Protein AF-0000000072571114 (afdb_homodimer)

Nearest PDB structures (foldseek):
  1lnm-assembly1_A  TM=4.023E-01  e=1.463E-02  Pieris brassicae
  3klx-assembly1_B  TM=2.877E-01  e=9.888E-02  Arabidopsis thaliana
  2h1t-assembly1_B  TM=4.575E-01  e=5.993E-01  Pseudomonas aeruginosa
  3bxo-assembly1_B  TM=2.643E-01  e=1.992E+00  Streptomyces venezuelae
  1lnm-assembly1_A  TM=4.088E-01  e=1.809E-02  Pieris brassicae

Secondary structure (DSSP, 8-state):
-------------------------------HHHHHHHHHHHHHHHHHHHHHHHHHSPP---GGG-----SS-EEEEEEEE-HHHHHHHHHHHHGGG--SSEEEEEEEETTEEEEEEEEEETTEEEEEEEEEEEEE-TTS-EEEEEEEEEETTEEE-HHHHHHHHHTS---TTEEEEGGGTEEEE-GGGS--SSSEEEEEEEEETTTTEEEEEEEE--/-------------------------------HHHHHHHHHHHHHHHHHHHHHHHHHS-----GGG-----SS-EEEEEEEE-HHHHHHHHHHHHGGG--SSEEEEEEEETTEEEEEEEEEETTEEEEEEEEEEEEE-TTS-EEEEEEEEEETTEEE-HHHHHHHHHTS---TTEEEEGGGTEEEE-GGGS--SSSEEEEEEEEETTTTEEEEEEEE--

Solvent-accessible surface area (backbone atoms only — not comparable to full-atom values): 23969 Å² total; per-residue (Å²): 130,91,77,82,76,79,81,80,80,79,81,79,76,81,79,78,80,75,81,81,77,76,72,70,69,70,76,73,75,65,63,60,62,57,57,51,45,52,52,50,48,50,51,52,52,49,52,51,51,52,50,52,53,39,29,51,35,76,66,88,65,76,71,67,73,62,63,72,77,46,88,48,66,39,70,26,31,38,35,39,30,37,46,73,20,42,27,51,46,52,38,38,51,44,57,75,69,50,49,98,53,36,45,71,43,52,42,62,55,96,67,31,37,34,41,39,35,34,38,56,58,94,87,39,63,32,38,32,39,36,34,32,49,74,40,53,39,95,87,14,27,35,38,29,38,53,76,46,31,23,34,24,72,37,79,45,63,52,43,61,52,37,51,56,56,57,72,47,96,64,57,90,28,54,43,68,36,27,93,74,34,31,38,35,39,37,40,60,60,48,91,48,76,48,63,37,34,41,27,40,68,40,67,36,60,84,77,30,42,36,34,32,34,34,30,32,59,95,136,83,76,80,78,78,79,81,79,80,78,82,80,80,82,78,82,75,80,78,75,76,73,70,70,68,72,71,73,65,63,61,62,56,58,52,46,51,51,50,49,50,52,52,50,50,51,51,51,52,51,52,52,40,29,50,35,74,66,87,64,77,70,68,75,61,62,73,75,46,88,49,67,40,72,27,33,37,36,39,30,37,44,72,20,41,26,51,44,52,38,38,52,44,56,77,68,49,49,97,52,34,44,72,44,50,42,62,55,97,67,32,37,36,40,39,34,35,39,54,57,94,86,39,62,33,39,32,39,37,34,31,50,73,41,54,38,94,87,14,26,35,38,30,38,54,76,48,31,24,35,24,73,37,78,46,64,50,42,61,52,37,50,56,55,57,72,47,94,64,58,90,28,53,42,70,36,28,93,74,33,31,38,34,38,36,40,60,61,47,91,48,77,48,60,37,32,40,29,39,67,42,67,36,61,85,77,30,42,35,34,31,35,33,31,32,59,94

Structure (mmCIF, N/CA/C/O backbone):
data_AF-0000000072571114-model_v1
#
loop_
_entity.id
_entity.type
_entity.pdbx_description
1 polymer 'DUF2140 family protein'
#
loop_
_atom_site.group_PDB
_atom_site.id
_atom_site.type_symbol
_atom_site.label_atom_id
_atom_site.label_alt_id
_atom_site.label_comp_id
_atom_site.label_asym_id
_atom_site.label_entity_id
_atom_site.label_seq_id
_atom_site.pdbx_PDB_ins_code
_atom_site.Cartn_x
_atom_site.Cartn_y
_atom_site.Cartn_z
_atom_site.occupancy
_atom_site.B_iso_or_equiv
_atom_site.auth_seq_id
_atom_site.auth_comp_id
_atom_site.auth_asym_id
_atom_site.auth_atom_id
_atom_site.pdbx_PDB_model_num
ATOM 1 N N . MET A 1 1 ? -44.406 -129.25 -75.125 1 25.58 1 MET A N 1
ATOM 2 C CA . MET A 1 1 ? -43.281 -128.5 -75.688 1 25.58 1 MET A CA 1
ATOM 3 C C . MET A 1 1 ? -43.281 -127 -75.125 1 25.58 1 MET A C 1
ATOM 5 O O . MET A 1 1 ? -42.312 -126.25 -75.375 1 25.58 1 MET A O 1
ATOM 9 N N . GLU A 1 2 ? -44.438 -126.438 -74.75 1 28.88 2 GLU A N 1
ATOM 10 C CA . GLU A 1 2 ? -44.625 -125 -75 1 28.88 2 GLU A CA 1
ATOM 11 C C . GLU A 1 2 ? -43.812 -124.188 -74 1 28.88 2 GLU A C 1
ATOM 13 O O . GLU A 1 2 ? -43.875 -124.375 -72.812 1 28.88 2 GLU A O 1
ATOM 18 N N . ASN A 1 3 ? -42.625 -123.688 -74.5 1 28.12 3 ASN A N 1
ATOM 19 C CA . ASN A 1 3 ? -41.406 -122.938 -74.125 1 28.12 3 ASN A CA 1
ATOM 20 C C . ASN A 1 3 ? -41.75 -121.5 -73.625 1 28.12 3 ASN A C 1
ATOM 22 O O . ASN A 1 3 ? -42.219 -120.688 -74.375 1 28.12 3 ASN A O 1
ATOM 26 N N . ASN A 1 4 ? -42.344 -121.312 -72.375 1 28.12 4 ASN A N 1
ATOM 27 C CA . ASN A 1 4 ? -42.75 -120.125 -71.688 1 28.12 4 ASN A CA 1
ATOM 28 C C . ASN A 1 4 ? -41.594 -119.188 -71.5 1 28.12 4 ASN A C 1
ATOM 30 O O . ASN A 1 4 ? -40.656 -119.438 -70.75 1 28.12 4 ASN A O 1
ATOM 34 N N . GLU A 1 5 ? -41.156 -118.438 -72.562 1 28.53 5 GLU A N 1
ATOM 35 C CA . GLU A 1 5 ? -40.062 -117.5 -72.812 1 28.53 5 GLU A CA 1
ATOM 36 C C . GLU A 1 5 ? -40.219 -116.25 -71.938 1 28.53 5 GLU A C 1
ATOM 38 O O . GLU A 1 5 ? -41.094 -115.438 -72.125 1 28.53 5 GLU A O 1
ATOM 43 N N . ASN A 1 6 ? -40.281 -116.375 -70.562 1 30.08 6 ASN A N 1
ATOM 44 C CA . ASN A 1 6 ? -40.5 -115.312 -69.625 1 30.08 6 ASN A CA 1
ATOM 45 C C . ASN A 1 6 ? -39.469 -114.188 -69.812 1 30.08 6 ASN A C 1
ATOM 47 O O . ASN A 1 6 ? -38.281 -114.438 -69.688 1 30.08 6 ASN A O 1
ATOM 51 N N . GLN A 1 7 ? -39.75 -113.125 -70.625 1 28.58 7 GLN A N 1
ATOM 52 C CA . GLN A 1 7 ? -39.094 -111.875 -71.125 1 28.58 7 GLN A CA 1
ATOM 53 C C . GLN A 1 7 ? -38.594 -111.062 -69.938 1 28.58 7 GLN A C 1
ATOM 55 O O . GLN A 1 7 ? -39.375 -110.688 -69.062 1 28.58 7 GLN A O 1
ATOM 60 N N . THR A 1 8 ? -37.375 -111.125 -69.438 1 29.41 8 THR A N 1
ATOM 61 C CA . THR A 1 8 ? -36.562 -110.562 -68.375 1 29.41 8 THR A CA 1
ATOM 62 C C . THR A 1 8 ? -36.344 -109.062 -68.625 1 29.41 8 THR A C 1
ATOM 64 O O . THR A 1 8 ? -35.562 -108.688 -69.5 1 29.41 8 THR A O 1
ATOM 67 N N . ARG A 1 9 ? -37.438 -108.188 -69 1 33.84 9 ARG A N 1
ATOM 68 C CA . ARG A 1 9 ? -37.156 -106.812 -69.438 1 33.84 9 ARG A CA 1
ATOM 69 C C . ARG A 1 9 ? -36.438 -106.062 -68.375 1 33.84 9 ARG A C 1
ATOM 71 O O . ARG A 1 9 ? -36.969 -105.938 -67.25 1 33.84 9 ARG A O 1
ATOM 78 N N . LYS A 1 10 ? -35.125 -105.812 -68.438 1 30.8 10 LYS A N 1
ATOM 79 C CA . LYS A 1 10 ? -34.094 -105.125 -67.688 1 30.8 10 LYS A CA 1
ATOM 80 C C . LYS A 1 10 ? -34.375 -103.625 -67.562 1 30.8 10 LYS A C 1
ATOM 82 O O . LYS A 1 10 ? -34.719 -103 -68.562 1 30.8 10 LYS A O 1
ATOM 87 N N . SER A 1 11 ? -34.969 -103.125 -66.438 1 30.95 11 SER A N 1
ATOM 88 C CA . SER A 1 11 ? -35.406 -101.875 -65.938 1 30.95 11 SER A CA 1
ATOM 89 C C . SER A 1 11 ? -34.25 -100.875 -65.938 1 30.95 11 SER A C 1
ATOM 91 O O . SER A 1 11 ? -33.25 -101.062 -65.188 1 30.95 11 SER A O 1
ATOM 93 N N . LYS A 1 12 ? -33.781 -100.375 -67.125 1 32.38 12 LYS A N 1
ATOM 94 C CA . LYS A 1 12 ? -32.656 -99.438 -67.125 1 32.38 12 LYS A CA 1
ATOM 95 C C . LYS A 1 12 ? -32.969 -98.125 -66.438 1 32.38 12 LYS A C 1
ATOM 97 O O . LYS A 1 12 ? -33.906 -97.438 -66.75 1 32.38 12 LYS A O 1
ATOM 102 N N . THR A 1 13 ? -32.875 -98.062 -65.062 1 28.56 13 THR A N 1
ATOM 103 C CA . THR A 1 13 ? -33.125 -96.875 -64.25 1 28.56 13 THR A CA 1
ATOM 104 C C . THR A 1 13 ? -32.156 -95.75 -64.562 1 28.56 13 THR A C 1
ATOM 106 O O . THR A 1 13 ? -30.938 -95.938 -64.562 1 28.56 13 THR A O 1
ATOM 109 N N . LYS A 1 14 ? -32.469 -94.75 -65.5 1 35.06 14 LYS A N 1
ATOM 110 C CA . LYS A 1 14 ? -31.844 -93.5 -66 1 35.06 14 LYS A CA 1
ATOM 111 C C . LYS A 1 14 ? -31.391 -92.625 -64.875 1 35.06 14 LYS A C 1
ATOM 113 O O . LYS A 1 14 ? -32.219 -92.188 -64.062 1 35.06 14 LYS A O 1
ATOM 118 N N . ASN A 1 15 ? -30.312 -92.938 -64.125 1 27.41 15 ASN A N 1
ATOM 119 C CA . ASN A 1 15 ? -29.75 -92.125 -63.031 1 27.41 15 ASN A CA 1
ATOM 120 C C . ASN A 1 15 ? -29.391 -90.688 -63.5 1 27.41 15 ASN A C 1
ATOM 122 O O . ASN A 1 15 ? -28.594 -90.562 -64.375 1 27.41 15 ASN A O 1
ATOM 126 N N . SER A 1 16 ? -30.422 -89.75 -63.719 1 36.69 16 SER A N 1
ATOM 127 C CA . SER A 1 16 ? -30.25 -88.375 -64.125 1 36.69 16 SER A CA 1
ATOM 128 C C . SER A 1 16 ? -29.297 -87.625 -63.156 1 36.69 16 SER A C 1
ATOM 130 O O . SER A 1 16 ? -29.5 -87.625 -61.938 1 36.69 16 SER A O 1
ATOM 132 N N . THR A 1 17 ? -28.016 -87.562 -63.406 1 39.28 17 THR A N 1
ATOM 133 C CA . THR A 1 17 ? -26.922 -86.875 -62.719 1 39.28 17 THR A CA 1
ATOM 134 C C . THR A 1 17 ? -27.156 -85.375 -62.688 1 39.28 17 THR A C 1
ATOM 136 O O . THR A 1 17 ? -27.297 -84.75 -63.75 1 39.28 17 THR A O 1
ATOM 139 N N . LYS A 1 18 ? -27.938 -84.812 -61.656 1 46.44 18 LYS A N 1
ATOM 140 C CA . LYS A 1 18 ? -28.219 -83.375 -61.375 1 46.44 18 LYS A CA 1
ATOM 141 C C . LYS A 1 18 ? -26.938 -82.562 -61.312 1 46.44 18 LYS A C 1
ATOM 143 O O . LYS A 1 18 ? -26 -82.938 -60.625 1 46.44 18 LYS A O 1
ATOM 148 N N . PRO A 1 19 ? -26.688 -81.688 -62.344 1 45.62 19 PRO A N 1
ATOM 149 C CA . PRO A 1 19 ? -25.484 -80.875 -62.406 1 45.62 19 PRO A CA 1
ATOM 150 C C . PRO A 1 19 ? -25.359 -79.938 -61.156 1 45.62 19 PRO A C 1
ATOM 152 O O . PRO A 1 19 ? -26.375 -79.438 -60.656 1 45.62 19 PRO A O 1
ATOM 155 N N . LYS A 1 20 ? -24.438 -80.188 -60.281 1 43.47 20 LYS A N 1
ATOM 156 C CA . LYS A 1 20 ? -24.109 -79.438 -59.062 1 43.47 20 LYS A CA 1
ATOM 157 C C . LYS A 1 20 ? -23.875 -77.938 -59.406 1 43.47 20 LYS A C 1
ATOM 159 O O . LYS A 1 20 ? -23.031 -77.625 -60.219 1 43.47 20 LYS A O 1
ATOM 164 N N . THR A 1 21 ? -24.953 -77.125 -59.406 1 43.22 21 THR A N 1
ATOM 165 C CA . THR A 1 21 ? -24.844 -75.688 -59.531 1 43.22 21 THR A CA 1
ATOM 166 C C . THR A 1 21 ? -23.844 -75.125 -58.531 1 43.22 21 THR A C 1
ATOM 168 O O . THR A 1 21 ? -23.953 -75.375 -57.312 1 43.22 21 THR A O 1
ATOM 171 N N . GLU A 1 22 ? -22.594 -74.938 -58.844 1 36.75 22 GLU A N 1
ATOM 172 C CA . GLU A 1 22 ? -21.516 -74.312 -58.094 1 36.75 22 GLU A CA 1
ATOM 173 C C . GLU A 1 22 ? -21.953 -73 -57.5 1 36.75 22 GLU A C 1
ATOM 175 O O . GLU A 1 22 ? -22.297 -72.062 -58.25 1 36.75 22 GLU A O 1
ATOM 180 N N . LYS A 1 23 ? -22.906 -73 -56.531 1 44.59 23 LYS A N 1
ATOM 181 C CA . LYS A 1 23 ? -23.156 -71.75 -55.75 1 44.59 23 LYS A CA 1
ATOM 182 C C . LYS A 1 23 ? -21.859 -71.062 -55.406 1 44.59 23 LYS A C 1
ATOM 184 O O . LYS A 1 23 ? -21.031 -71.562 -54.656 1 44.59 23 LYS A O 1
ATOM 189 N N . GLU A 1 24 ? -21.266 -70.5 -56.5 1 40.03 24 GLU A N 1
ATOM 190 C CA . GLU A 1 24 ? -20.188 -69.625 -56.094 1 40.03 24 GLU A CA 1
ATOM 191 C C . GLU A 1 24 ? -20.625 -68.75 -54.938 1 40.03 24 GLU A C 1
ATOM 193 O O . GLU A 1 24 ? -21.609 -68 -55.031 1 40.03 24 GLU A O 1
ATOM 198 N N . GLU A 1 25 ? -20.797 -69.312 -53.875 1 45.81 25 GLU A N 1
ATOM 199 C CA . GLU A 1 25 ? -20.969 -68.438 -52.688 1 45.81 25 GLU A CA 1
ATOM 200 C C . GLU A 1 25 ? -20.047 -67.25 -52.719 1 45.81 25 GLU A C 1
ATOM 202 O O . GLU A 1 25 ? -18.828 -67.375 -52.781 1 45.81 25 GLU A O 1
ATOM 207 N N . GLY A 1 26 ? -20.375 -66.375 -53.594 1 43.25 26 GLY A N 1
ATOM 208 C CA . GLY A 1 26 ? -19.703 -65.062 -53.531 1 43.25 26 GLY A CA 1
ATOM 209 C C . GLY A 1 26 ? -19.359 -64.625 -52.125 1 43.25 26 GLY A C 1
ATOM 210 O O . GLY A 1 26 ? -20.188 -64.75 -51.219 1 43.25 26 GLY A O 1
ATOM 211 N N . LEU A 1 27 ? -18.234 -65.062 -51.594 1 47.16 27 LEU A N 1
ATOM 212 C CA . LEU A 1 27 ? -17.641 -64.5 -50.406 1 47.16 27 LEU A CA 1
ATOM 213 C C . LEU A 1 27 ? -18.016 -63 -50.281 1 47.16 27 LEU A C 1
ATOM 215 O O . LEU A 1 27 ? -17.641 -62.188 -51.125 1 47.16 27 LEU A O 1
ATOM 219 N N . LYS A 1 28 ? -19.219 -62.781 -50 1 50 28 LYS A N 1
ATOM 220 C CA . LYS A 1 28 ? -19.562 -61.438 -49.562 1 50 28 LYS A CA 1
ATOM 221 C C . LYS A 1 28 ? -18.438 -60.812 -48.719 1 50 28 LYS A C 1
ATOM 223 O O . LYS A 1 28 ? -18.047 -61.375 -47.688 1 50 28 LYS A O 1
ATOM 228 N N . LYS A 1 29 ? -17.438 -60.312 -49.281 1 52.41 29 LYS A N 1
ATOM 229 C CA . LYS A 1 29 ? -16.344 -59.531 -48.719 1 52.41 29 LYS A CA 1
ATOM 230 C C . LYS A 1 29 ? -16.859 -58.562 -47.656 1 52.41 29 LYS A C 1
ATOM 232 O O . LYS A 1 29 ? -17.656 -57.656 -47.938 1 52.41 29 LYS A O 1
ATOM 237 N N . ARG A 1 30 ? -17.406 -59.031 -46.562 1 57.22 30 ARG A N 1
ATOM 238 C CA . ARG A 1 30 ? -17.734 -58.219 -45.406 1 57.22 30 ARG A CA 1
ATOM 239 C C . ARG A 1 30 ? -16.734 -57.094 -45.219 1 57.22 30 ARG A C 1
ATOM 241 O O . ARG A 1 30 ? -15.523 -57.281 -45.375 1 57.22 30 ARG A O 1
ATOM 248 N N . PRO A 1 31 ? -17.266 -55.844 -45.344 1 68 31 PRO A N 1
ATOM 249 C CA . PRO A 1 31 ? -16.391 -54.688 -45.5 1 68 31 PRO A CA 1
ATOM 250 C C . PRO A 1 31 ? -15.367 -54.562 -44.375 1 68 31 PRO A C 1
ATOM 252 O O . PRO A 1 31 ? -15.719 -54.219 -43.25 1 68 31 PRO A O 1
ATOM 255 N N . ILE A 1 32 ? -14.289 -55.375 -44.312 1 82.88 32 ILE A N 1
ATOM 256 C CA . ILE A 1 32 ? -13.133 -55.312 -43.438 1 82.88 32 ILE A CA 1
ATOM 257 C C . ILE A 1 32 ? -12.82 -53.875 -43.062 1 82.88 32 ILE A C 1
ATOM 259 O O . ILE A 1 32 ? -12.375 -53.562 -41.969 1 82.88 32 ILE A O 1
ATOM 263 N N . TRP A 1 33 ? -13.242 -53.031 -43.938 1 86.31 33 TRP A N 1
ATOM 264 C CA . TRP A 1 33 ? -12.961 -51.594 -43.75 1 86.31 33 TRP A CA 1
ATOM 265 C C . TRP A 1 33 ? -13.805 -51.031 -42.625 1 86.31 33 TRP A C 1
ATOM 267 O O . TRP A 1 33 ? -13.336 -50.188 -41.844 1 86.31 33 TRP A O 1
ATOM 277 N N . LYS A 1 34 ? -15.07 -51.625 -42.531 1 87 34 LYS A N 1
ATOM 278 C CA . LYS A 1 34 ? -15.938 -51.188 -41.438 1 87 34 LYS A CA 1
ATOM 279 C C . LYS A 1 34 ? -15.352 -51.562 -40.094 1 87 34 LYS A C 1
ATOM 281 O O . LYS A 1 34 ? -15.312 -50.719 -39.188 1 87 34 LYS A O 1
ATOM 286 N N . TRP A 1 35 ? -14.867 -52.781 -39.969 1 84.88 35 TRP A N 1
ATOM 287 C CA . TRP A 1 35 ? -14.305 -53.25 -38.688 1 84.88 35 TRP A CA 1
ATOM 288 C C . TRP A 1 35 ? -12.992 -52.531 -38.406 1 84.88 35 TRP A C 1
ATOM 290 O O . TRP A 1 35 ? -12.719 -52.156 -37.25 1 84.88 35 TRP A O 1
ATOM 300 N N . LEU A 1 36 ? -12.234 -52.25 -39.406 1 89.06 36 LEU A N 1
ATOM 301 C CA . LEU A 1 36 ? -11 -51.5 -39.25 1 89.06 36 LEU A CA 1
ATOM 302 C C . LEU A 1 36 ? -11.289 -50.094 -38.781 1 89.06 36 LEU A C 1
ATOM 304 O O . LEU A 1 36 ? -10.578 -49.531 -37.938 1 89.06 36 LEU A O 1
ATOM 308 N N . PHE A 1 37 ? -12.359 -49.562 -39.281 1 87.44 37 PHE A N 1
ATOM 309 C CA . PHE A 1 37 ? -12.773 -48.219 -38.906 1 87.44 37 PHE A CA 1
ATOM 310 C C . PHE A 1 37 ? -13.195 -48.188 -37.438 1 87.44 37 PHE A C 1
ATOM 312 O O . PHE A 1 37 ? -12.773 -47.281 -36.688 1 87.44 37 PHE A O 1
ATOM 319 N N . ILE A 1 38 ? -13.961 -49.156 -37.031 1 90.56 38 ILE A N 1
ATOM 320 C CA . ILE A 1 38 ? -14.469 -49.188 -35.656 1 90.56 38 ILE A CA 1
ATOM 321 C C . ILE A 1 38 ? -13.312 -49.375 -34.688 1 90.56 38 ILE A C 1
ATOM 323 O O . ILE A 1 38 ? -13.281 -48.75 -33.625 1 90.56 38 ILE A O 1
ATOM 327 N N . ILE A 1 39 ? -12.406 -50.188 -35.125 1 92.12 39 ILE A N 1
ATOM 328 C CA . ILE A 1 39 ? -11.242 -50.406 -34.281 1 92.12 39 ILE A CA 1
ATOM 329 C C . ILE A 1 39 ? -10.414 -49.125 -34.188 1 92.12 39 ILE A C 1
ATOM 331 O O . ILE A 1 39 ? -9.961 -48.75 -33.125 1 92.12 39 ILE A O 1
ATOM 335 N N . LEU A 1 40 ? -10.227 -48.469 -35.344 1 91.94 40 LEU A N 1
ATOM 336 C CA . LEU A 1 40 ? -9.5 -47.188 -35.375 1 91.94 40 LEU A CA 1
ATOM 337 C C . LEU A 1 40 ? -10.203 -46.156 -34.531 1 91.94 40 LEU A C 1
ATOM 339 O O . LEU A 1 40 ? -9.555 -45.406 -33.781 1 91.94 40 LEU A O 1
ATOM 343 N N . LEU A 1 41 ? -11.461 -46.156 -34.688 1 92.62 41 LEU A N 1
ATOM 344 C CA . LEU A 1 41 ? -12.258 -45.219 -33.906 1 92.62 41 LEU A CA 1
ATOM 345 C C . LEU A 1 41 ? -12.133 -45.5 -32.406 1 92.62 41 LEU A C 1
ATOM 347 O O . LEU A 1 41 ? -11.977 -44.594 -31.609 1 92.62 41 LEU A O 1
ATOM 351 N N . ALA A 1 42 ? -12.18 -46.719 -32.031 1 91.81 42 ALA A N 1
ATOM 352 C CA . ALA A 1 42 ? -12.039 -47.125 -30.641 1 91.81 42 ALA A CA 1
ATOM 353 C C . ALA A 1 42 ? -10.672 -46.719 -30.094 1 91.81 42 ALA A C 1
ATOM 355 O O . ALA A 1 42 ? -10.562 -46.25 -28.969 1 91.81 42 ALA A O 1
ATOM 356 N N . LEU A 1 43 ? -9.695 -46.875 -30.844 1 91.75 43 LEU A N 1
ATOM 357 C CA . LEU A 1 43 ? -8.344 -46.5 -30.469 1 91.75 43 LEU A CA 1
ATOM 358 C C . LEU A 1 43 ? -8.242 -45 -30.266 1 91.75 43 LEU A C 1
ATOM 360 O O . LEU A 1 43 ? -7.625 -44.531 -29.297 1 91.75 43 LEU A O 1
ATOM 364 N N . ASN A 1 44 ? -8.859 -44.281 -31.188 1 90.44 44 ASN A N 1
ATOM 365 C CA . ASN A 1 44 ? -8.875 -42.844 -31.062 1 90.44 44 ASN A CA 1
ATOM 366 C C . ASN A 1 44 ? -9.602 -42.375 -29.797 1 90.44 44 ASN A C 1
ATOM 368 O O . ASN A 1 44 ? -9.117 -41.5 -29.062 1 90.44 44 ASN A O 1
ATOM 372 N N . ILE A 1 45 ? -10.695 -42.938 -29.484 1 91.56 45 ILE A N 1
ATOM 373 C CA . ILE A 1 45 ? -11.484 -42.594 -28.312 1 91.56 45 ILE A CA 1
ATOM 374 C C . ILE A 1 45 ? -10.703 -42.969 -27.047 1 91.56 45 ILE A C 1
ATOM 376 O O . ILE A 1 45 ? -10.672 -42.188 -26.094 1 91.56 45 ILE A O 1
ATOM 380 N N . ALA A 1 46 ? -10.055 -44.094 -27.016 1 90.56 46 ALA A N 1
ATOM 381 C CA . ALA A 1 46 ? -9.219 -44.5 -25.891 1 90.56 46 ALA A CA 1
ATOM 382 C C . ALA A 1 46 ? -8.109 -43.5 -25.625 1 90.56 46 ALA A C 1
ATOM 384 O O . ALA A 1 46 ? -7.809 -43.188 -24.469 1 90.56 46 ALA A O 1
ATOM 385 N N . GLY A 1 47 ? -7.48 -43.094 -26.656 1 89.25 47 GLY A N 1
ATOM 386 C CA . GLY A 1 47 ? -6.473 -42.062 -26.547 1 89.25 47 GLY A CA 1
ATOM 387 C C . GLY A 1 47 ? -7.004 -40.781 -25.922 1 89.25 47 GLY A C 1
ATOM 388 O O . GLY A 1 47 ? -6.379 -40.219 -25.016 1 89.25 47 GLY A O 1
ATOM 389 N N . VAL A 1 48 ? -8.078 -40.375 -26.359 1 87.62 48 VAL A N 1
ATOM 390 C CA . VAL A 1 48 ? -8.727 -39.188 -25.875 1 87.62 48 VAL A CA 1
ATOM 391 C C . VAL A 1 48 ? -9.086 -39.344 -24.391 1 87.62 48 VAL A C 1
ATOM 393 O O . VAL A 1 48 ? -8.844 -38.438 -23.578 1 87.62 48 VAL A O 1
ATOM 396 N N . VAL A 1 49 ? -9.664 -40.438 -24.031 1 86 49 VAL A N 1
ATOM 397 C CA . VAL A 1 49 ? -10.055 -40.75 -22.656 1 86 49 VAL A CA 1
ATOM 398 C C . VAL A 1 49 ? -8.812 -40.781 -21.766 1 86 49 VAL A C 1
ATOM 400 O O . VAL A 1 49 ? -8.836 -40.25 -20.656 1 86 49 VAL A O 1
ATOM 403 N N . PHE A 1 50 ? -7.766 -41.406 -22.234 1 83.75 50 PHE A N 1
ATOM 404 C CA . PHE A 1 50 ? -6.5 -41.469 -21.516 1 83.75 50 PHE A CA 1
ATOM 405 C C . PHE A 1 50 ? -5.98 -40.062 -21.219 1 83.75 50 PHE A C 1
ATOM 407 O O . PHE A 1 50 ? -5.617 -39.75 -20.078 1 83.75 50 PHE A O 1
ATOM 414 N N . ILE A 1 51 ? -5.973 -39.25 -22.188 1 84.19 51 ILE A N 1
ATOM 415 C CA . ILE A 1 51 ? -5.535 -37.875 -22.031 1 84.19 51 ILE A CA 1
ATOM 416 C C . ILE A 1 51 ? -6.445 -37.156 -21.047 1 84.19 51 ILE A C 1
ATOM 418 O O . ILE A 1 51 ? -5.973 -36.406 -20.172 1 84.19 51 ILE A O 1
ATOM 422 N N . ALA A 1 52 ? -7.633 -37.375 -21.125 1 83.19 52 ALA A N 1
ATOM 423 C CA . ALA A 1 52 ? -8.617 -36.75 -20.25 1 83.19 52 ALA A CA 1
ATOM 424 C C . ALA A 1 52 ? -8.359 -37.125 -18.781 1 83.19 52 ALA A C 1
ATOM 426 O O . ALA A 1 52 ? -8.406 -36.25 -17.906 1 83.19 52 ALA A O 1
ATOM 427 N N . ILE A 1 53 ? -8.016 -38.344 -18.547 1 83 53 ILE A N 1
ATOM 428 C CA . ILE A 1 53 ? -7.766 -38.781 -17.188 1 83 53 ILE A CA 1
ATOM 429 C C . ILE A 1 53 ? -6.465 -38.188 -16.672 1 83 53 ILE A C 1
ATOM 431 O O . ILE A 1 53 ? -6.391 -37.75 -15.516 1 83 53 ILE A O 1
ATOM 435 N N . ARG A 1 54 ? -5.496 -38.031 -17.406 1 82.31 54 ARG A N 1
ATOM 436 C CA . ARG A 1 54 ? -4.188 -37.531 -17.016 1 82.31 54 ARG A CA 1
ATOM 437 C C . ARG A 1 54 ? -4.254 -36.031 -16.719 1 82.31 54 ARG A C 1
ATOM 439 O O . ARG A 1 54 ? -3.6 -35.562 -15.789 1 82.31 54 ARG A O 1
ATOM 446 N N . VAL A 1 55 ? -5.012 -35.375 -17.438 1 82.75 55 VAL A N 1
ATOM 447 C CA . VAL A 1 55 ? -5.086 -33.906 -17.328 1 82.75 55 VAL A CA 1
ATOM 448 C C . VAL A 1 55 ? -5.953 -33.531 -16.125 1 82.75 55 VAL A C 1
ATOM 450 O O . VAL A 1 55 ? -5.781 -32.469 -15.539 1 82.75 55 VAL A O 1
ATOM 453 N N . THR A 1 56 ? -6.84 -34.406 -15.742 1 80.62 56 THR A N 1
ATOM 454 C CA . THR A 1 56 ? -7.762 -34.094 -14.648 1 80.62 56 THR A CA 1
ATOM 455 C C . THR A 1 56 ? -7.242 -34.656 -13.336 1 80.62 56 THR A C 1
ATOM 457 O O . THR A 1 56 ? -7.828 -34.438 -12.273 1 80.62 56 THR A O 1
ATOM 460 N N . SER A 1 57 ? -6.137 -35.406 -13.344 1 77.12 57 SER A N 1
ATOM 461 C CA . SER A 1 57 ? -5.559 -35.969 -12.125 1 77.12 57 SER A CA 1
ATOM 462 C C . SER A 1 57 ? -4.789 -34.906 -11.344 1 77.12 57 SER A C 1
ATOM 464 O O . SER A 1 57 ? -3.855 -34.281 -11.875 1 77.12 57 SER A O 1
ATOM 466 N N . PRO A 1 58 ? -5.246 -34.656 -10.062 1 75.38 58 PRO A N 1
ATOM 467 C CA . PRO A 1 58 ? -4.523 -33.656 -9.266 1 75.38 58 PRO A CA 1
ATOM 468 C C . PRO A 1 58 ? -3.15 -34.156 -8.812 1 75.38 58 PRO A C 1
ATOM 470 O O . PRO A 1 58 ? -2.977 -35.344 -8.547 1 75.38 58 PRO A O 1
ATOM 473 N N . ARG A 1 59 ? -2.189 -33.25 -9.039 1 74.44 59 ARG A N 1
ATOM 474 C CA . ARG A 1 59 ? -0.894 -33.594 -8.469 1 74.44 59 ARG A CA 1
ATOM 475 C C . ARG A 1 59 ? -0.913 -33.469 -6.949 1 74.44 59 ARG A C 1
ATOM 477 O O . ARG A 1 59 ? -1.592 -32.625 -6.395 1 74.44 59 ARG A O 1
ATOM 484 N N . ASP A 1 60 ? -0.722 -34.562 -6.039 1 56.28 60 ASP A N 1
ATOM 485 C CA . ASP A 1 60 ? -0.765 -34.656 -4.582 1 56.28 60 ASP A CA 1
ATOM 486 C C . ASP A 1 60 ? 0.033 -33.531 -3.924 1 56.28 60 ASP A C 1
ATOM 488 O O . ASP A 1 60 ? 1.266 -33.562 -3.936 1 56.28 60 ASP A O 1
ATOM 492 N N . GLN A 1 61 ? -0.308 -32.375 -4.156 1 57.03 61 GLN A N 1
ATOM 493 C CA . GLN A 1 61 ? 0.502 -31.453 -3.365 1 57.03 61 GLN A CA 1
ATOM 494 C C . GLN A 1 61 ? -0.136 -31.188 -2.004 1 57.03 61 GLN A C 1
ATOM 496 O O . GLN A 1 61 ? -1.298 -30.781 -1.925 1 57.03 61 GLN A O 1
ATOM 501 N N . THR A 1 62 ? 0.247 -31.969 -0.983 1 47.16 62 THR A N 1
ATOM 502 C CA . THR A 1 62 ? -0.064 -31.875 0.439 1 47.16 62 THR A CA 1
ATOM 503 C C . THR A 1 62 ? 0.138 -30.453 0.946 1 47.16 62 THR A C 1
ATOM 505 O O . THR A 1 62 ? -0.222 -30.141 2.082 1 47.16 62 THR A O 1
ATOM 508 N N . VAL A 1 63 ? 0.759 -29.656 0.273 1 47.78 63 VAL A N 1
ATOM 509 C CA . VAL A 1 63 ? 1.233 -28.5 1.03 1 47.78 63 VAL A CA 1
ATOM 510 C C . VAL A 1 63 ? 0.089 -27.516 1.238 1 47.78 63 VAL A C 1
ATOM 512 O O . VAL A 1 63 ? 0.11 -26.719 2.182 1 47.78 63 VAL A O 1
ATOM 515 N N . LEU A 1 64 ? -0.818 -27.5 0.333 1 51.62 64 LEU A N 1
ATOM 516 C CA . LEU A 1 64 ? -1.7 -26.344 0.367 1 51.62 64 LEU A CA 1
ATOM 517 C C . LEU A 1 64 ? -2.742 -26.484 1.471 1 51.62 64 LEU A C 1
ATOM 519 O O . LEU A 1 64 ? -3.584 -25.594 1.653 1 51.62 64 LEU A O 1
ATOM 523 N N . ASN A 1 65 ? -2.865 -27.672 1.932 1 48.81 65 ASN A N 1
ATOM 524 C CA . ASN A 1 65 ? -3.975 -27.781 2.871 1 48.81 65 ASN A CA 1
ATOM 525 C C . ASN A 1 65 ? -3.764 -26.906 4.102 1 48.81 65 ASN A C 1
ATOM 527 O O . ASN A 1 65 ? -4.492 -27.031 5.086 1 48.81 65 ASN A O 1
ATOM 531 N N . GLN A 1 66 ? -2.758 -26.266 4.02 1 45.78 66 GLN A N 1
ATOM 532 C CA . GLN A 1 66 ? -2.762 -25.5 5.266 1 45.78 66 GLN A CA 1
ATOM 533 C C . GLN A 1 66 ? -3.537 -24.203 5.109 1 45.78 66 GLN A C 1
ATOM 535 O O . GLN A 1 66 ? -2.959 -23.156 4.781 1 45.78 66 GLN A O 1
ATOM 540 N N . LYS A 1 67 ? -4.633 -24.312 4.559 1 49.81 67 LYS A N 1
ATOM 541 C CA . LYS A 1 67 ? -5.488 -23.156 4.844 1 49.81 67 LYS A CA 1
ATOM 542 C C . LYS A 1 67 ? -5.367 -22.734 6.305 1 49.81 67 LYS A C 1
ATOM 544 O O . LYS A 1 67 ? -5.758 -23.469 7.207 1 49.81 67 LYS A O 1
ATOM 549 N N . SER A 1 68 ? -4.465 -22.047 6.641 1 48.62 68 SER A N 1
ATOM 550 C CA . SER A 1 68 ? -4.645 -21.5 7.984 1 48.62 68 SER A CA 1
ATOM 551 C C . SER A 1 68 ? -5.98 -20.781 8.117 1 48.62 68 SER A C 1
ATOM 553 O O . SER A 1 68 ? -6.152 -19.688 7.574 1 48.62 68 SER A O 1
ATOM 555 N N . THR A 1 69 ? -7.043 -21.406 7.965 1 51.28 69 THR A N 1
ATOM 556 C CA . THR A 1 69 ? -8.289 -20.797 8.398 1 51.28 69 THR A CA 1
ATOM 557 C C . THR A 1 69 ? -8.102 -20.078 9.734 1 51.28 69 THR A C 1
ATOM 559 O O . THR A 1 69 ? -8.445 -20.609 10.789 1 51.28 69 THR A O 1
ATOM 562 N N . ASN A 1 70 ? -7.113 -19.438 9.766 1 58.28 70 ASN A N 1
ATOM 563 C CA . ASN A 1 70 ? -7.008 -18.75 11.047 1 58.28 70 ASN A CA 1
ATOM 564 C C . ASN A 1 70 ? -8.133 -17.734 11.242 1 58.28 70 ASN A C 1
ATOM 566 O O . ASN A 1 70 ? -8.453 -16.984 10.328 1 58.28 70 ASN A O 1
ATOM 570 N N . SER A 1 71 ? -9 -17.906 12.188 1 67.56 71 SER A N 1
ATOM 571 C CA . SER A 1 71 ? -10.117 -17.109 12.68 1 67.56 71 SER A CA 1
ATOM 572 C C . SER A 1 71 ? -9.695 -15.672 12.945 1 67.56 71 SER A C 1
ATOM 574 O O . SER A 1 71 ? -10.539 -14.789 13.117 1 67.56 71 SER A O 1
ATOM 576 N N . SER A 1 72 ? -8.43 -15.445 12.875 1 85.31 72 SER A N 1
ATOM 577 C CA . SER A 1 72 ? -8.008 -14.102 13.227 1 85.31 72 SER A CA 1
ATOM 578 C C . SER A 1 72 ? -7.254 -13.43 12.086 1 85.31 72 SER A C 1
ATOM 580 O O . SER A 1 72 ? -6.75 -14.117 11.188 1 85.31 72 SER A O 1
ATOM 582 N N . ASP A 1 73 ? -7.32 -12.18 12.109 1 93.25 73 ASP A N 1
ATOM 583 C CA . ASP A 1 73 ? -6.562 -11.406 11.133 1 93.25 73 ASP A CA 1
ATOM 584 C C . ASP A 1 73 ? -5.082 -11.781 11.164 1 93.25 73 ASP A C 1
ATOM 586 O O . ASP A 1 73 ? -4.531 -12.07 12.227 1 93.25 73 ASP A O 1
ATOM 590 N N . GLN A 1 74 ? -4.469 -11.852 10 1 94.25 74 GLN A N 1
ATOM 591 C CA . GLN A 1 74 ? -3.074 -12.273 9.914 1 94.25 74 GLN A CA 1
ATOM 592 C C . GLN A 1 74 ? -2.193 -11.141 9.391 1 94.25 74 GLN A C 1
ATOM 594 O O . GLN A 1 74 ? -2.57 -10.438 8.453 1 94.25 74 GLN A O 1
ATOM 599 N N . LYS A 1 75 ? -1.042 -10.984 10.031 1 96.88 75 LYS A N 1
ATOM 600 C CA . LYS A 1 75 ? -0.036 -10.062 9.523 1 96.88 75 LYS A CA 1
ATOM 601 C C . LYS A 1 75 ? 0.67 -10.641 8.297 1 96.88 75 LYS A C 1
ATOM 603 O O . LYS A 1 75 ? 1.227 -11.734 8.359 1 96.88 75 LYS A O 1
ATOM 608 N N . VAL A 1 76 ? 0.733 -9.875 7.266 1 96.19 76 VAL A N 1
ATOM 609 C CA . VAL A 1 76 ? 1.261 -10.445 6.027 1 96.19 76 VAL A CA 1
ATOM 610 C C . VAL A 1 76 ? 2.518 -9.688 5.609 1 96.19 76 VAL A C 1
ATOM 612 O O . VAL A 1 76 ? 3.252 -10.133 4.723 1 96.19 76 VAL A O 1
ATOM 615 N N . ALA A 1 77 ? 2.775 -8.57 6.18 1 97.31 77 ALA A N 1
ATOM 616 C CA . ALA A 1 77 ? 3.996 -7.801 5.945 1 97.31 77 ALA A CA 1
ATOM 617 C C . ALA A 1 77 ? 4.203 -6.75 7.031 1 97.31 77 ALA A C 1
ATOM 619 O O . ALA A 1 77 ? 3.283 -6.453 7.801 1 97.31 77 ALA A O 1
ATOM 620 N N . GLN A 1 78 ? 5.367 -6.293 7.137 1 98.19 78 GLN A N 1
ATOM 621 C CA . GLN A 1 78 ? 5.707 -5.188 8.031 1 98.19 78 GLN A CA 1
ATOM 622 C C . GLN A 1 78 ? 6.289 -4.012 7.254 1 98.19 78 GLN A C 1
ATOM 624 O O . GLN A 1 78 ? 7.117 -4.195 6.363 1 98.19 78 GLN A O 1
ATOM 629 N N . ILE A 1 79 ? 5.871 -2.883 7.57 1 98 79 ILE A N 1
ATOM 630 C CA . ILE A 1 79 ? 6.336 -1.655 6.938 1 98 79 ILE A CA 1
ATOM 631 C C . ILE A 1 79 ? 7.109 -0.813 7.945 1 98 79 ILE A C 1
ATOM 633 O O . ILE A 1 79 ? 6.625 -0.549 9.047 1 98 79 ILE A O 1
ATOM 637 N N . THR A 1 80 ? 8.273 -0.403 7.617 1 98.31 80 THR A N 1
ATOM 638 C CA . THR A 1 80 ? 9.086 0.435 8.484 1 98.31 80 THR A CA 1
ATOM 639 C C . THR A 1 80 ? 9.531 1.702 7.762 1 98.31 80 THR A C 1
ATOM 641 O O . THR A 1 80 ? 9.789 1.676 6.559 1 98.31 80 THR A O 1
ATOM 644 N N . SER A 1 81 ? 9.602 2.734 8.523 1 97.81 81 SER A N 1
ATOM 645 C CA . SER A 1 81 ? 10 4.023 7.965 1 97.81 81 SER A CA 1
ATOM 646 C C . SER A 1 81 ? 10.766 4.855 8.992 1 97.81 81 SER A C 1
ATOM 648 O O . SER A 1 81 ? 10.711 4.574 10.188 1 97.81 81 SER A O 1
ATOM 650 N N . THR A 1 82 ? 11.484 5.816 8.461 1 96.62 82 THR A N 1
ATOM 651 C CA . THR A 1 82 ? 12.156 6.809 9.289 1 96.62 82 THR A CA 1
ATOM 652 C C . THR A 1 82 ? 11.414 8.141 9.242 1 96.62 82 THR A C 1
ATOM 654 O O . THR A 1 82 ? 10.469 8.305 8.461 1 96.62 82 THR A O 1
ATOM 657 N N . THR A 1 83 ? 11.82 9.078 10.031 1 95.81 83 THR A N 1
ATOM 658 C CA . THR A 1 83 ? 11.172 10.383 10.086 1 95.81 83 THR A CA 1
ATOM 659 C C . THR A 1 83 ? 11.164 11.047 8.711 1 95.81 83 THR A C 1
ATOM 661 O O . THR A 1 83 ? 10.109 11.453 8.227 1 95.81 83 THR A O 1
ATOM 664 N N . SER A 1 84 ? 12.367 11.094 8.133 1 94.62 84 SER A N 1
ATOM 665 C CA . SER A 1 84 ? 12.477 11.742 6.828 1 94.62 84 SER A CA 1
ATOM 666 C C . SER A 1 84 ? 11.656 11 5.777 1 94.62 84 SER A C 1
ATOM 668 O O . SER A 1 84 ? 10.969 11.625 4.965 1 94.62 84 SER A O 1
ATOM 670 N N . GLN A 1 85 ? 11.68 9.695 5.848 1 95.62 85 GLN A N 1
ATOM 671 C CA . GLN A 1 85 ? 10.93 8.852 4.918 1 95.62 85 GLN A CA 1
ATOM 672 C C . GLN A 1 85 ? 9.43 9.031 5.098 1 95.62 85 GLN A C 1
ATOM 674 O O . GLN A 1 85 ? 8.695 9.188 4.121 1 95.62 85 GLN A O 1
ATOM 679 N N . LEU A 1 86 ? 9 8.977 6.277 1 96.62 86 LEU A N 1
ATOM 680 C CA . LEU A 1 86 ? 7.578 9.117 6.574 1 96.62 86 LEU A CA 1
ATOM 681 C C . LEU A 1 86 ? 7.062 10.484 6.145 1 96.62 86 LEU A C 1
ATOM 683 O O . LEU A 1 86 ? 5.949 10.594 5.621 1 96.62 86 LEU A O 1
ATOM 687 N N . ASN A 1 87 ? 7.828 11.547 6.355 1 95.56 87 ASN A N 1
ATOM 688 C CA . ASN A 1 87 ? 7.484 12.875 5.871 1 95.56 87 ASN A CA 1
ATOM 689 C C . ASN A 1 87 ? 7.238 12.875 4.363 1 95.56 87 ASN A C 1
ATOM 691 O O . ASN A 1 87 ? 6.234 13.414 3.896 1 95.56 87 ASN A O 1
ATOM 695 N N . GLU A 1 88 ? 8.117 12.219 3.682 1 93.94 88 GLU A N 1
ATOM 696 C CA . GLU A 1 88 ? 7.984 12.148 2.229 1 93.94 88 GLU A CA 1
ATOM 697 C C . GLU A 1 88 ? 6.75 11.352 1.826 1 93.94 88 GLU A C 1
ATOM 699 O O . GLU A 1 88 ? 6.02 11.742 0.911 1 93.94 88 GLU A O 1
ATOM 704 N N . LEU A 1 89 ? 6.57 10.25 2.49 1 95 89 LEU A N 1
ATOM 705 C CA . LEU A 1 89 ? 5.43 9.391 2.207 1 95 89 LEU A CA 1
ATOM 706 C C . LEU A 1 89 ? 4.117 10.141 2.406 1 95 89 LEU A C 1
ATOM 708 O O . LEU A 1 89 ? 3.271 10.172 1.509 1 95 89 LEU A O 1
ATOM 712 N N . ILE A 1 90 ? 3.951 10.766 3.533 1 95.31 90 ILE A N 1
ATOM 713 C CA . ILE A 1 90 ? 2.717 11.461 3.871 1 95.31 90 ILE A CA 1
ATOM 714 C C . ILE A 1 90 ? 2.49 12.609 2.891 1 95.31 90 ILE A C 1
ATOM 716 O O . ILE A 1 90 ? 1.383 12.789 2.377 1 95.31 90 ILE A O 1
ATOM 720 N N . ASN A 1 91 ? 3.508 13.344 2.611 1 94 91 ASN A N 1
ATOM 721 C CA . ASN A 1 91 ? 3.35 14.484 1.723 1 94 91 ASN A CA 1
ATOM 722 C C . ASN A 1 91 ? 3.037 14.055 0.294 1 94 91 ASN A C 1
ATOM 724 O O . ASN A 1 91 ? 2.307 14.734 -0.423 1 94 91 ASN A O 1
ATOM 728 N N . SER A 1 92 ? 3.58 12.914 -0.105 1 91.81 92 SER A N 1
ATOM 729 C CA . SER A 1 92 ? 3.215 12.367 -1.405 1 91.81 92 SER A CA 1
ATOM 730 C C . SER A 1 92 ? 1.729 12.023 -1.464 1 91.81 92 SER A C 1
ATOM 732 O O . SER A 1 92 ? 1.062 12.305 -2.463 1 91.81 92 SER A O 1
ATOM 734 N N . TYR A 1 93 ? 1.287 11.43 -0.429 1 89.94 93 TYR A N 1
ATOM 735 C CA . TYR A 1 93 ? -0.131 11.102 -0.34 1 89.94 93 TYR A CA 1
ATOM 736 C C . TYR A 1 93 ? -0.981 12.367 -0.307 1 89.94 93 TYR A C 1
ATOM 738 O O . TYR A 1 93 ? -2.033 12.43 -0.946 1 89.94 93 TYR A O 1
ATOM 746 N N . LEU A 1 94 ? -0.573 13.438 0.361 1 93 94 LEU A N 1
ATOM 747 C CA . LEU A 1 94 ? -1.324 14.68 0.522 1 93 94 LEU A CA 1
ATOM 748 C C . LEU A 1 94 ? -1.389 15.453 -0.792 1 93 94 LEU A C 1
ATOM 750 O O . LEU A 1 94 ? -2.223 16.344 -0.951 1 93 94 LEU A O 1
ATOM 754 N N . GLU A 1 95 ? -0.5 15.125 -1.678 1 89.94 95 GLU A N 1
ATOM 755 C CA . GLU A 1 95 ? -0.496 15.797 -2.977 1 89.94 95 GLU A CA 1
ATOM 756 C C . GLU A 1 95 ? -1.838 15.633 -3.684 1 89.94 95 GLU A C 1
ATOM 758 O O . GLU A 1 95 ? -2.293 16.547 -4.375 1 89.94 95 GLU A O 1
ATOM 763 N N . THR A 1 96 ? -2.504 14.539 -3.416 1 86.69 96 THR A N 1
ATOM 764 C CA . THR A 1 96 ? -3.756 14.242 -4.102 1 86.69 96 THR A CA 1
ATOM 765 C C . THR A 1 96 ? -4.898 15.078 -3.529 1 86.69 96 THR A C 1
ATOM 767 O O . THR A 1 96 ? -5.973 15.164 -4.129 1 86.69 96 THR A O 1
ATOM 770 N N . TYR A 1 97 ? -4.676 15.734 -2.457 1 88.06 97 TYR A N 1
ATOM 771 C CA . TYR A 1 97 ? -5.723 16.5 -1.783 1 88.06 97 TYR A CA 1
ATOM 772 C C . TYR A 1 97 ? -5.477 18 -1.914 1 88.06 97 TYR A C 1
ATOM 774 O O . TYR A 1 97 ? -6.258 18.812 -1.412 1 88.06 97 TYR A O 1
ATOM 782 N N . GLN A 1 98 ? -4.422 18.344 -2.559 1 88.62 98 GLN A N 1
ATOM 783 C CA . GLN A 1 98 ? -4.109 19.75 -2.764 1 88.62 98 GLN A CA 1
ATOM 784 C C . GLN A 1 98 ? -5.105 20.391 -3.723 1 88.62 98 GLN A C 1
ATOM 786 O O . GLN A 1 98 ? -5.523 19.781 -4.703 1 88.62 98 GLN A O 1
ATOM 791 N N . THR A 1 99 ? -5.52 21.625 -3.4 1 87.94 99 THR A N 1
ATOM 792 C CA . THR A 1 99 ? -6.324 22.438 -4.305 1 87.94 99 THR A CA 1
ATOM 793 C C . THR A 1 99 ? -5.695 23.812 -4.488 1 87.94 99 THR A C 1
ATOM 795 O O . THR A 1 99 ? -4.707 24.141 -3.83 1 87.94 99 THR A O 1
ATOM 798 N N . LYS A 1 100 ? -6.312 24.531 -5.41 1 87.56 100 LYS A N 1
ATOM 799 C CA . LYS A 1 100 ? -5.848 25.906 -5.629 1 87.56 100 LYS A CA 1
ATOM 800 C C . LYS A 1 100 ? -6.062 26.766 -4.391 1 87.56 100 LYS A C 1
ATOM 802 O O . LYS A 1 100 ? -5.305 27.703 -4.141 1 87.56 100 LYS A O 1
ATOM 807 N N . GLU A 1 101 ? -7.035 26.484 -3.627 1 87.5 101 GLU A N 1
ATOM 808 C CA . GLU A 1 101 ? -7.426 27.297 -2.482 1 87.5 101 GLU A CA 1
ATOM 809 C C . GLU A 1 101 ? -6.785 26.781 -1.194 1 87.5 101 GLU A C 1
ATOM 811 O O . GLU A 1 101 ? -6.637 27.531 -0.228 1 87.5 101 GLU A O 1
ATOM 816 N N . MET A 1 102 ? -6.48 25.484 -1.216 1 89.44 102 MET A N 1
ATOM 817 C CA . MET A 1 102 ? -5.973 24.906 0.02 1 89.44 102 MET A CA 1
ATOM 818 C C . MET A 1 102 ? -4.754 24.031 -0.256 1 89.44 102 MET A C 1
ATOM 820 O O . MET A 1 102 ? -4.797 23.156 -1.124 1 89.44 102 MET A O 1
ATOM 824 N N . THR A 1 103 ? -3.676 24.281 0.418 1 91.56 103 THR A N 1
ATOM 825 C CA . THR A 1 103 ? -2.479 23.453 0.327 1 91.56 103 THR A CA 1
ATOM 826 C C . THR A 1 103 ? -2.115 22.891 1.692 1 91.56 103 THR A C 1
ATOM 828 O O . THR A 1 103 ? -2.42 23.484 2.727 1 91.56 103 THR A O 1
ATOM 831 N N . TYR A 1 104 ? -1.522 21.703 1.68 1 92.56 104 TYR A N 1
ATOM 832 C CA . TYR A 1 104 ? -1.177 20.969 2.895 1 92.56 104 TYR A CA 1
ATOM 833 C C . TYR A 1 104 ? 0.265 20.484 2.844 1 92.56 104 TYR A C 1
ATOM 835 O O . TYR A 1 104 ? 0.743 20.047 1.792 1 92.56 104 TYR A O 1
ATOM 843 N N . LYS A 1 105 ? 0.902 20.547 3.953 1 93.62 105 LYS A N 1
ATOM 844 C CA . LYS A 1 105 ? 2.199 19.922 4.184 1 93.62 105 LYS A CA 1
ATOM 845 C C . LYS A 1 105 ? 2.293 19.359 5.598 1 93.62 105 LYS A C 1
ATOM 847 O O . LYS A 1 105 ? 1.849 20 6.559 1 93.62 105 LYS A O 1
ATOM 852 N N . PHE A 1 106 ? 2.891 18.234 5.629 1 95.31 106 PHE A N 1
ATOM 853 C CA . PHE A 1 106 ? 3.053 17.562 6.914 1 95.31 106 PHE A CA 1
ATOM 854 C C . PHE A 1 106 ? 4.52 17.25 7.184 1 95.31 106 PHE A C 1
ATOM 856 O O . PHE A 1 106 ? 5.242 16.828 6.281 1 95.31 106 PHE A O 1
ATOM 863 N N . TYR A 1 107 ? 4.91 17.453 8.422 1 93.06 107 TYR A N 1
ATOM 864 C CA . TYR A 1 107 ? 6.277 17.062 8.75 1 93.06 107 TYR A CA 1
ATOM 865 C C . TYR A 1 107 ? 6.426 16.781 10.234 1 93.06 107 TYR A C 1
ATOM 867 O O . TYR A 1 107 ? 5.762 17.406 11.062 1 93.06 107 TYR A O 1
ATOM 875 N N . ILE A 1 108 ? 7.223 15.852 10.477 1 93.69 108 ILE A N 1
ATOM 876 C CA . ILE A 1 108 ? 7.688 15.539 11.82 1 93.69 108 ILE A CA 1
ATOM 877 C C . ILE A 1 108 ? 9.086 16.109 12.023 1 93.69 108 ILE A C 1
ATOM 879 O O . ILE A 1 108 ? 9.992 15.859 11.227 1 93.69 108 ILE A O 1
ATOM 883 N N . SER A 1 109 ? 9.18 16.969 12.977 1 84.12 109 SER A N 1
ATOM 884 C CA . SER A 1 109 ? 10.453 17.562 13.359 1 84.12 109 SER A CA 1
ATOM 885 C C . SER A 1 109 ? 10.523 17.797 14.867 1 84.12 109 SER A C 1
ATOM 887 O O . SER A 1 109 ? 9.531 18.219 15.484 1 84.12 109 SER A O 1
ATOM 889 N N . ASN A 1 110 ? 11.734 17.594 15.438 1 81.75 110 ASN A N 1
ATOM 890 C CA . ASN A 1 110 ? 11.945 17.844 16.859 1 81.75 110 ASN A CA 1
ATOM 891 C C . ASN A 1 110 ? 10.867 17.172 17.719 1 81.75 110 ASN A C 1
ATOM 893 O O . ASN A 1 110 ? 10.289 17.797 18.609 1 81.75 110 ASN A O 1
ATOM 897 N N . GLN A 1 111 ? 10.469 15.938 17.344 1 82.88 111 GLN A N 1
ATOM 898 C CA . GLN A 1 111 ? 9.555 15.078 18.094 1 82.88 111 GLN A CA 1
ATOM 899 C C . GLN A 1 111 ? 8.141 15.641 18.078 1 82.88 111 GLN A C 1
ATOM 901 O O . GLN A 1 111 ? 7.383 15.445 19.031 1 82.88 111 GLN A O 1
ATOM 906 N N . GLN A 1 112 ? 7.926 16.469 17.156 1 88.06 112 GLN A N 1
ATOM 907 C CA . GLN A 1 112 ? 6.566 16.969 16.984 1 88.06 112 GLN A CA 1
ATOM 908 C C . GLN A 1 112 ? 6.074 16.766 15.562 1 88.06 112 GLN A C 1
ATOM 910 O O . GLN A 1 112 ? 6.855 16.859 14.609 1 88.06 112 GLN A O 1
ATOM 915 N N . ALA A 1 113 ? 4.781 16.531 15.539 1 95.25 113 ALA A N 1
ATOM 916 C CA . ALA A 1 113 ? 4.121 16.453 14.234 1 95.25 113 ALA A CA 1
ATOM 917 C C . ALA A 1 113 ? 3.357 17.734 13.922 1 95.25 113 ALA A C 1
ATOM 919 O O . ALA A 1 113 ? 2.652 18.266 14.781 1 95.25 113 ALA A O 1
ATOM 920 N N . VAL A 1 114 ? 3.551 18.219 12.734 1 95.19 114 VAL A N 1
ATOM 921 C CA . VAL A 1 114 ? 2.949 19.5 12.383 1 95.19 114 VAL A CA 1
ATOM 922 C C . VAL A 1 114 ? 2.287 19.391 11.008 1 95.19 114 VAL A C 1
ATOM 924 O O . VAL A 1 114 ? 2.867 18.844 10.07 1 95.19 114 VAL A O 1
ATOM 927 N N . LEU A 1 115 ? 1.133 19.797 10.992 1 95.94 115 LEU A N 1
ATOM 928 C CA . LEU A 1 115 ? 0.473 20.031 9.711 1 95.94 115 LEU A CA 1
ATOM 929 C C . LEU A 1 115 ? 0.464 21.531 9.375 1 95.94 115 LEU A C 1
ATOM 931 O O . LEU A 1 115 ? -0.057 22.344 10.141 1 95.94 115 LEU A O 1
ATOM 935 N N . GLU A 1 116 ? 1.053 21.844 8.328 1 94.38 116 GLU A N 1
ATOM 936 C CA . GLU A 1 116 ? 0.978 23.188 7.762 1 94.38 116 GLU A CA 1
ATOM 937 C C . GLU A 1 116 ? -0.049 23.266 6.637 1 94.38 116 GLU A C 1
ATOM 939 O O . GLU A 1 116 ? 0.048 22.516 5.656 1 94.38 116 GLU A O 1
ATOM 944 N N . ALA A 1 117 ? -0.973 24.078 6.852 1 93.06 117 ALA A N 1
ATOM 945 C CA . ALA A 1 117 ? -1.987 24.312 5.824 1 93.06 117 ALA A CA 1
ATOM 946 C C . ALA A 1 117 ? -2.062 25.781 5.445 1 93.06 117 ALA A C 1
ATOM 948 O O . ALA A 1 117 ? -1.57 26.656 6.18 1 93.06 117 ALA A O 1
ATOM 949 N N . SER A 1 118 ? -2.5 26.016 4.262 1 91.81 118 SER A N 1
ATOM 950 C CA . SER A 1 118 ? -2.768 27.391 3.842 1 91.81 118 SER A CA 1
ATOM 951 C C . SER A 1 118 ? -4.121 27.5 3.152 1 91.81 118 SER A C 1
ATOM 953 O O . SER A 1 118 ? -4.496 26.625 2.363 1 91.81 118 SER A O 1
ATOM 955 N N . TYR A 1 119 ? -4.816 28.484 3.564 1 88 119 TYR A N 1
ATOM 956 C CA . TYR A 1 119 ? -6.129 28.75 2.982 1 88 119 TYR A CA 1
ATOM 957 C C . TYR A 1 119 ? -6.176 30.156 2.369 1 88 119 TYR A C 1
ATOM 959 O O . TYR A 1 119 ? -5.672 31.109 2.957 1 88 119 TYR A O 1
ATOM 967 N N . LYS A 1 120 ? -6.629 30.219 1.181 1 88.56 120 LYS A N 1
ATOM 968 C CA . LYS A 1 120 ? -6.777 31.516 0.524 1 88.56 120 LYS A CA 1
ATOM 969 C C . LYS A 1 120 ? -8.133 32.156 0.844 1 88.56 120 LYS A C 1
ATOM 971 O O . LYS A 1 120 ? -9.164 31.656 0.383 1 88.56 120 LYS A O 1
ATOM 976 N N . LEU A 1 121 ? -8.086 33.125 1.688 1 83.25 121 LEU A N 1
ATOM 977 C CA . LEU A 1 121 ? -9.266 33.906 2.072 1 83.25 121 LEU A CA 1
ATOM 978 C C . LEU A 1 121 ? -9.203 35.312 1.527 1 83.25 121 LEU A C 1
ATOM 980 O O . LEU A 1 121 ? -8.289 36.094 1.869 1 83.25 121 LEU A O 1
ATOM 984 N N . PHE A 1 122 ? -10.109 35.719 0.581 1 85.44 122 PHE A N 1
ATOM 985 C CA . PHE A 1 122 ? -10.188 37.031 -0.042 1 85.44 122 PHE A CA 1
ATOM 986 C C . PHE A 1 122 ? -8.883 37.344 -0.76 1 85.44 122 PHE A C 1
ATOM 988 O O . PHE A 1 122 ? -8.359 38.469 -0.617 1 85.44 122 PHE A O 1
ATOM 995 N N . GLY A 1 123 ? -8.32 36.375 -1.342 1 84 123 GLY A N 1
ATOM 996 C CA . GLY A 1 123 ? -7.121 36.562 -2.141 1 84 123 GLY A CA 1
ATOM 997 C C . GLY A 1 123 ? -5.84 36.5 -1.328 1 84 123 GLY A C 1
ATOM 998 O O . GLY A 1 123 ? -4.742 36.5 -1.888 1 84 123 GLY A O 1
ATOM 999 N N . THR A 1 124 ? -6.062 36.5 -0.043 1 87.12 124 THR A N 1
ATOM 1000 C CA . THR A 1 124 ? -4.891 36.469 0.823 1 87.12 124 THR A CA 1
ATOM 1001 C C . THR A 1 124 ? -4.656 35.062 1.366 1 87.12 124 THR A C 1
ATOM 1003 O O . THR A 1 124 ? -5.594 34.406 1.818 1 87.12 124 THR A O 1
ATOM 1006 N N . LYS A 1 125 ? -3.441 34.656 1.324 1 89.25 125 LYS A N 1
ATOM 1007 C CA . LYS A 1 125 ? -3.088 33.344 1.851 1 89.25 125 LYS A CA 1
ATOM 1008 C C . LYS A 1 125 ? -2.896 33.375 3.363 1 89.25 125 LYS A C 1
ATOM 1010 O O . LYS A 1 125 ? -2.113 34.188 3.871 1 89.25 125 LYS A O 1
ATOM 1015 N N . ILE A 1 126 ? -3.605 32.562 4.078 1 89.5 126 ILE A N 1
ATOM 1016 C CA . ILE A 1 126 ? -3.518 32.469 5.531 1 89.5 126 ILE A CA 1
ATOM 1017 C C . ILE A 1 126 ? -2.84 31.156 5.934 1 89.5 126 ILE A C 1
ATOM 1019 O O . ILE A 1 126 ? -3.42 30.078 5.777 1 89.5 126 ILE A O 1
ATOM 1023 N N . PRO A 1 127 ? -1.678 31.25 6.5 1 92.5 127 PRO A N 1
ATOM 1024 C CA . PRO A 1 127 ? -1.027 30.016 6.961 1 92.5 127 PRO A CA 1
ATOM 1025 C C . PRO A 1 127 ? -1.604 29.516 8.281 1 92.5 127 PRO A C 1
ATOM 1027 O O . PRO A 1 127 ? -1.796 30.281 9.219 1 92.5 127 PRO A O 1
ATOM 1030 N N . LEU A 1 128 ? -1.927 28.266 8.25 1 94 128 LEU A N 1
ATOM 1031 C CA . LEU A 1 128 ? -2.42 27.578 9.438 1 94 128 LEU A CA 1
ATOM 1032 C C . LEU A 1 128 ? -1.417 26.531 9.906 1 94 128 LEU A C 1
ATOM 1034 O O . LEU A 1 128 ? -0.843 25.797 9.094 1 94 128 LEU A O 1
ATOM 1038 N N . TYR A 1 129 ? -1.205 26.453 11.148 1 93.75 129 TYR A N 1
ATOM 1039 C CA . TYR A 1 129 ? -0.317 25.469 11.758 1 93.75 129 TYR A CA 1
ATOM 1040 C C . TYR A 1 129 ? -1.045 24.672 12.836 1 93.75 129 TYR A C 1
ATOM 1042 O O . TYR A 1 129 ? -1.634 25.234 13.75 1 93.75 129 TYR A O 1
ATOM 1050 N N . ILE A 1 130 ? -0.965 23.406 12.688 1 96.12 130 ILE A N 1
ATOM 1051 C CA . ILE A 1 130 ? -1.547 22.516 13.688 1 96.12 130 ILE A CA 1
ATOM 1052 C C . ILE A 1 130 ? -0.467 21.594 14.25 1 96.12 130 ILE A C 1
ATOM 1054 O O . ILE A 1 130 ? 0.201 20.891 13.5 1 96.12 130 ILE A O 1
ATOM 1058 N N . TYR A 1 131 ? -0.327 21.594 15.5 1 94.81 131 TYR A N 1
ATOM 1059 C CA . TYR A 1 131 ? 0.669 20.781 16.172 1 94.81 131 TYR A CA 1
ATOM 1060 C C . TYR A 1 131 ? 0.017 19.578 16.859 1 94.81 131 TYR A C 1
ATOM 1062 O O . TYR A 1 131 ? -0.948 19.734 17.609 1 94.81 131 TYR A O 1
ATOM 1070 N N . PHE A 1 132 ? 0.659 18.359 16.578 1 96.06 132 PHE A N 1
ATOM 1071 C CA . PHE A 1 132 ? 0.069 17.125 17.078 1 96.06 132 PHE A CA 1
ATOM 1072 C C . PHE A 1 132 ? 1.084 16.344 17.891 1 96.06 132 PHE A C 1
ATOM 1074 O O . PHE A 1 132 ? 2.291 16.453 17.672 1 96.06 132 PHE A O 1
ATOM 1081 N N . GLU A 1 133 ? 0.511 15.562 18.75 1 94.56 133 GLU A N 1
ATOM 1082 C CA . GLU A 1 133 ? 1.217 14.438 19.344 1 94.56 133 GLU A CA 1
ATOM 1083 C C . GLU A 1 133 ? 0.611 13.109 18.906 1 94.56 133 GLU A C 1
ATOM 1085 O O . GLU A 1 133 ? -0.475 12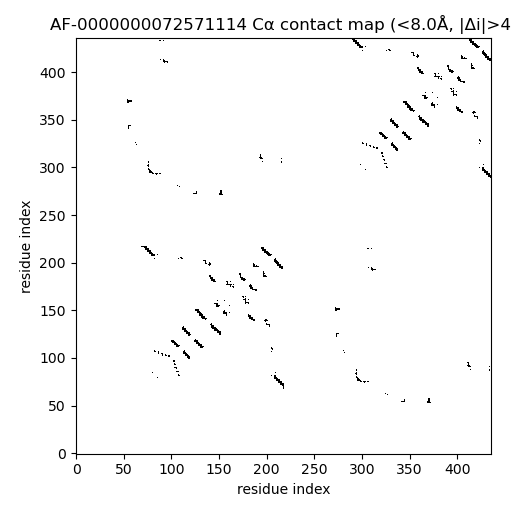.734 19.359 1 94.56 133 GLU A O 1
ATOM 1090 N N . PRO A 1 134 ? 1.299 12.414 18.094 1 95.62 134 PRO A N 1
ATOM 1091 C CA . PRO A 1 134 ? 0.737 11.172 17.578 1 95.62 134 PRO A CA 1
ATOM 1092 C C . PRO A 1 134 ? 0.935 9.992 18.531 1 95.62 134 PRO A C 1
ATOM 1094 O O . PRO A 1 134 ? 1.95 9.922 19.234 1 95.62 134 PRO A O 1
ATOM 1097 N N . LEU A 1 135 ? -0 9.094 18.531 1 95.44 135 LEU A N 1
ATOM 1098 C CA . LEU A 1 135 ? 0.043 7.859 19.312 1 95.44 135 LEU A CA 1
ATOM 1099 C C . LEU A 1 135 ? -0.613 6.711 18.562 1 95.44 135 LEU A C 1
ATOM 1101 O O . LEU A 1 135 ? -1.701 6.871 18 1 95.44 135 LEU A O 1
ATOM 1105 N N . ALA A 1 136 ? 0.107 5.598 18.531 1 97.56 136 ALA A N 1
ATOM 1106 C CA . ALA A 1 136 ? -0.501 4.395 17.969 1 97.56 136 ALA A CA 1
ATOM 1107 C C . ALA A 1 136 ? -1.479 3.762 18.953 1 97.56 136 ALA A C 1
ATOM 1109 O O . ALA A 1 136 ? -1.121 3.479 20.094 1 97.56 136 ALA A O 1
ATOM 1110 N N . LEU A 1 137 ? -2.674 3.537 18.516 1 97.19 137 LEU A N 1
ATOM 1111 C CA . LEU A 1 137 ? -3.691 2.928 19.359 1 97.19 137 LEU A CA 1
ATOM 1112 C C . LEU A 1 137 ? -3.676 1.409 19.219 1 97.19 137 LEU A C 1
ATOM 1114 O O . LEU A 1 137 ? -3.1 0.873 18.281 1 97.19 137 LEU A O 1
ATOM 1118 N N . SER A 1 138 ? -4.387 0.696 20.125 1 95.19 138 SER A N 1
ATOM 1119 C CA . SER A 1 138 ? -4.371 -0.763 20.172 1 95.19 138 SER A CA 1
ATOM 1120 C C . SER A 1 138 ? -5.109 -1.356 18.969 1 95.19 138 SER A C 1
ATOM 1122 O O . SER A 1 138 ? -4.805 -2.471 18.547 1 95.19 138 SER A O 1
ATOM 1124 N N . ASP A 1 139 ? -5.996 -0.599 18.438 1 95.69 139 ASP A N 1
ATOM 1125 C CA . ASP A 1 139 ? -6.773 -1.123 17.328 1 95.69 139 ASP A CA 1
ATOM 1126 C C . ASP A 1 139 ? -6.07 -0.857 16 1 95.69 139 ASP A C 1
ATOM 1128 O O . ASP A 1 139 ? -6.598 -1.188 14.93 1 95.69 139 ASP A O 1
ATOM 1132 N N . GLY A 1 140 ? -4.934 -0.221 16.047 1 97.62 140 GLY A N 1
ATOM 1133 C CA . GLY A 1 140 ? -4.141 0 14.844 1 97.62 140 GLY A CA 1
ATOM 1134 C C . GLY A 1 140 ? -4.309 1.394 14.266 1 97.62 140 GLY A C 1
ATOM 1135 O O . GLY A 1 140 ? -3.613 1.765 13.312 1 97.62 140 GLY A O 1
ATOM 1136 N N . SER A 1 141 ? -5.219 2.197 14.82 1 98.31 141 SER A N 1
ATOM 1137 C CA . SER A 1 141 ? -5.402 3.58 14.398 1 98.31 141 SER A CA 1
ATOM 1138 C C . SER A 1 141 ? -4.352 4.492 15.023 1 98.31 141 SER A C 1
ATOM 1140 O O . SER A 1 141 ? -3.602 4.07 15.906 1 98.31 141 SER A O 1
ATOM 1142 N N . ILE A 1 142 ? -4.297 5.66 14.477 1 98.31 142 ILE A N 1
ATOM 1143 C CA . ILE A 1 142 ? -3.389 6.668 15.016 1 98.31 142 ILE A CA 1
ATOM 1144 C C . ILE A 1 142 ? -4.195 7.816 15.617 1 98.31 142 ILE A C 1
ATOM 1146 O O . ILE A 1 142 ? -5.074 8.375 14.961 1 98.31 142 ILE A O 1
ATOM 1150 N N . SER A 1 143 ? -3.941 8.102 16.797 1 97.75 143 SER A N 1
ATOM 1151 C CA . SER A 1 143 ? -4.527 9.273 17.422 1 97.75 143 SER A CA 1
ATOM 1152 C C . SER A 1 143 ? -3.574 10.469 17.375 1 97.75 143 SER A C 1
ATOM 1154 O O . SER A 1 143 ? -2.416 10.359 17.781 1 97.75 143 SER A O 1
ATOM 1156 N N . LEU A 1 144 ? -4.016 11.492 16.812 1 97.75 144 LEU A N 1
ATOM 1157 C CA . LEU A 1 144 ? -3.289 12.758 16.797 1 97.75 144 LEU A CA 1
ATOM 1158 C C . LEU A 1 144 ? -3.883 13.742 17.797 1 97.75 144 LEU A C 1
ATOM 1160 O O . LEU A 1 144 ? -4.871 14.414 17.5 1 97.75 144 LEU A O 1
ATOM 1164 N N . SER A 1 145 ? -3.295 13.836 18.938 1 96.88 145 SER A N 1
ATOM 1165 C CA . SER A 1 145 ? -3.709 14.828 19.922 1 96.88 145 SER A CA 1
ATOM 1166 C C . SER A 1 145 ? -3.236 16.234 19.531 1 96.88 145 SER A C 1
ATOM 1168 O O . SER A 1 145 ? -2.037 16.469 19.375 1 96.88 145 SER A O 1
ATOM 1170 N N . VAL A 1 146 ? -4.164 17.109 19.469 1 97.25 146 VAL A N 1
ATOM 1171 C CA . VAL A 1 146 ? -3.826 18.469 19.031 1 97.25 146 VAL A CA 1
ATOM 1172 C C . VAL A 1 146 ? -3.324 19.281 20.219 1 97.25 146 VAL A C 1
ATOM 1174 O O . VAL A 1 146 ? -4.035 19.422 21.219 1 97.25 146 VAL A O 1
ATOM 1177 N N . GLN A 1 147 ? -2.191 19.812 20.078 1 95.44 147 GLN A N 1
ATOM 1178 C CA . GLN A 1 147 ? -1.591 20.609 21.141 1 95.44 147 GLN A CA 1
ATOM 1179 C C . GLN A 1 147 ? -1.933 22.094 20.984 1 95.44 147 GLN A C 1
ATOM 1181 O O . GLN A 1 147 ? -2.256 22.766 21.953 1 95.44 147 GLN A O 1
ATOM 1186 N N . ASN A 1 148 ? -1.862 22.547 19.828 1 95 148 ASN A N 1
ATOM 1187 C CA . ASN A 1 148 ? -2.225 23.922 19.531 1 95 148 ASN A CA 1
ATOM 1188 C C . ASN A 1 148 ? -2.443 24.141 18.031 1 95 148 ASN A C 1
ATOM 1190 O O . ASN A 1 148 ? -1.997 23.344 17.219 1 95 148 ASN A O 1
ATOM 1194 N N . ILE A 1 149 ? -3.172 25.172 17.766 1 95.5 149 ILE A N 1
ATOM 1195 C CA . ILE A 1 149 ? -3.453 25.625 16.406 1 95.5 149 ILE A CA 1
ATOM 1196 C C . ILE A 1 149 ? -3.172 27.109 16.281 1 95.5 149 ILE A C 1
ATOM 1198 O O . ILE A 1 149 ? -3.514 27.891 17.172 1 95.5 149 ILE A O 1
ATOM 1202 N N . SER A 1 150 ? -2.561 27.5 15.156 1 93.5 150 SER A N 1
ATOM 1203 C CA . SER A 1 150 ? -2.316 28.922 14.938 1 93.5 150 SER A CA 1
ATOM 1204 C C . SER A 1 150 ? -2.553 29.297 13.484 1 93.5 150 SER A C 1
ATOM 1206 O O . SER A 1 150 ? -2.242 28.531 12.578 1 93.5 150 SER A O 1
ATOM 1208 N N . ALA A 1 151 ? -3.131 30.422 13.305 1 91.5 151 ALA A N 1
ATOM 1209 C CA . ALA A 1 151 ? -3.15 31.109 12.016 1 91.5 151 ALA A CA 1
ATOM 1210 C C . ALA A 1 151 ? -2.064 32.188 11.945 1 91.5 151 ALA A C 1
ATOM 1212 O O . ALA A 1 151 ? -2.176 33.219 12.586 1 91.5 151 ALA A O 1
ATOM 1213 N N . GLY A 1 152 ? -1.093 31.812 11.211 1 88.88 152 GLY A N 1
ATOM 1214 C CA . GLY A 1 152 ? 0.076 32.688 11.352 1 88.88 152 GLY A CA 1
ATOM 1215 C C . GLY A 1 152 ? 0.622 32.719 12.766 1 88.88 152 GLY A C 1
ATOM 1216 O O . GLY A 1 152 ? 0.93 31.656 13.344 1 88.88 152 GLY A O 1
ATOM 1217 N N . SER A 1 153 ? 0.592 33.906 13.273 1 87.62 153 SER A N 1
ATOM 1218 C CA . SER A 1 153 ? 1.087 34.062 14.641 1 87.62 153 SER A CA 1
ATOM 1219 C C . SER A 1 153 ? -0.062 34.125 15.641 1 87.62 153 SER A C 1
ATOM 1221 O O . SER A 1 153 ? 0.166 34.188 16.859 1 87.62 153 SER A O 1
ATOM 1223 N N . LEU A 1 154 ? -1.244 33.938 15.133 1 89.44 154 LEU A N 1
ATOM 1224 C CA . LEU A 1 154 ? -2.416 34 16 1 89.44 154 LEU A CA 1
ATOM 1225 C C . LEU A 1 154 ? -2.805 32.625 16.531 1 89.44 154 LEU A C 1
ATOM 1227 O O . LEU A 1 154 ? -3.076 31.719 15.742 1 89.44 154 LEU A O 1
ATOM 1231 N N . SER A 1 155 ? -2.934 32.562 17.766 1 92.5 155 SER A N 1
ATOM 1232 C CA . SER A 1 155 ? -3.371 31.297 18.375 1 92.5 155 SER A CA 1
ATOM 1233 C C . SER A 1 155 ? -4.887 31.156 18.328 1 92.5 155 SER A C 1
ATOM 1235 O O . SER A 1 155 ? -5.617 32.094 18.625 1 92.5 155 SER A O 1
ATOM 1237 N N . LEU A 1 156 ? -5.266 30.016 17.906 1 94.75 156 LEU A N 1
ATOM 1238 C CA . LEU A 1 156 ? -6.695 29.75 17.766 1 94.75 156 LEU A CA 1
ATOM 1239 C C . LEU A 1 156 ? -7.148 28.672 18.75 1 94.75 156 LEU A C 1
ATOM 1241 O O . LEU A 1 156 ? -6.387 27.766 19.078 1 94.75 156 LEU A O 1
ATOM 1245 N N . PRO A 1 157 ? -8.461 28.828 19.141 1 94.12 157 PRO A N 1
ATOM 1246 C CA . PRO A 1 157 ? -9.008 27.781 20 1 94.12 157 PRO A CA 1
ATOM 1247 C C . PRO A 1 157 ? -9.141 26.438 19.281 1 94.12 157 PRO A C 1
ATOM 1249 O O . PRO A 1 157 ? -9.812 26.359 18.25 1 94.12 157 PRO A O 1
ATOM 1252 N N . THR A 1 158 ? -8.617 25.469 19.844 1 96.12 158 THR A N 1
ATOM 1253 C CA . THR A 1 158 ? -8.461 24.156 19.203 1 96.12 158 THR A CA 1
ATOM 1254 C C . THR A 1 158 ? -9.82 23.531 18.922 1 96.12 158 THR A C 1
ATOM 1256 O O . THR A 1 158 ? -10.102 23.156 17.781 1 96.12 158 THR A O 1
ATOM 1259 N N . SER A 1 159 ? -10.648 23.469 19.891 1 95.56 159 SER A N 1
ATOM 1260 C CA . SER A 1 159 ? -11.938 22.797 19.75 1 95.56 159 SER A CA 1
ATOM 1261 C C . SER A 1 159 ? -12.797 23.469 18.672 1 95.56 159 SER A C 1
ATOM 1263 O O . SER A 1 159 ? -13.469 22.781 17.891 1 95.56 159 SER A O 1
ATOM 1265 N N . GLU A 1 160 ? -12.719 24.797 18.609 1 94.44 160 GLU A N 1
ATOM 1266 C CA . GLU A 1 160 ? -13.508 25.547 17.641 1 94.44 160 GLU A CA 1
ATOM 1267 C C . GLU A 1 160 ? -13 25.281 16.219 1 94.44 160 GLU A C 1
ATOM 1269 O O . GLU A 1 160 ? -13.797 25.062 15.305 1 94.44 160 GLU A O 1
ATOM 1274 N N . VAL A 1 161 ? -11.719 25.359 16.109 1 95.38 161 VAL A N 1
ATOM 1275 C CA . VAL A 1 161 ? -11.141 25.125 14.789 1 95.38 161 VAL A CA 1
ATOM 1276 C C . VAL A 1 161 ? -11.461 23.703 14.336 1 95.38 161 VAL A C 1
ATOM 1278 O O . VAL A 1 161 ? -11.867 23.484 13.188 1 95.38 161 VAL A O 1
ATOM 1281 N N . LEU A 1 162 ? -11.359 22.672 15.18 1 97.25 162 LEU A N 1
ATOM 1282 C CA . LEU A 1 162 ? -11.633 21.281 14.836 1 97.25 162 LEU A CA 1
ATOM 1283 C C . LEU A 1 162 ? -13.102 21.078 14.469 1 97.25 162 LEU A C 1
ATOM 1285 O O . LEU A 1 162 ? -13.43 20.266 13.617 1 97.25 162 LEU A O 1
ATOM 1289 N N . GLN A 1 163 ? -13.938 21.875 15.094 1 95.88 163 GLN A N 1
ATOM 1290 C CA . GLN A 1 163 ? -15.359 21.828 14.758 1 95.88 163 GLN A CA 1
ATOM 1291 C C . GLN A 1 163 ? -15.602 22.281 13.328 1 95.88 163 GLN A C 1
ATOM 1293 O O . GLN A 1 163 ? -16.438 21.719 12.617 1 95.88 163 GLN A O 1
ATOM 1298 N N . ILE A 1 164 ? -14.875 23.297 12.945 1 93.19 164 ILE A N 1
ATOM 1299 C CA . ILE A 1 164 ? -14.969 23.812 11.578 1 93.19 164 ILE A CA 1
ATOM 1300 C C . ILE A 1 164 ? -14.414 22.766 10.609 1 93.19 164 ILE A C 1
ATOM 1302 O O . ILE A 1 164 ? -15.039 22.469 9.586 1 93.19 164 ILE A O 1
ATOM 1306 N N . VAL A 1 165 ? -13.32 22.156 10.922 1 92.75 165 VAL A N 1
ATOM 1307 C CA . VAL A 1 165 ? -12.656 21.156 10.086 1 92.75 165 VAL A CA 1
ATOM 1308 C C . VAL A 1 165 ? -13.578 19.969 9.875 1 92.75 165 VAL A C 1
ATOM 1310 O O . VAL A 1 165 ? -13.625 19.406 8.773 1 92.75 165 VAL A O 1
ATOM 1313 N N . LYS A 1 166 ? -14.219 19.625 10.922 1 93.69 166 LYS A N 1
ATOM 1314 C CA . LYS A 1 166 ? -15.125 18.484 10.883 1 93.69 166 LYS A CA 1
ATOM 1315 C C . LYS A 1 166 ? -16.172 18.656 9.789 1 93.69 166 LYS A C 1
ATOM 1317 O O . LYS A 1 166 ? -16.703 17.688 9.258 1 93.69 166 LYS A O 1
ATOM 1322 N N . ALA A 1 167 ? -16.484 19.859 9.43 1 91.44 167 ALA A N 1
ATOM 1323 C CA . ALA A 1 167 ? -17.531 20.172 8.469 1 91.44 167 ALA A CA 1
ATOM 1324 C C . ALA A 1 167 ? -17.031 20.016 7.039 1 91.44 167 ALA A C 1
ATOM 1326 O O . ALA A 1 167 ? -17.844 19.969 6.098 1 91.44 167 ALA A O 1
ATOM 1327 N N . TYR A 1 168 ? -15.789 19.906 6.836 1 88.56 168 TYR A N 1
ATOM 1328 C CA . TYR A 1 168 ? -15.203 19.734 5.508 1 88.56 168 TYR A CA 1
ATOM 1329 C C . TYR A 1 168 ? -15.289 18.281 5.059 1 88.56 168 TYR A C 1
ATOM 1331 O O . TYR A 1 168 ? -15.531 17.375 5.871 1 88.56 168 TYR A O 1
ATOM 1339 N N . ASP A 1 169 ? -15.203 18.172 3.729 1 89.75 169 ASP A N 1
ATOM 1340 C CA . ASP A 1 169 ? -15.219 16.828 3.166 1 89.75 169 ASP A CA 1
ATOM 1341 C C . ASP A 1 169 ? -13.891 16.125 3.4 1 89.75 169 ASP A C 1
ATOM 1343 O O . ASP A 1 169 ? -12.992 16.172 2.557 1 89.75 169 ASP A O 1
ATOM 1347 N N . LEU A 1 170 ? -13.781 15.414 4.457 1 93.5 170 LEU A N 1
ATOM 1348 C CA . LEU A 1 170 ? -12.57 14.695 4.812 1 93.5 170 LEU A CA 1
ATOM 1349 C C . LEU A 1 170 ? -12.633 13.25 4.324 1 93.5 170 LEU A C 1
ATOM 1351 O O . LEU A 1 170 ? -13.719 12.688 4.168 1 93.5 170 LEU A O 1
ATOM 1355 N N . PRO A 1 171 ? -11.523 12.688 4.117 1 91.94 171 PRO A N 1
ATOM 1356 C CA . PRO A 1 171 ? -11.539 11.266 3.766 1 91.94 171 PRO A CA 1
ATOM 1357 C C . PRO A 1 171 ? -12.102 10.391 4.879 1 91.94 171 PRO A C 1
ATOM 1359 O O . PRO A 1 171 ? -11.992 10.734 6.059 1 91.94 171 PRO A O 1
ATOM 1362 N N . ASP A 1 172 ? -12.555 9.148 4.496 1 93.88 172 ASP A N 1
ATOM 1363 C CA . ASP A 1 172 ? -13.234 8.25 5.43 1 93.88 172 ASP A CA 1
ATOM 1364 C C . ASP A 1 172 ? -12.305 7.844 6.57 1 93.88 172 ASP A C 1
ATOM 1366 O O . ASP A 1 172 ? -12.758 7.578 7.684 1 93.88 172 ASP A O 1
ATOM 1370 N N . PHE A 1 173 ? -11.094 7.855 6.289 1 96.19 173 PHE A N 1
ATOM 1371 C CA . PHE A 1 173 ? -10.172 7.336 7.293 1 96.19 173 PHE A CA 1
ATOM 1372 C C . PHE A 1 173 ? -9.773 8.43 8.281 1 96.19 173 PHE A C 1
ATOM 1374 O O . PHE A 1 173 ? -9.031 8.172 9.234 1 96.19 173 PHE A O 1
ATOM 1381 N N . VAL A 1 174 ? -10.242 9.617 8.109 1 97.19 174 VAL A N 1
ATOM 1382 C CA . VAL A 1 174 ? -9.953 10.719 9.023 1 97.19 174 VAL A CA 1
ATOM 1383 C C . VAL A 1 174 ? -11.18 11.016 9.883 1 97.19 174 VAL A C 1
ATOM 1385 O O . VAL A 1 174 ? -12.242 11.359 9.352 1 97.19 174 VAL A O 1
ATOM 1388 N N . GLN A 1 175 ? -11.031 10.938 11.164 1 97.56 175 GLN A N 1
ATOM 1389 C CA . GLN A 1 175 ? -12.094 11.234 12.117 1 97.56 175 GLN A CA 1
ATOM 1390 C C . GLN A 1 175 ? -11.688 12.367 13.055 1 97.56 175 GLN A C 1
ATOM 1392 O O . GLN A 1 175 ? -10.695 12.258 13.773 1 97.56 175 GLN A O 1
ATOM 1397 N N . VAL A 1 176 ? -12.469 13.375 13.07 1 97.94 176 VAL A N 1
ATOM 1398 C CA . VAL A 1 176 ? -12.164 14.531 13.906 1 97.94 176 VAL A CA 1
ATOM 1399 C C . VAL A 1 176 ? -12.992 14.484 15.188 1 97.94 176 VAL A C 1
ATOM 1401 O O . VAL A 1 176 ? -14.219 14.383 15.125 1 97.94 176 VAL A O 1
ATOM 1404 N N . GLU A 1 177 ? -12.328 14.484 16.266 1 97 177 GLU A N 1
ATOM 1405 C CA . GLU A 1 177 ? -12.945 14.57 17.578 1 97 177 GLU A CA 1
ATOM 1406 C C . GLU A 1 177 ? -12.695 15.93 18.219 1 97 177 GLU A C 1
ATOM 1408 O O . GLU A 1 177 ? -11.836 16.062 19.094 1 97 177 GLU A O 1
ATOM 1413 N N . SER A 1 178 ? -13.5 16.906 17.922 1 96.62 178 SER A N 1
ATOM 1414 C CA . SER A 1 178 ? -13.273 18.297 18.297 1 96.62 178 SER A CA 1
ATOM 1415 C C . SER A 1 178 ? -13.352 18.469 19.812 1 96.62 178 SER A C 1
ATOM 1417 O O . SER A 1 178 ? -12.586 19.25 20.391 1 96.62 178 SER A O 1
ATOM 1419 N N . LYS A 1 179 ? -14.281 17.703 20.516 1 95.25 179 LYS A N 1
ATOM 1420 C CA . LYS A 1 179 ? -14.469 17.844 21.953 1 95.25 179 LYS A CA 1
ATOM 1421 C C . LYS A 1 179 ? -13.266 17.281 22.719 1 95.25 179 LYS A C 1
ATOM 1423 O O . LYS A 1 179 ? -12.969 17.734 23.828 1 95.25 179 LYS A O 1
ATOM 1428 N N . LYS A 1 180 ? -12.609 16.391 22.078 1 96.75 180 LYS A N 1
ATOM 1429 C CA . LYS A 1 180 ? -11.461 15.766 22.719 1 96.75 180 LYS A CA 1
ATOM 1430 C C . LYS A 1 180 ? -10.148 16.359 22.203 1 96.75 180 LYS A C 1
ATOM 1432 O O . LYS A 1 180 ? -9.062 15.914 22.578 1 96.75 180 LYS A O 1
ATOM 1437 N N . ASN A 1 181 ? -10.211 17.328 21.281 1 97.44 181 ASN A N 1
ATOM 1438 C CA . ASN A 1 181 ? -9.055 17.938 20.625 1 97.44 181 ASN A CA 1
ATOM 1439 C C . ASN A 1 181 ? -8.148 16.891 19.984 1 97.44 181 ASN A C 1
ATOM 1441 O O . ASN A 1 181 ? -6.934 16.906 20.172 1 97.44 181 ASN A O 1
ATOM 1445 N N . GLN A 1 182 ? -8.844 16 19.219 1 97.69 182 GLN A N 1
ATOM 1446 C CA . GLN A 1 182 ? -8.086 14.914 18.594 1 97.69 182 GLN A CA 1
ATO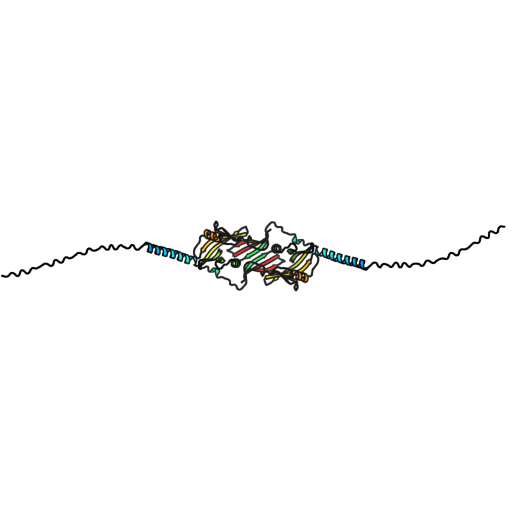M 1447 C C . GLN A 1 182 ? -8.555 14.664 17.172 1 97.69 182 GLN A C 1
ATOM 1449 O O . GLN A 1 182 ? -9.719 14.914 16.844 1 97.69 182 GLN A O 1
ATOM 1454 N N . VAL A 1 183 ? -7.605 14.25 16.375 1 97.94 183 VAL A N 1
ATOM 1455 C CA . VAL A 1 183 ? -7.887 13.695 15.062 1 97.94 183 VAL A CA 1
ATOM 1456 C C . VAL A 1 183 ? -7.438 12.234 15.016 1 97.94 183 VAL A C 1
ATOM 1458 O O . VAL A 1 183 ? -6.309 11.906 15.391 1 97.94 183 VAL A O 1
ATOM 1461 N N . VAL A 1 184 ? -8.336 11.375 14.609 1 98.31 184 VAL A N 1
ATOM 1462 C CA . VAL A 1 184 ? -8.016 9.953 14.555 1 98.31 184 VAL A CA 1
ATOM 1463 C C . VAL A 1 184 ? -7.902 9.508 13.094 1 98.31 184 VAL A C 1
ATOM 1465 O O . VAL A 1 184 ? -8.812 9.742 12.297 1 98.31 184 VAL A O 1
ATOM 1468 N N . ILE A 1 185 ? -6.766 8.922 12.812 1 98.19 185 ILE A N 1
ATOM 1469 C CA . ILE A 1 185 ? -6.551 8.328 11.5 1 98.19 185 ILE A CA 1
ATOM 1470 C C . ILE A 1 185 ? -6.844 6.828 11.555 1 98.19 185 ILE A C 1
ATOM 1472 O O . ILE A 1 185 ? -6.059 6.055 12.109 1 98.19 185 ILE A O 1
ATOM 1476 N N . ASN A 1 186 ? -7.922 6.477 10.938 1 98.12 186 ASN A N 1
ATOM 1477 C CA . ASN A 1 186 ? -8.281 5.066 10.844 1 98.12 186 ASN A CA 1
ATOM 1478 C C . ASN A 1 186 ? -7.621 4.398 9.641 1 98.12 186 ASN A C 1
ATOM 1480 O O . ASN A 1 186 ? -8.234 4.301 8.578 1 98.12 186 ASN A O 1
ATOM 1484 N N . LEU A 1 187 ? -6.531 3.854 9.836 1 97.81 187 LEU A N 1
ATOM 1485 C CA . LEU A 1 187 ? -5.723 3.318 8.75 1 97.81 187 LEU A CA 1
ATOM 1486 C C . LEU A 1 187 ? -6.438 2.158 8.062 1 97.81 187 LEU A C 1
ATOM 1488 O O . LEU A 1 187 ? -6.277 1.95 6.859 1 97.81 187 LEU A O 1
ATOM 1492 N N . SER A 1 188 ? -7.242 1.414 8.812 1 96.19 188 SER A N 1
ATOM 1493 C CA . SER A 1 188 ? -7.93 0.245 8.281 1 96.19 188 SER A CA 1
ATOM 1494 C C . SER A 1 188 ? -8.945 0.643 7.215 1 96.19 188 SER A C 1
ATOM 1496 O O . SER A 1 188 ? -9.438 -0.207 6.465 1 96.19 188 SER A O 1
ATOM 1498 N N . LYS A 1 189 ? -9.242 1.899 7.16 1 95.44 189 LYS A N 1
ATOM 1499 C CA . LYS A 1 189 ? -10.25 2.379 6.215 1 95.44 189 LYS A CA 1
ATOM 1500 C C . LYS A 1 189 ? -9.594 2.865 4.922 1 95.44 189 LYS A C 1
ATOM 1502 O O . LYS A 1 189 ? -10.289 3.258 3.982 1 95.44 189 LYS A O 1
ATOM 1507 N N . ILE A 1 190 ? -8.273 2.92 4.879 1 92.25 190 ILE A N 1
ATOM 1508 C CA . ILE A 1 190 ? -7.594 3.223 3.623 1 92.25 190 ILE A CA 1
ATOM 1509 C C . ILE A 1 190 ? -7.848 2.102 2.615 1 92.25 190 ILE A C 1
ATOM 1511 O O . ILE A 1 190 ? -7.734 0.921 2.951 1 92.25 190 ILE A O 1
ATOM 1515 N N . ASN A 1 191 ? -8.125 2.492 1.422 1 84 191 ASN A N 1
ATOM 1516 C CA . ASN A 1 191 ? -8.5 1.519 0.402 1 84 191 ASN A CA 1
ATOM 1517 C C . ASN A 1 191 ? -7.277 0.795 -0.157 1 84 191 ASN A C 1
ATOM 1519 O O . ASN A 1 191 ? -6.461 1.396 -0.856 1 84 191 ASN A O 1
ATOM 1523 N N . VAL A 1 192 ? -7.172 -0.35 0.224 1 84.94 192 VAL A N 1
ATOM 1524 C CA . VAL A 1 192 ? -6.16 -1.253 -0.314 1 84.94 192 VAL A CA 1
ATOM 1525 C C . VAL A 1 192 ? -6.836 -2.447 -0.983 1 84.94 192 VAL A C 1
ATOM 1527 O O . VAL A 1 192 ? -7.922 -2.865 -0.573 1 84.94 192 VAL A O 1
ATOM 1530 N N . SER A 1 193 ? -6.32 -2.883 -2.012 1 81.5 193 SER A N 1
ATOM 1531 C CA . SER A 1 193 ? -6.926 -4 -2.729 1 81.5 193 SER A CA 1
ATOM 1532 C C . SER A 1 193 ? -6.84 -5.289 -1.916 1 81.5 193 SER A C 1
ATOM 1534 O O . SER A 1 193 ? -5.895 -5.484 -1.148 1 81.5 193 SER A O 1
ATOM 1536 N N . GLY A 1 194 ? -7.93 -5.98 -2.209 1 80.94 194 GLY A N 1
ATOM 1537 C CA . GLY A 1 194 ? -7.969 -7.266 -1.528 1 80.94 194 GLY A CA 1
ATOM 1538 C C . GLY A 1 194 ? -8.406 -7.16 -0.08 1 80.94 194 GLY A C 1
ATOM 1539 O O . GLY A 1 194 ? -8.906 -6.117 0.349 1 80.94 194 GLY A O 1
ATOM 1540 N N . ASN A 1 195 ? -8.734 -8.18 0.71 1 89.38 195 ASN A N 1
ATOM 1541 C CA . ASN A 1 195 ? -9.102 -8.234 2.123 1 89.38 195 ASN A CA 1
ATOM 1542 C C . ASN A 1 195 ? -7.934 -7.82 3.016 1 89.38 195 ASN A C 1
ATOM 1544 O O . ASN A 1 195 ? -7.66 -8.461 4.031 1 89.38 195 ASN A O 1
ATOM 1548 N N . LEU A 1 196 ? -7.199 -6.73 2.514 1 93.31 196 LEU A N 1
ATOM 1549 C CA . LEU A 1 196 ? -6.012 -6.266 3.225 1 93.31 196 LEU A CA 1
ATOM 1550 C C . LEU A 1 196 ? -6.262 -4.902 3.867 1 93.31 196 LEU A C 1
ATOM 1552 O O . LEU A 1 196 ? -7.121 -4.145 3.408 1 93.31 196 LEU A O 1
ATOM 1556 N N . TYR A 1 197 ? -5.566 -4.594 4.973 1 95.06 197 TYR A N 1
ATOM 1557 C CA . TYR A 1 197 ? -5.629 -3.281 5.602 1 95.06 197 TYR A CA 1
ATOM 1558 C C . TYR A 1 197 ? -4.363 -2.998 6.402 1 95.06 197 TYR A C 1
ATOM 1560 O O . TYR A 1 197 ? -3.549 -3.898 6.625 1 95.06 197 TYR A O 1
ATOM 1568 N N . ILE A 1 198 ? -4.148 -1.778 6.828 1 97 198 ILE A N 1
ATOM 1569 C CA . ILE A 1 198 ? -2.928 -1.343 7.5 1 97 198 ILE A CA 1
ATOM 1570 C C . ILE A 1 198 ? -3.229 -1.033 8.961 1 97 198 ILE A C 1
ATOM 1572 O O . ILE A 1 198 ? -4.285 -0.482 9.281 1 97 198 ILE A O 1
ATOM 1576 N N . LYS A 1 199 ? -2.32 -1.38 9.82 1 97.44 199 LYS A N 1
ATOM 1577 C CA . LYS A 1 199 ? -2.363 -1.059 11.242 1 97.44 199 LYS A CA 1
ATOM 1578 C C . LYS A 1 199 ? -1.073 -0.377 11.695 1 97.44 199 LYS A C 1
ATOM 1580 O O . LYS A 1 199 ? 0.019 -0.768 11.281 1 97.44 199 LYS A O 1
ATOM 1585 N N . ALA A 1 200 ? -1.27 0.583 12.539 1 98.12 200 ALA A N 1
ATOM 1586 C CA . ALA A 1 200 ? -0.089 1.148 13.188 1 98.12 200 ALA A CA 1
ATOM 1587 C C . ALA A 1 200 ? 0.401 0.247 14.312 1 98.12 200 ALA A C 1
ATOM 1589 O O . ALA A 1 200 ? -0.395 -0.224 15.133 1 98.12 200 ALA A O 1
ATOM 1590 N N . ASN A 1 201 ? 1.651 -0.011 14.32 1 97.5 201 ASN A N 1
ATOM 1591 C CA . ASN A 1 201 ? 2.256 -0.832 15.367 1 97.5 201 ASN A CA 1
ATOM 1592 C C . ASN A 1 201 ? 3.066 0.014 16.344 1 97.5 201 ASN A C 1
ATOM 1594 O O . ASN A 1 201 ? 2.805 -0.002 17.547 1 97.5 201 ASN A O 1
ATOM 1598 N N . GLN A 1 202 ? 3.936 0.803 15.781 1 97.06 202 GLN A N 1
ATOM 1599 C CA . GLN A 1 202 ? 4.809 1.609 16.625 1 97.06 202 GLN A CA 1
ATOM 1600 C C . GLN A 1 202 ? 5.035 2.994 16.031 1 97.06 202 GLN A C 1
ATOM 1602 O O . GLN A 1 202 ? 5.328 3.119 14.836 1 97.06 202 GLN A O 1
ATOM 1607 N N . ILE A 1 203 ? 4.891 3.949 16.875 1 96.81 203 ILE A N 1
ATOM 1608 C CA . ILE A 1 203 ? 5.219 5.332 16.547 1 96.81 203 ILE A CA 1
ATOM 1609 C C . ILE A 1 203 ? 6.184 5.895 17.594 1 96.81 203 ILE A C 1
ATOM 1611 O O . ILE A 1 203 ? 5.797 6.137 18.734 1 96.81 203 ILE A O 1
ATOM 1615 N N . ASP A 1 204 ? 7.395 6.008 17.219 1 95.62 204 ASP A N 1
ATOM 1616 C CA . ASP A 1 204 ? 8.414 6.586 18.094 1 95.62 204 ASP A CA 1
ATOM 1617 C C . ASP A 1 204 ? 9.039 7.828 17.453 1 95.62 204 ASP A C 1
ATOM 1619 O O . ASP A 1 204 ? 9.984 7.723 16.672 1 95.62 204 ASP A O 1
ATOM 1623 N N . LEU A 1 205 ? 8.594 8.938 17.875 1 94.94 205 LEU A N 1
ATOM 1624 C CA . LEU A 1 205 ? 9.047 10.188 17.281 1 94.94 205 LEU A CA 1
ATOM 1625 C C . LEU A 1 205 ? 10.5 10.484 17.641 1 94.94 205 LEU A C 1
ATOM 1627 O O . LEU A 1 205 ? 11.266 11 16.828 1 94.94 205 LEU A O 1
ATOM 1631 N N . ALA A 1 206 ? 10.836 10.188 18.828 1 92.75 206 ALA A N 1
ATOM 1632 C CA . ALA A 1 206 ? 12.172 10.492 19.344 1 92.75 206 ALA A CA 1
ATOM 1633 C C . ALA A 1 206 ? 13.242 9.734 18.578 1 92.75 206 ALA A C 1
ATOM 1635 O O . ALA A 1 206 ? 14.273 10.305 18.203 1 92.75 206 ALA A O 1
ATOM 1636 N N . LYS A 1 207 ? 12.961 8.531 18.234 1 94.44 207 LYS A N 1
ATOM 1637 C CA . LYS A 1 207 ? 13.945 7.684 17.562 1 94.44 207 LYS A CA 1
ATOM 1638 C C . LYS A 1 207 ? 13.766 7.727 16.047 1 94.44 207 LYS A C 1
ATOM 1640 O O . LYS A 1 207 ? 14.633 7.27 15.297 1 94.44 207 LYS A O 1
ATOM 1645 N N . GLY A 1 208 ? 12.617 8.266 15.672 1 94.62 208 GLY A N 1
ATOM 1646 C CA . GLY A 1 208 ? 12.336 8.281 14.25 1 94.62 208 GLY A CA 1
ATOM 1647 C C . GLY A 1 208 ? 12.039 6.91 13.68 1 94.62 208 GLY A C 1
ATOM 1648 O O . GLY A 1 208 ? 12.547 6.543 12.625 1 94.62 208 GLY A O 1
ATOM 1649 N N . ASN A 1 209 ? 11.367 6.164 14.477 1 96.19 209 ASN A N 1
ATOM 1650 C CA . ASN A 1 209 ? 11.023 4.797 14.102 1 96.19 209 ASN A CA 1
ATOM 1651 C C . ASN A 1 209 ? 9.516 4.602 14 1 96.19 209 ASN A C 1
ATOM 1653 O O . ASN A 1 209 ? 8.797 4.789 14.977 1 96.19 209 ASN A O 1
ATOM 1657 N N . PHE A 1 210 ? 9.102 4.234 12.859 1 98 210 PHE A N 1
ATOM 1658 C CA . PHE A 1 210 ? 7.688 4.016 12.57 1 98 210 PHE A CA 1
ATOM 1659 C C . PHE A 1 210 ? 7.465 2.637 11.969 1 98 210 PHE A C 1
ATOM 1661 O O . PHE A 1 210 ? 8.07 2.289 10.953 1 98 210 PHE A O 1
ATOM 1668 N N . VAL A 1 211 ? 6.586 1.863 12.578 1 98.25 211 VAL A N 1
ATOM 1669 C CA . VAL A 1 211 ? 6.32 0.496 12.141 1 98.25 211 VAL A CA 1
ATOM 1670 C C . VAL A 1 211 ? 4.824 0.304 11.914 1 98.25 211 VAL A C 1
ATOM 1672 O O . VAL A 1 211 ? 4.008 0.683 12.758 1 98.25 211 VAL A O 1
ATOM 1675 N N . PHE A 1 212 ? 4.492 -0.205 10.812 1 98.44 212 PHE A N 1
ATOM 1676 C CA . PHE A 1 212 ? 3.117 -0.532 10.461 1 98.44 212 PHE A CA 1
ATOM 1677 C C . PHE A 1 212 ? 2.998 -1.992 10.039 1 98.44 212 PHE A C 1
ATOM 1679 O O . PHE A 1 212 ? 3.949 -2.568 9.508 1 98.44 212 PHE A O 1
ATOM 1686 N N . ASP A 1 213 ? 1.85 -2.533 10.258 1 97.81 213 ASP A N 1
ATOM 1687 C CA . ASP A 1 213 ? 1.569 -3.91 9.859 1 97.81 213 ASP A CA 1
ATOM 1688 C C . ASP A 1 213 ? 0.541 -3.957 8.727 1 97.81 213 ASP A C 1
ATOM 1690 O O . ASP A 1 213 ? -0.47 -3.254 8.773 1 97.81 213 ASP A O 1
ATOM 1694 N N . PHE A 1 214 ? 0.948 -4.715 7.801 1 97 214 PHE A N 1
ATOM 1695 C CA . PHE A 1 214 ? -0.008 -5.035 6.746 1 97 214 PHE A CA 1
ATOM 1696 C C . PHE A 1 214 ? -0.775 -6.309 7.086 1 97 214 PHE A C 1
ATOM 1698 O O . PHE A 1 214 ? -0.176 -7.371 7.273 1 97 214 PHE A O 1
ATOM 1705 N N . MET A 1 215 ? -2.111 -6.141 7.195 1 96.19 215 MET A N 1
ATOM 1706 C CA . MET A 1 215 ? -2.934 -7.219 7.734 1 96.19 215 MET A CA 1
ATOM 1707 C C . MET A 1 215 ? -3.867 -7.777 6.664 1 96.19 215 MET A C 1
ATOM 1709 O O . MET A 1 215 ? -4.301 -7.051 5.77 1 96.19 215 MET A O 1
ATOM 1713 N N . LYS A 1 216 ? -4.117 -9 6.715 1 94.94 216 LYS A N 1
ATOM 1714 C CA . LYS A 1 216 ? -5.164 -9.664 5.945 1 94.94 216 LYS A CA 1
ATOM 1715 C C . LYS A 1 216 ? -6.352 -10.031 6.828 1 94.94 216 LYS A C 1
ATOM 1717 O O . LYS A 1 216 ? -6.176 -10.648 7.883 1 94.94 216 LYS A O 1
ATOM 1722 N N . LYS A 1 217 ? -7.445 -9.68 6.391 1 91.06 217 LYS A N 1
ATOM 1723 C CA . LYS A 1 217 ? -8.648 -10.008 7.148 1 91.06 217 LYS A CA 1
ATOM 1724 C C . LYS A 1 217 ? -8.945 -11.5 7.094 1 91.06 217 LYS A C 1
ATOM 1726 O O . LYS A 1 217 ? -8.664 -12.156 6.09 1 91.06 217 LYS A O 1
ATOM 1731 N N . ALA A 1 218 ? -9.531 -12.039 8.133 1 84.75 218 ALA A N 1
ATOM 1732 C CA . ALA A 1 218 ? -9.883 -13.453 8.203 1 84.75 218 ALA A CA 1
ATOM 1733 C C . ALA A 1 218 ? -10.977 -13.797 7.195 1 84.75 218 ALA A C 1
ATOM 1735 O O . ALA A 1 218 ? -11.812 -12.945 6.859 1 84.75 218 ALA A O 1
ATOM 1736 N N . MET B 1 1 ? -20.516 150.125 16.344 1 29.58 1 MET B N 1
ATOM 1737 C CA . MET B 1 1 ? -20.781 149.5 17.672 1 29.58 1 MET B CA 1
ATOM 1738 C C . MET B 1 1 ? -21.625 148.25 17.578 1 29.58 1 MET B C 1
ATOM 1740 O O . MET B 1 1 ? -22.625 148.125 18.297 1 29.58 1 MET B O 1
ATOM 1744 N N . GLU B 1 2 ? -21.594 147.75 16.312 1 29.19 2 GLU B N 1
ATOM 1745 C CA . GLU B 1 2 ? -22.391 146.75 15.602 1 29.19 2 GLU B CA 1
ATOM 1746 C C . GLU B 1 2 ? -22.281 145.375 16.25 1 29.19 2 GLU B C 1
ATOM 1748 O O . GLU B 1 2 ? -21.188 144.75 16.312 1 29.19 2 GLU B O 1
ATOM 1753 N N . ASN B 1 3 ? -23 145.125 17.422 1 28.62 3 ASN B N 1
ATOM 1754 C CA . ASN B 1 3 ? -23.156 144.25 18.484 1 28.62 3 ASN B CA 1
ATOM 1755 C C . ASN B 1 3 ? -23.562 142.875 17.953 1 28.62 3 ASN B C 1
ATOM 1757 O O . ASN B 1 3 ? -24.656 142.625 17.422 1 28.62 3 ASN B O 1
ATOM 1761 N N . ASN B 1 4 ? -22.547 142.125 17.281 1 28.61 4 ASN B N 1
ATOM 1762 C CA . ASN B 1 4 ? -22.516 140.875 16.516 1 28.61 4 ASN B CA 1
ATOM 1763 C C . ASN B 1 4 ? -23 139.625 17.359 1 28.61 4 ASN B C 1
ATOM 1765 O O . ASN B 1 4 ? -22.312 139.25 18.281 1 28.61 4 ASN B O 1
ATOM 1769 N N . GLU B 1 5 ? -24.312 139.625 17.703 1 29.25 5 GLU B N 1
ATOM 1770 C CA . GLU B 1 5 ? -25.094 138.75 18.594 1 29.25 5 GLU B CA 1
ATOM 1771 C C . GLU B 1 5 ? -25.016 137.25 18.172 1 29.25 5 GLU B C 1
ATOM 1773 O O . GLU B 1 5 ? -25.703 136.875 17.234 1 29.25 5 GLU B O 1
ATOM 1778 N N . ASN B 1 6 ? -23.781 136.75 17.953 1 30.48 6 ASN B N 1
ATOM 1779 C CA . ASN B 1 6 ? -23.547 135.375 17.312 1 30.48 6 ASN B CA 1
ATOM 1780 C C . ASN B 1 6 ? -24.156 134.25 18.109 1 30.48 6 ASN B C 1
ATOM 1782 O O . ASN B 1 6 ? -23.766 134 19.25 1 30.48 6 ASN B O 1
ATOM 1786 N N . GLN B 1 7 ? -25.516 134 17.953 1 29.39 7 GLN B N 1
ATOM 1787 C CA . GLN B 1 7 ? -26.438 133.125 18.656 1 29.39 7 GLN B CA 1
ATOM 1788 C C . GLN B 1 7 ? -26 131.625 18.516 1 29.39 7 GLN B C 1
ATOM 1790 O O . GLN B 1 7 ? -25.844 131.125 17.406 1 29.39 7 GLN B O 1
ATOM 1795 N N . THR B 1 8 ? -25.188 131.125 19.453 1 31.16 8 THR B N 1
ATOM 1796 C CA . THR B 1 8 ? -24.484 129.75 19.688 1 31.16 8 THR B CA 1
ATOM 1797 C C . THR B 1 8 ? -25.469 128.625 19.781 1 31.16 8 THR B C 1
ATOM 1799 O O . THR B 1 8 ? -26.203 128.5 20.781 1 31.16 8 THR B O 1
ATOM 1802 N N . ARG B 1 9 ? -26.359 128.375 18.703 1 32.94 9 ARG B N 1
ATOM 1803 C CA . ARG B 1 9 ? -27.453 127.375 18.812 1 32.94 9 ARG B CA 1
ATOM 1804 C C . ARG B 1 9 ? -26.938 125.938 19.094 1 32.94 9 ARG B C 1
ATOM 1806 O O . ARG B 1 9 ? -26.219 125.375 18.266 1 32.94 9 ARG B O 1
ATOM 1813 N N . LYS B 1 10 ? -26.75 125.562 20.344 1 33.72 10 LYS B N 1
ATOM 1814 C CA . LYS B 1 10 ? -26.203 124.312 20.891 1 33.72 10 LYS B CA 1
ATOM 1815 C C . LYS B 1 10 ? -27.109 123.125 20.578 1 33.72 10 LYS B C 1
ATOM 1817 O O . LYS B 1 10 ? -28.25 123.062 21.031 1 33.72 10 LYS B O 1
ATOM 1822 N N . SER B 1 11 ? -27.156 122.625 19.25 1 31.59 11 SER B N 1
ATOM 1823 C CA . SER B 1 11 ? -28.031 121.562 18.797 1 31.59 11 SER B CA 1
ATOM 1824 C C . SER B 1 11 ? -27.781 120.312 19.562 1 31.59 11 SER B C 1
ATOM 1826 O O . SER B 1 11 ? -26.625 119.875 19.734 1 31.59 11 SER B O 1
ATOM 1828 N N . LYS B 1 12 ? -28.656 119.875 20.516 1 35.44 12 LYS B N 1
ATOM 1829 C CA . LYS B 1 12 ? -28.703 118.75 21.438 1 35.44 12 LYS B CA 1
ATOM 1830 C C . LYS B 1 12 ? -28.766 117.438 20.672 1 35.44 12 LYS B C 1
ATOM 1832 O O . LYS B 1 12 ? -29.734 117.188 19.938 1 35.44 12 LYS B O 1
ATOM 1837 N N . THR B 1 13 ? -27.641 116.938 20.094 1 33.22 13 THR B N 1
ATOM 1838 C CA . THR B 1 13 ? -27.547 115.688 19.297 1 33.22 13 THR B CA 1
ATOM 1839 C C . THR B 1 13 ? -27.969 114.5 20.125 1 33.22 13 THR B C 1
ATOM 1841 O O . THR B 1 13 ? -27.438 114.25 21.203 1 33.22 13 THR B O 1
ATOM 1844 N N . LYS B 1 14 ? -29.297 113.938 19.984 1 34.59 14 LYS B N 1
ATOM 1845 C CA . LYS B 1 14 ? -30 112.812 20.578 1 34.59 14 LYS B CA 1
ATOM 1846 C C . LYS B 1 14 ? -29.266 111.5 20.312 1 34.59 14 LYS B C 1
ATOM 1848 O O . LYS B 1 14 ? -28.969 111.188 19.156 1 34.59 14 LYS B O 1
ATOM 1853 N N . ASN B 1 15 ? -28.484 110.938 21.281 1 31.55 15 ASN B N 1
ATOM 1854 C CA . ASN B 1 15 ? -27.672 109.75 21.359 1 31.55 15 ASN B CA 1
ATOM 1855 C C . ASN B 1 15 ? -28.531 108.5 21.172 1 31.55 15 ASN B C 1
ATOM 1857 O O . ASN B 1 15 ? -29.438 108.25 21.953 1 31.55 15 ASN B O 1
ATOM 1861 N N . SER B 1 16 ? -29.156 108.188 19.938 1 37.22 16 SER B N 1
ATOM 1862 C CA . SER B 1 16 ? -29.953 107 19.672 1 37.22 16 SER B CA 1
ATOM 1863 C C . SER B 1 16 ? -29.172 105.688 19.984 1 37.22 16 SER B C 1
ATOM 1865 O O . SER B 1 16 ? -28.062 105.5 19.484 1 37.22 16 SER B O 1
ATOM 1867 N N . THR B 1 17 ? -29.312 105.062 21.141 1 39.25 17 THR B N 1
ATOM 1868 C CA . THR B 1 17 ? -28.75 103.875 21.703 1 39.25 17 THR B CA 1
ATOM 1869 C C . THR B 1 17 ? -29.141 102.625 20.828 1 39.25 17 THR B C 1
ATOM 1871 O O . THR B 1 17 ? -30.312 102.375 20.609 1 39.25 17 THR B O 1
ATOM 1874 N N . LYS B 1 18 ? -28.375 102.25 19.75 1 45.69 18 LYS B N 1
ATOM 1875 C CA . LYS B 1 18 ? -28.531 101.125 18.844 1 45.69 18 LYS B CA 1
ATOM 1876 C C . LYS B 1 18 ? -28.625 99.812 19.609 1 45.69 18 LYS B C 1
ATOM 1878 O O . LYS B 1 18 ? -27.812 99.5 20.5 1 45.69 18 LYS B O 1
ATOM 1883 N N . PRO B 1 19 ? -29.844 99.125 19.594 1 44.56 19 PRO B N 1
ATOM 1884 C CA . PRO B 1 19 ? -30.062 97.812 20.281 1 44.56 19 PRO B CA 1
ATOM 1885 C C . PRO B 1 19 ? -29.078 96.75 19.844 1 44.56 19 PRO B C 1
ATOM 1887 O O . PRO B 1 19 ? -28.688 96.688 18.672 1 44.56 19 PRO B O 1
ATOM 1890 N N . LYS B 1 20 ? -28.125 96.25 20.672 1 42.28 20 LYS B N 1
ATOM 1891 C CA . LYS B 1 20 ? -27.141 95.188 20.469 1 42.28 20 LYS B CA 1
ATOM 1892 C C . LYS B 1 20 ? -27.797 93.875 20.047 1 42.28 20 LYS B C 1
ATOM 1894 O O . LYS B 1 20 ? -28.672 93.375 20.75 1 42.28 20 LYS B O 1
ATOM 1899 N N . THR B 1 21 ? -28.125 93.75 18.734 1 43.31 21 THR B N 1
ATOM 1900 C CA . THR B 1 21 ? -28.594 92.5 18.234 1 43.31 21 THR B CA 1
ATOM 1901 C C . THR B 1 21 ? -27.703 91.375 18.719 1 43.31 21 THR B C 1
ATOM 1903 O O . THR B 1 21 ? -26.5 91.375 18.469 1 43.31 21 THR B O 1
ATOM 1906 N N . GLU B 1 22 ? -27.984 90.812 19.891 1 43.19 22 GLU B N 1
ATOM 1907 C CA . GLU B 1 22 ? -27.328 89.625 20.453 1 43.19 22 GLU B CA 1
ATOM 1908 C C . GLU B 1 22 ? -27.234 88.5 19.422 1 43.19 22 GLU B C 1
ATOM 1910 O O . GLU B 1 22 ? -28.266 88 18.938 1 43.19 22 GLU B O 1
ATOM 1915 N N . LYS B 1 23 ? -26.406 88.625 18.359 1 45.5 23 LYS B N 1
ATOM 1916 C CA . LYS B 1 23 ? -26.109 87.5 17.516 1 45.5 23 LYS B CA 1
ATOM 1917 C C . LYS B 1 23 ? -25.781 86.25 18.344 1 45.5 23 LYS B C 1
ATOM 1919 O O . LYS B 1 23 ? -24.781 86.188 19.062 1 45.5 23 LYS B O 1
ATOM 1924 N N . GLU B 1 24 ? -26.859 85.688 18.969 1 43.81 24 GLU B N 1
ATOM 1925 C CA . GLU B 1 24 ? -26.594 84.375 19.5 1 43.81 24 GLU B CA 1
ATOM 1926 C C . GLU B 1 24 ? -25.969 83.5 18.453 1 43.81 24 GLU B C 1
ATOM 1928 O O . GLU B 1 24 ? -26.547 83.25 17.391 1 43.81 24 GLU B O 1
ATOM 1933 N N . GLU B 1 25 ? -24.781 83.812 18.016 1 45.03 25 GLU B N 1
ATOM 1934 C CA . GLU B 1 25 ? -24.078 82.812 17.234 1 45.03 25 GLU B CA 1
ATOM 1935 C C . GLU B 1 25 ? -24.391 81.375 17.75 1 45.03 25 GLU B C 1
ATOM 1937 O O . GLU B 1 25 ? -24.125 81.062 18.906 1 45.03 25 GLU B O 1
ATOM 1942 N N . GLY B 1 26 ? -25.547 81 17.438 1 43.66 26 GLY B N 1
ATOM 1943 C CA . GLY B 1 26 ? -25.859 79.625 17.688 1 43.66 26 GLY B CA 1
ATOM 1944 C C . GLY B 1 26 ? -24.672 78.688 17.453 1 43.66 26 GLY B C 1
ATOM 1945 O O . GLY B 1 26 ? -24 78.812 16.422 1 43.66 26 GLY B O 1
ATOM 1946 N N . LEU B 1 27 ? -23.797 78.562 18.422 1 46.84 27 LEU B N 1
ATOM 1947 C CA . LEU B 1 27 ? -22.828 77.438 18.406 1 46.84 27 LEU B CA 1
ATOM 1948 C C . LEU B 1 27 ? -23.359 76.25 17.625 1 46.84 27 LEU B C 1
ATOM 1950 O O . LEU B 1 27 ? -24.344 75.625 18.047 1 46.84 27 LEU B O 1
ATOM 1954 N N . LYS B 1 28 ? -23.484 76.438 16.391 1 49.78 28 LYS B N 1
ATOM 1955 C CA . LYS B 1 28 ? -23.703 75.25 15.586 1 49.78 28 LYS B CA 1
ATOM 1956 C C . LYS B 1 28 ? -22.953 74.062 16.188 1 49.78 28 LYS B C 1
ATOM 1958 O O . LYS B 1 28 ? -21.734 74.062 16.328 1 49.78 28 LYS B O 1
ATOM 1963 N N . LYS B 1 29 ? -23.422 73.438 17.156 1 52.34 29 LYS B N 1
ATOM 1964 C CA . LYS B 1 29 ? -22.984 72.188 17.766 1 52.34 29 LYS B CA 1
ATOM 1965 C C . LYS B 1 29 ? -22.516 71.188 16.703 1 52.34 29 LYS B C 1
ATOM 1967 O O . LYS B 1 29 ? -23.312 70.812 15.844 1 52.34 29 LYS B O 1
ATOM 1972 N N . ARG B 1 30 ? -21.469 71.5 15.984 1 57.06 30 ARG B N 1
ATOM 1973 C CA . ARG B 1 30 ? -20.844 70.562 15.078 1 57.06 30 ARG B CA 1
ATOM 1974 C C . ARG B 1 30 ? -20.953 69.125 15.617 1 57.06 30 ARG B C 1
ATOM 1976 O O . ARG B 1 30 ? -20.797 68.875 16.812 1 57.06 30 ARG B O 1
ATOM 1983 N N . PRO B 1 31 ? -21.703 68.312 14.844 1 68.19 31 PRO B N 1
ATOM 1984 C CA . PRO B 1 31 ? -22.125 67 15.367 1 68.19 31 PRO B CA 1
ATOM 1985 C C . PRO B 1 31 ? -20.953 66.188 15.898 1 68.19 31 PRO B C 1
ATOM 1987 O O . PRO B 1 31 ? -20.141 65.688 15.109 1 68.19 31 PRO B O 1
ATOM 1990 N N . ILE B 1 32 ? -20.406 66.5 17.109 1 82.81 32 ILE B N 1
ATOM 1991 C CA . ILE B 1 32 ? -19.406 65.688 17.844 1 82.81 32 ILE B CA 1
ATOM 1992 C C . ILE B 1 32 ? -19.609 64.25 17.594 1 82.81 32 ILE B C 1
ATOM 1994 O O . ILE B 1 32 ? -18.641 63.469 17.547 1 82.81 32 ILE B O 1
ATOM 1998 N N . TRP B 1 33 ? -20.781 63.906 17.234 1 86.38 33 TRP B N 1
ATOM 1999 C CA . TRP B 1 33 ? -21.125 62.5 17.016 1 86.38 33 TRP B CA 1
ATOM 2000 C C . TRP B 1 33 ? -20.484 62 15.719 1 86.38 33 TRP B C 1
ATOM 2002 O O . TRP B 1 33 ? -20.047 60.844 15.641 1 86.38 33 TRP B O 1
ATOM 2012 N N . LYS B 1 34 ? -20.422 63.031 14.742 1 87.25 34 LYS B N 1
ATOM 2013 C CA . LYS B 1 34 ? -19.797 62.656 13.484 1 87.25 34 LYS B CA 1
ATOM 2014 C C . LYS B 1 34 ? -18.312 62.344 13.688 1 87.25 34 LYS B C 1
ATOM 2016 O O . LYS B 1 34 ? -17.812 61.344 13.195 1 87.25 34 LYS B O 1
ATOM 2021 N N . TRP B 1 35 ? -17.609 63.188 14.461 1 85.06 35 TRP B N 1
ATOM 2022 C CA . TRP B 1 35 ? -16.188 62.969 14.703 1 85.06 35 TRP B CA 1
ATOM 2023 C C . TRP B 1 35 ? -15.953 61.75 15.586 1 85.06 35 TRP B C 1
ATOM 2025 O O . TRP B 1 35 ? -15.016 60.969 15.359 1 85.06 35 TRP B O 1
ATOM 2035 N N . LEU B 1 36 ? -16.828 61.5 16.5 1 89.19 36 LEU B N 1
ATOM 2036 C CA . LEU B 1 36 ? -16.766 60.312 17.344 1 89.19 36 LEU B CA 1
ATOM 2037 C C . LEU B 1 36 ? -16.969 59.062 16.516 1 89.19 36 LEU B C 1
ATOM 2039 O O . LEU B 1 36 ? -16.281 58.062 16.734 1 89.19 36 LEU B O 1
ATOM 2043 N N . PHE B 1 37 ? -17.812 59.188 15.555 1 87.62 37 PHE B N 1
ATOM 2044 C CA . PHE B 1 37 ? -18.078 58.062 14.664 1 87.62 37 PHE B CA 1
ATOM 2045 C C . PHE B 1 37 ? -16.859 57.75 13.805 1 87.62 37 PHE B C 1
ATOM 2047 O O . PHE B 1 37 ? -16.453 56.594 13.68 1 87.62 37 PHE B O 1
ATOM 2054 N N . ILE B 1 38 ? -16.234 58.781 13.281 1 91.06 38 ILE B N 1
ATOM 2055 C CA . ILE B 1 38 ? -15.086 58.594 12.398 1 91.06 38 ILE B CA 1
ATOM 2056 C C . ILE B 1 38 ? -13.914 58 13.188 1 91.06 38 ILE B C 1
ATOM 2058 O O . ILE B 1 38 ? -13.211 57.125 12.703 1 91.06 38 ILE B O 1
ATOM 2062 N N . ILE B 1 39 ? -13.844 58.469 14.391 1 92.06 39 ILE B N 1
ATOM 2063 C CA . ILE B 1 39 ? -12.781 57.969 15.25 1 92.06 39 ILE B CA 1
ATOM 2064 C C . ILE B 1 39 ? -13.047 56.5 15.578 1 92.06 39 ILE B C 1
ATOM 2066 O O . ILE B 1 39 ? -12.133 55.688 15.523 1 92.06 39 ILE B O 1
ATOM 2070 N N . LEU B 1 40 ? -14.32 56.188 15.906 1 92.19 40 LEU B N 1
ATOM 2071 C CA . LEU B 1 40 ? -14.703 54.812 16.188 1 92.19 40 LEU B CA 1
ATOM 2072 C C . LEU B 1 40 ? -14.484 53.938 14.977 1 92.19 40 LEU B C 1
ATOM 2074 O O . LEU B 1 40 ? -13.992 52.812 15.102 1 92.19 40 LEU B O 1
ATOM 2078 N N . LEU B 1 41 ? -14.852 54.5 13.906 1 92.81 41 LEU B N 1
ATOM 2079 C CA . LEU B 1 41 ? -14.672 53.75 12.664 1 92.81 41 LEU B CA 1
ATOM 2080 C C . LEU B 1 41 ? -13.195 53.5 12.391 1 92.81 41 LEU B C 1
ATOM 2082 O O . LEU B 1 41 ? -12.812 52.406 12 1 92.81 41 LEU B O 1
ATOM 2086 N N . ALA B 1 42 ? -12.383 54.469 12.594 1 92 42 ALA B N 1
ATOM 2087 C CA . ALA B 1 42 ? -10.945 54.344 12.406 1 92 42 ALA B CA 1
ATOM 2088 C C . ALA B 1 42 ? -10.352 53.281 13.344 1 92 42 ALA B C 1
ATOM 2090 O O . ALA B 1 42 ? -9.508 52.5 12.945 1 92 42 ALA B O 1
ATOM 2091 N N . LEU B 1 43 ? -10.781 53.281 14.5 1 91.94 43 LEU B N 1
ATOM 2092 C CA . LEU B 1 43 ? -10.352 52.281 15.492 1 91.94 43 LEU B CA 1
ATOM 2093 C C . LEU B 1 43 ? -10.734 50.875 15.07 1 91.94 43 LEU B C 1
ATOM 2095 O O . LEU B 1 43 ? -9.93 49.969 15.18 1 91.94 43 LEU B O 1
ATOM 2099 N N . ASN B 1 44 ? -11.953 50.781 14.594 1 90.75 44 ASN B N 1
ATOM 2100 C CA . ASN B 1 44 ? -12.414 49.5 14.109 1 90.75 44 ASN B CA 1
ATOM 2101 C C . ASN B 1 44 ? -11.586 49 12.922 1 90.75 44 ASN B C 1
ATOM 2103 O O . ASN B 1 44 ? -11.18 47.844 12.875 1 90.75 44 ASN B O 1
ATOM 2107 N N . ILE B 1 45 ? -11.297 49.844 12.008 1 92.06 45 ILE B N 1
ATOM 2108 C CA . ILE B 1 45 ? -10.516 49.5 10.82 1 92.06 45 ILE B CA 1
ATOM 2109 C C . ILE B 1 45 ? -9.094 49.125 11.234 1 92.06 45 ILE B C 1
ATOM 2111 O O . ILE B 1 45 ? -8.539 48.156 10.727 1 92.06 45 ILE B O 1
ATOM 2115 N N . ALA B 1 46 ? -8.5 49.844 12.141 1 91 46 ALA B N 1
ATOM 2116 C CA . ALA B 1 46 ? -7.168 49.531 12.656 1 91 46 ALA B CA 1
ATOM 2117 C C . ALA B 1 46 ? -7.125 48.125 13.281 1 91 46 ALA B C 1
ATOM 2119 O O . ALA B 1 46 ? -6.16 47.406 13.086 1 91 46 ALA B O 1
ATOM 2120 N N . GLY B 1 47 ? -8.086 47.844 14.047 1 89.56 47 GLY B N 1
ATOM 2121 C CA . GLY B 1 47 ? -8.211 46.531 14.609 1 89.56 47 GLY B CA 1
ATOM 2122 C C . GLY B 1 47 ? -8.258 45.438 13.562 1 89.56 47 GLY B C 1
ATOM 2123 O O . GLY B 1 47 ? -7.547 44.438 13.672 1 89.56 47 GLY B O 1
ATOM 2124 N N . VAL B 1 48 ? -9.016 45.625 12.617 1 88.19 48 VAL B N 1
ATOM 2125 C CA . VAL B 1 48 ? -9.164 44.688 11.523 1 88.19 48 VAL B CA 1
ATOM 2126 C C . VAL B 1 48 ? -7.84 44.531 10.773 1 88.19 48 VAL B C 1
ATOM 2128 O O . VAL B 1 48 ? -7.414 43.406 10.477 1 88.19 48 VAL B O 1
ATOM 2131 N N . VAL B 1 49 ? -7.184 45.625 10.477 1 86.88 49 VAL B N 1
ATOM 2132 C CA . VAL B 1 49 ? -5.898 45.594 9.773 1 86.88 49 VAL B CA 1
ATOM 2133 C C . VAL B 1 49 ? -4.855 44.875 10.617 1 86.88 49 VAL B C 1
ATOM 2135 O O . VAL B 1 49 ? -4.062 44.094 10.094 1 86.88 49 VAL B O 1
ATOM 2138 N N . PHE B 1 50 ? -4.824 45.188 11.906 1 84.5 50 PHE B N 1
ATOM 2139 C CA . PHE B 1 50 ? -3.914 44.5 12.836 1 84.5 50 PHE B CA 1
ATOM 2140 C C . PHE B 1 50 ? -4.109 43 12.797 1 84.5 50 PHE B C 1
ATOM 2142 O O . PHE B 1 50 ? -3.143 42.25 12.672 1 84.5 50 PHE B O 1
ATOM 2149 N N . ILE B 1 51 ? -5.301 42.562 12.859 1 84.81 51 ILE B N 1
ATOM 2150 C CA . ILE B 1 51 ? -5.629 41.156 12.805 1 84.81 51 ILE B CA 1
ATOM 2151 C C . ILE B 1 51 ? -5.203 40.594 11.453 1 84.81 51 ILE B C 1
ATOM 2153 O O . ILE B 1 51 ? -4.617 39.5 11.391 1 84.81 51 ILE B O 1
ATOM 2157 N N . ALA B 1 52 ? -5.41 41.25 10.469 1 83.69 52 ALA B N 1
ATOM 2158 C CA . ALA B 1 52 ? -5.051 40.844 9.125 1 83.69 52 ALA B CA 1
ATOM 2159 C C . ALA B 1 52 ? -3.545 40.625 9 1 83.69 52 ALA B C 1
ATOM 2161 O O . ALA B 1 52 ? -3.102 39.625 8.422 1 83.69 52 ALA B O 1
ATOM 2162 N N . ILE B 1 53 ? -2.795 41.469 9.602 1 83.56 53 ILE B N 1
ATOM 2163 C CA . ILE B 1 53 ? -1.343 41.344 9.531 1 83.56 53 ILE B CA 1
ATOM 2164 C C . ILE B 1 53 ? -0.875 40.156 10.352 1 83.56 53 ILE B C 1
ATOM 2166 O O . ILE B 1 53 ? 0.008 39.406 9.93 1 83.56 53 ILE B O 1
ATOM 2170 N N . ARG B 1 54 ? -1.413 39.875 11.422 1 83.06 54 ARG B N 1
ATOM 2171 C CA . ARG B 1 54 ? -1.019 38.812 12.32 1 83.06 54 ARG B CA 1
ATOM 2172 C C . ARG B 1 54 ? -1.348 37.438 11.711 1 83.06 54 ARG B C 1
ATOM 2174 O O . ARG B 1 54 ? -0.579 36.469 11.859 1 83.06 54 ARG B O 1
ATOM 2181 N N . VAL B 1 55 ? -2.422 37.375 11.055 1 83.31 55 VAL B N 1
ATOM 2182 C CA . VAL B 1 55 ? -2.904 36.094 10.523 1 83.31 55 VAL B CA 1
ATOM 2183 C C . VAL B 1 55 ? -2.137 35.75 9.25 1 83.31 55 VAL B C 1
ATOM 2185 O O . VAL B 1 55 ? -2.01 34.594 8.891 1 83.31 55 VAL B O 1
ATOM 2188 N N . THR B 1 56 ? -1.628 36.719 8.578 1 81.5 56 THR B N 1
ATOM 2189 C CA . THR B 1 56 ? -0.943 36.5 7.309 1 81.5 56 THR B CA 1
ATOM 2190 C C . THR B 1 56 ? 0.564 36.406 7.52 1 81.5 56 THR B C 1
ATOM 2192 O O . THR B 1 56 ? 1.308 36.094 6.586 1 81.5 56 THR B O 1
ATOM 2195 N N . SER B 1 57 ? 1.062 36.625 8.742 1 77.75 57 SER B N 1
ATOM 2196 C CA . SER B 1 57 ? 2.486 36.5 9.031 1 77.75 57 SER B CA 1
ATOM 2197 C C . SER B 1 57 ? 2.92 35.062 9.164 1 77.75 57 SER B C 1
ATOM 2199 O O . SER B 1 57 ? 2.387 34.312 9.992 1 77.75 57 SER B O 1
ATOM 2201 N N . PRO B 1 58 ? 3.873 34.625 8.266 1 75.69 58 PRO B N 1
ATOM 2202 C CA . PRO B 1 58 ? 4.336 33.25 8.367 1 75.69 58 PRO B CA 1
ATOM 2203 C C . PRO B 1 58 ? 5.199 33 9.602 1 75.69 58 PRO B C 1
ATOM 2205 O O . PRO B 1 58 ? 5.941 33.906 10.031 1 75.69 58 PRO B O 1
ATOM 2208 N N . ARG B 1 59 ? 4.828 31.906 10.258 1 74.81 59 ARG B N 1
ATOM 2209 C CA . ARG B 1 59 ? 5.723 31.516 11.344 1 74.81 59 ARG B CA 1
ATOM 2210 C C . ARG B 1 59 ? 7.035 30.953 10.805 1 74.81 59 ARG B C 1
ATOM 2212 O O . ARG B 1 59 ? 7.051 30.297 9.766 1 74.81 59 ARG B O 1
ATOM 2219 N N . ASP B 1 60 ? 8.312 31.547 11 1 56.44 60 ASP B N 1
ATOM 2220 C CA . ASP B 1 60 ? 9.648 31.219 10.516 1 56.44 60 ASP B CA 1
ATOM 2221 C C . ASP B 1 60 ? 9.953 29.734 10.711 1 56.44 60 ASP B C 1
ATOM 2223 O O . ASP B 1 60 ? 10.219 29.297 11.828 1 56.44 60 ASP B O 1
ATOM 2227 N N . GLN B 1 61 ? 9.188 28.922 10.18 1 56.97 61 GLN B N 1
ATOM 2228 C CA . GLN B 1 61 ? 9.703 27.578 10.383 1 56.97 61 GLN B CA 1
ATOM 2229 C C . GLN B 1 61 ? 10.672 27.188 9.273 1 56.97 61 GLN B C 1
ATOM 2231 O O . GLN B 1 61 ? 10.328 27.25 8.086 1 56.97 61 GLN B O 1
ATOM 2236 N N . THR B 1 62 ? 11.977 27.422 9.484 1 47.22 62 THR B N 1
ATOM 2237 C CA . THR B 1 62 ? 13.141 27.047 8.695 1 47.22 62 THR B CA 1
ATOM 2238 C C . THR B 1 62 ? 13.086 25.562 8.32 1 47.22 62 THR B C 1
ATOM 2240 O O . THR B 1 62 ? 13.914 25.078 7.543 1 47.22 62 THR B O 1
ATOM 2243 N N . VAL B 1 63 ? 12.281 24.828 8.852 1 47.94 63 VAL B N 1
ATOM 2244 C CA . VAL B 1 63 ? 12.617 23.422 8.719 1 47.94 63 VAL B CA 1
ATOM 2245 C C . VAL B 1 63 ? 12.25 22.922 7.324 1 47.94 63 VAL B C 1
ATOM 2247 O O . VAL B 1 63 ? 12.852 21.984 6.812 1 47.94 63 VAL B O 1
ATOM 2250 N N . LEU B 1 64 ? 11.227 23.469 6.801 1 51.84 64 LEU B N 1
ATOM 2251 C CA . LEU B 1 64 ? 10.703 22.734 5.656 1 51.84 64 LEU B CA 1
ATOM 2252 C C . LEU B 1 64 ? 11.523 23.016 4.402 1 51.84 64 LEU B C 1
ATOM 2254 O O . LEU B 1 64 ? 11.188 22.531 3.314 1 51.84 64 LEU B O 1
ATOM 2258 N N . ASN B 1 65 ? 12.344 24 4.496 1 49.03 65 ASN B N 1
ATOM 2259 C CA . ASN B 1 65 ? 13.008 24.281 3.229 1 49.03 65 ASN B CA 1
ATOM 2260 C C . ASN B 1 65 ? 13.836 23.094 2.754 1 49.03 65 ASN B C 1
ATOM 2262 O O . ASN B 1 65 ? 14.633 23.219 1.819 1 49.03 65 ASN B O 1
ATOM 2266 N N . GLN B 1 66 ? 13.719 22.156 3.504 1 46.03 66 GLN B N 1
ATOM 2267 C CA . GLN B 1 66 ? 14.547 21.141 2.867 1 46.03 66 GLN B CA 1
ATOM 2268 C C . GLN B 1 66 ? 13.742 20.344 1.845 1 46.03 66 GLN B C 1
ATOM 2270 O O . GLN B 1 66 ? 13.164 19.312 2.178 1 46.03 66 GLN B O 1
ATOM 2275 N N . LYS B 1 67 ? 13.094 21.016 1.075 1 50.03 67 LYS B N 1
ATOM 2276 C CA . LYS B 1 67 ? 12.742 20.281 -0.127 1 50.03 67 LYS B CA 1
ATOM 2277 C C . LYS B 1 67 ? 13.914 19.422 -0.61 1 50.03 67 LYS B C 1
ATOM 2279 O O . LYS B 1 67 ? 14.938 19.953 -1.029 1 50.03 67 LYS B O 1
ATOM 2284 N N . SER B 1 68 ? 14.117 18.375 -0.114 1 48.62 68 SER B N 1
ATOM 2285 C CA . SER B 1 68 ? 15.086 17.578 -0.864 1 48.62 68 SER B CA 1
ATOM 2286 C C . SER B 1 68 ? 14.664 17.438 -2.322 1 48.62 68 SER B C 1
ATOM 2288 O O . SER B 1 68 ? 13.711 16.703 -2.625 1 48.62 68 SER B O 1
ATOM 2290 N N . THR B 1 69 ? 14.586 18.438 -3.043 1 51.41 69 THR B N 1
ATOM 2291 C CA . THR B 1 69 ? 14.508 18.266 -4.488 1 51.41 69 THR B CA 1
ATOM 2292 C C . THR B 1 69 ? 15.461 17.156 -4.953 1 51.41 69 THR B C 1
ATOM 2294 O O . THR B 1 69 ? 16.562 17.453 -5.438 1 51.41 69 THR B O 1
ATOM 2297 N N . ASN B 1 70 ? 15.406 16.219 -4.25 1 58.03 70 ASN B N 1
ATOM 2298 C CA . ASN B 1 70 ? 16.312 15.195 -4.766 1 58.03 70 ASN B CA 1
ATOM 2299 C C . ASN B 1 70 ? 15.875 14.703 -6.141 1 58.03 70 ASN B C 1
ATOM 2301 O O . ASN B 1 70 ? 14.688 14.445 -6.363 1 58.03 70 ASN B O 1
ATOM 2305 N N . SER B 1 71 ? 16.625 14.914 -7.16 1 67.56 71 SER B N 1
ATOM 2306 C CA . SER B 1 71 ? 16.531 14.516 -8.562 1 67.56 71 SER B CA 1
ATOM 2307 C C . SER B 1 71 ? 16.281 13.016 -8.695 1 67.56 71 SER B C 1
ATOM 2309 O O . SER B 1 71 ? 15.93 12.539 -9.773 1 67.56 71 SER B O 1
ATOM 2311 N N . SER B 1 72 ? 16.375 12.352 -7.594 1 85.19 72 SER B N 1
ATOM 2312 C CA . SER B 1 72 ? 16.25 10.906 -7.727 1 85.19 72 SER B CA 1
ATOM 2313 C C . SER B 1 72 ? 15.086 10.375 -6.887 1 85.19 72 SER B C 1
ATOM 2315 O O . SER B 1 72 ? 14.648 11.031 -5.945 1 85.19 72 SER B O 1
ATOM 2317 N N . ASP B 1 73 ? 14.609 9.297 -7.332 1 93.19 73 ASP B N 1
ATOM 2318 C CA . ASP B 1 73 ? 13.562 8.617 -6.57 1 93.19 73 ASP B CA 1
ATOM 2319 C C . ASP B 1 73 ? 14.016 8.352 -5.137 1 93.19 73 ASP B C 1
ATOM 2321 O O . ASP B 1 73 ? 15.188 8.07 -4.891 1 93.19 73 ASP B O 1
ATOM 2325 N N . GLN B 1 74 ? 13.102 8.516 -4.191 1 94.25 74 GLN B N 1
ATOM 2326 C CA . GLN B 1 74 ? 13.445 8.359 -2.785 1 94.25 74 GLN B CA 1
ATOM 2327 C C . GLN B 1 74 ? 12.695 7.184 -2.164 1 94.25 74 GLN B C 1
ATOM 2329 O O . GLN B 1 74 ? 11.508 6.996 -2.418 1 94.25 74 GLN B O 1
ATOM 2334 N N . LYS B 1 75 ? 13.43 6.398 -1.381 1 96.81 75 LYS B N 1
ATOM 2335 C CA . LYS B 1 75 ? 12.789 5.352 -0.59 1 96.81 75 LYS B CA 1
ATOM 2336 C C . LYS B 1 75 ? 12.047 5.938 0.607 1 96.81 75 LYS B C 1
ATOM 2338 O O . LYS B 1 75 ? 12.641 6.656 1.418 1 96.81 75 LYS B O 1
ATOM 2343 N N . VAL B 1 76 ? 10.828 5.566 0.759 1 96.19 76 VAL B N 1
ATOM 2344 C CA . VAL B 1 76 ? 10.039 6.219 1.796 1 96.19 76 VAL B CA 1
ATOM 2345 C C . VAL B 1 76 ? 9.594 5.191 2.832 1 96.19 76 VAL B C 1
ATOM 2347 O O . VAL B 1 76 ? 9.094 5.555 3.902 1 96.19 76 VAL B O 1
ATOM 2350 N N . ALA B 1 77 ? 9.711 3.947 2.545 1 97.25 77 ALA B N 1
ATOM 2351 C CA . ALA B 1 77 ? 9.43 2.871 3.49 1 97.25 77 ALA B CA 1
ATOM 2352 C C . ALA B 1 77 ? 10.031 1.551 3.018 1 97.25 77 ALA B C 1
ATOM 2354 O O . ALA B 1 77 ? 10.43 1.423 1.856 1 97.25 77 ALA B O 1
ATOM 2355 N N . GLN B 1 78 ? 10.164 0.669 3.902 1 98.19 78 GLN B N 1
ATOM 2356 C CA . GLN B 1 78 ? 10.594 -0.69 3.596 1 98.19 78 GLN B CA 1
ATOM 2357 C C . GLN B 1 78 ? 9.539 -1.71 4.008 1 98.19 78 GLN B C 1
ATOM 2359 O O . GLN B 1 78 ? 8.961 -1.608 5.094 1 98.19 78 GLN B O 1
ATOM 2364 N N . ILE B 1 79 ? 9.305 -2.623 3.184 1 98.06 79 ILE B N 1
ATOM 2365 C CA . ILE B 1 79 ? 8.328 -3.682 3.434 1 98.06 79 ILE B CA 1
ATOM 2366 C C . ILE B 1 79 ? 9.047 -5.023 3.561 1 98.06 79 ILE B C 1
ATOM 2368 O O . ILE B 1 79 ? 9.852 -5.391 2.695 1 98.06 79 ILE B O 1
ATOM 2372 N N . THR B 1 80 ? 8.805 -5.727 4.602 1 98.31 80 THR B N 1
ATOM 2373 C CA . THR B 1 80 ? 9.406 -7.039 4.809 1 98.31 80 THR B CA 1
ATOM 2374 C C . THR B 1 80 ? 8.336 -8.094 5.051 1 98.31 80 THR B C 1
ATOM 2376 O O . THR B 1 80 ? 7.309 -7.812 5.668 1 98.31 80 THR B O 1
ATOM 2379 N N . SER B 1 81 ? 8.609 -9.258 4.559 1 97.81 81 SER B N 1
ATOM 2380 C CA . SER B 1 81 ? 7.676 -10.367 4.707 1 97.81 81 SER B CA 1
ATOM 2381 C C . SER B 1 81 ? 8.406 -11.695 4.816 1 97.81 81 SER B C 1
ATOM 2383 O O . SER B 1 81 ? 9.594 -11.789 4.477 1 97.81 81 SER B O 1
ATOM 2385 N N . THR B 1 82 ? 7.691 -12.656 5.348 1 96.69 82 THR B N 1
ATOM 2386 C CA . THR B 1 82 ? 8.172 -14.031 5.387 1 96.69 82 THR B CA 1
ATOM 2387 C C . THR B 1 82 ? 7.457 -14.883 4.34 1 96.69 82 THR B C 1
ATOM 2389 O O . THR B 1 82 ? 6.516 -14.422 3.691 1 96.69 82 THR B O 1
ATOM 2392 N N . THR B 1 83 ? 7.871 -16.094 4.18 1 95.94 83 THR B N 1
ATOM 2393 C CA . THR B 1 83 ? 7.293 -17 3.186 1 95.94 83 THR B CA 1
ATOM 2394 C C . THR B 1 83 ? 5.789 -17.156 3.414 1 95.94 83 THR B C 1
ATOM 2396 O O . THR B 1 83 ? 4.992 -16.953 2.496 1 95.94 83 THR B O 1
ATOM 2399 N N . SER B 1 84 ? 5.477 -17.5 4.668 1 94.62 84 SER B N 1
ATOM 2400 C CA . SER B 1 84 ? 4.066 -17.719 4.98 1 94.62 84 SER B CA 1
ATOM 2401 C C . SER B 1 84 ? 3.26 -16.438 4.801 1 94.62 84 SER B C 1
ATOM 2403 O O . SER B 1 84 ? 2.156 -16.453 4.254 1 94.62 84 SER B O 1
ATOM 2405 N N . GLN B 1 85 ? 3.844 -15.328 5.184 1 95.56 85 GLN B N 1
ATOM 2406 C CA . GLN B 1 85 ? 3.199 -14.023 5.059 1 95.56 85 GLN B CA 1
ATOM 2407 C C . GLN B 1 85 ? 3.014 -13.641 3.594 1 95.56 85 GLN B C 1
ATOM 2409 O O . GLN B 1 85 ? 1.936 -13.195 3.193 1 95.56 85 GLN B O 1
ATOM 2414 N N . LEU B 1 86 ? 4.016 -13.773 2.857 1 96.62 86 LEU B N 1
ATOM 2415 C CA . LEU B 1 86 ? 3.969 -13.422 1.442 1 96.62 86 LEU B CA 1
ATOM 2416 C C . LEU B 1 86 ? 2.947 -14.281 0.701 1 96.62 86 LEU B C 1
ATOM 2418 O O . LEU B 1 86 ? 2.23 -13.781 -0.171 1 96.62 86 LEU B O 1
ATOM 2422 N N . ASN B 1 87 ? 2.871 -15.555 1.004 1 95.62 87 ASN B N 1
ATOM 2423 C CA . ASN B 1 87 ? 1.846 -16.438 0.45 1 95.62 87 ASN B CA 1
ATOM 2424 C C . ASN B 1 87 ? 0.444 -15.891 0.705 1 95.62 87 ASN B C 1
ATOM 2426 O O . ASN B 1 87 ? -0.376 -15.812 -0.213 1 95.62 87 ASN B O 1
ATOM 2430 N N . GLU B 1 88 ? 0.24 -15.461 1.897 1 93.94 88 GLU B N 1
ATOM 2431 C CA . GLU B 1 88 ? -1.063 -14.914 2.258 1 93.94 88 GLU B CA 1
ATOM 2432 C C . GLU B 1 88 ? -1.338 -13.609 1.511 1 93.94 88 GLU B C 1
ATOM 2434 O O . GLU B 1 88 ? -2.449 -13.391 1.024 1 93.94 88 GLU B O 1
ATOM 2439 N N . LEU B 1 89 ? -0.342 -12.781 1.476 1 95 89 LEU B N 1
ATOM 2440 C CA . LEU B 1 89 ? -0.468 -11.492 0.797 1 95 89 LEU B CA 1
ATOM 2441 C C . LEU B 1 89 ? -0.826 -11.688 -0.673 1 95 89 LEU B C 1
ATOM 2443 O O . LEU B 1 89 ? -1.801 -11.109 -1.159 1 95 89 LEU B O 1
ATOM 2447 N N . ILE B 1 90 ? -0.085 -12.492 -1.368 1 95.38 90 ILE B N 1
ATOM 2448 C CA . ILE B 1 90 ? -0.284 -12.719 -2.795 1 95.38 90 ILE B CA 1
ATOM 2449 C C . ILE B 1 90 ? -1.662 -13.328 -3.033 1 95.38 90 ILE B C 1
ATOM 2451 O O . ILE B 1 90 ? -2.398 -12.891 -3.922 1 95.38 90 ILE B O 1
ATOM 2455 N N . ASN B 1 91 ? -2.021 -14.289 -2.244 1 94.06 91 ASN B N 1
ATOM 2456 C CA . ASN B 1 91 ? -3.303 -14.953 -2.451 1 94.06 91 ASN B CA 1
ATOM 2457 C C . ASN B 1 91 ? -4.473 -14.023 -2.15 1 94.06 91 ASN B C 1
ATOM 2459 O O . ASN B 1 91 ? -5.523 -14.117 -2.787 1 94.06 91 ASN B O 1
ATOM 2463 N N . SER B 1 92 ? -4.258 -13.133 -1.195 1 92 92 SER B N 1
ATOM 2464 C CA . SER B 1 92 ? -5.281 -12.117 -0.949 1 92 92 SER B CA 1
ATOM 2465 C C . SER B 1 92 ? -5.473 -11.219 -2.166 1 92 92 SER B C 1
ATOM 2467 O O . SER B 1 92 ? -6.602 -10.891 -2.533 1 92 92 SER B O 1
ATOM 2469 N N . TYR B 1 93 ? -4.406 -10.859 -2.721 1 90.25 93 TYR B N 1
ATOM 2470 C CA . TYR B 1 93 ? -4.457 -10.039 -3.926 1 90.25 93 TYR B CA 1
ATOM 2471 C C . TYR B 1 93 ? -5.09 -10.805 -5.082 1 90.25 93 TYR B C 1
ATOM 2473 O O . TYR B 1 93 ? -5.883 -10.25 -5.844 1 90.25 93 TYR B O 1
ATOM 2481 N N . LEU B 1 94 ? -4.84 -12.086 -5.254 1 93.19 94 LEU B N 1
ATOM 2482 C CA . LEU B 1 94 ? -5.324 -12.914 -6.352 1 93.19 94 LEU B CA 1
ATOM 2483 C C . LEU B 1 94 ? -6.82 -13.164 -6.223 1 93.19 94 LEU B C 1
ATOM 2485 O O . LEU B 1 94 ? -7.473 -13.562 -7.191 1 93.19 94 LEU B O 1
ATOM 2489 N N . GLU B 1 95 ? -7.332 -12.977 -5.035 1 89.94 95 GLU B N 1
ATOM 2490 C CA . GLU B 1 95 ? -8.758 -13.172 -4.82 1 89.94 95 GLU B CA 1
ATOM 2491 C C . GLU B 1 95 ? -9.586 -12.297 -5.762 1 89.94 95 GLU B C 1
ATOM 2493 O O . GLU B 1 95 ? -10.648 -12.703 -6.227 1 89.94 95 GLU B O 1
ATOM 2498 N N . THR B 1 96 ? -9.023 -11.164 -6.109 1 86.69 96 THR B N 1
ATOM 2499 C CA . THR B 1 96 ? -9.758 -10.203 -6.934 1 86.69 96 THR B CA 1
ATOM 2500 C C . THR B 1 96 ? -9.781 -10.656 -8.391 1 86.69 96 THR B C 1
ATOM 2502 O O . THR B 1 96 ? -10.547 -10.133 -9.195 1 86.69 96 THR B O 1
ATOM 2505 N N . TYR B 1 97 ? -9.039 -11.625 -8.734 1 87.94 97 TYR B N 1
ATOM 2506 C CA . TYR B 1 97 ? -8.922 -12.078 -10.117 1 87.94 97 TYR B CA 1
ATOM 2507 C C . TYR B 1 97 ? -9.586 -13.438 -10.305 1 87.94 97 TYR B C 1
ATOM 2509 O O . TYR B 1 97 ? -9.586 -13.984 -11.414 1 87.94 97 TYR B O 1
ATOM 2517 N N . GLN B 1 98 ? -10.109 -13.953 -9.25 1 88.69 98 GLN B N 1
ATOM 2518 C CA . GLN B 1 98 ? -10.789 -15.242 -9.328 1 88.69 98 GLN B CA 1
ATOM 2519 C C . GLN B 1 98 ? -12.094 -15.125 -10.117 1 88.69 98 GLN B C 1
ATOM 2521 O O . GLN B 1 98 ? -12.805 -14.125 -10 1 88.69 98 GLN B O 1
ATOM 2526 N N . THR B 1 99 ? -12.367 -16.125 -10.953 1 87.75 99 THR B N 1
ATOM 2527 C CA . THR B 1 99 ? -13.648 -16.25 -11.641 1 87.75 99 THR B CA 1
ATOM 2528 C C . THR B 1 99 ? -14.242 -17.641 -11.438 1 87.75 99 THR B C 1
ATOM 2530 O O . THR B 1 99 ? -13.602 -18.516 -10.852 1 87.75 99 THR B O 1
ATOM 2533 N N . LYS B 1 100 ? -15.477 -17.76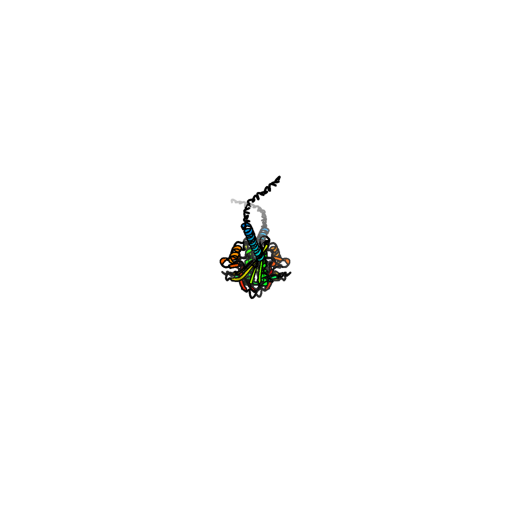6 -11.906 1 87.44 100 LYS B N 1
ATOM 2534 C CA . LYS B 1 100 ? -16.125 -19.062 -11.828 1 87.44 100 LYS B CA 1
ATOM 2535 C C . LYS B 1 100 ? -15.391 -20.094 -12.672 1 87.44 100 LYS B C 1
ATOM 2537 O O . LYS B 1 100 ? -15.398 -21.281 -12.352 1 87.44 100 LYS B O 1
ATOM 2542 N N . GLU B 1 101 ? -14.766 -19.688 -13.711 1 87.62 101 GLU B N 1
ATOM 2543 C CA . GLU B 1 101 ? -14.133 -20.594 -14.672 1 87.62 101 GLU B CA 1
ATOM 2544 C C . GLU B 1 101 ? -12.648 -20.781 -14.344 1 87.62 101 GLU B C 1
ATOM 2546 O O . GLU B 1 101 ? -12.047 -21.781 -14.75 1 87.62 101 GLU B O 1
ATOM 2551 N N . MET B 1 102 ? -12.109 -19.766 -13.672 1 89.31 102 MET B N 1
ATOM 2552 C CA . MET B 1 102 ? -10.672 -19.828 -13.422 1 89.31 102 MET B CA 1
ATOM 2553 C C . MET B 1 102 ? -10.359 -19.469 -11.977 1 89.31 102 MET B C 1
ATOM 2555 O O . MET B 1 102 ? -10.805 -18.438 -11.477 1 89.31 102 MET B O 1
ATOM 2559 N N . THR B 1 103 ? -9.648 -20.328 -11.305 1 91.56 103 THR B N 1
ATOM 2560 C CA . THR B 1 103 ? -9.188 -20.062 -9.945 1 91.56 103 THR B CA 1
ATOM 2561 C C . THR B 1 103 ? -7.66 -20.109 -9.875 1 91.56 103 THR B C 1
ATOM 2563 O O . THR B 1 103 ? -7.02 -20.812 -10.656 1 91.56 103 THR B O 1
ATOM 2566 N N . TYR B 1 104 ? -7.098 -19.297 -8.992 1 92.5 104 TYR B N 1
ATOM 2567 C CA . TYR B 1 104 ? -5.652 -19.156 -8.844 1 92.5 104 TYR B CA 1
ATOM 2568 C C . TYR B 1 104 ? -5.238 -19.281 -7.383 1 92.5 104 TYR B C 1
ATOM 2570 O O . TYR B 1 104 ? -5.926 -18.781 -6.492 1 92.5 104 TYR B O 1
ATOM 2578 N N . LYS B 1 105 ? -4.145 -19.922 -7.18 1 93.56 105 LYS B N 1
ATOM 2579 C CA . LYS B 1 105 ? -3.447 -19.969 -5.898 1 93.56 105 LYS B CA 1
ATOM 2580 C C . LYS B 1 105 ? -1.934 -19.922 -6.094 1 93.56 105 LYS B C 1
ATOM 2582 O O . LYS B 1 105 ? -1.403 -20.578 -6.988 1 93.56 105 LYS B O 1
ATOM 2587 N N . PHE B 1 106 ? -1.348 -19.203 -5.207 1 95.25 106 PHE B N 1
ATOM 2588 C CA . PHE B 1 106 ? 0.103 -19.062 -5.27 1 95.25 106 PHE B CA 1
ATOM 2589 C C . PHE B 1 106 ? 0.74 -19.453 -3.941 1 95.25 106 PHE B C 1
ATOM 2591 O O . PHE B 1 106 ? 0.228 -19.094 -2.875 1 95.25 106 PHE B O 1
ATOM 2598 N N . TYR B 1 107 ? 1.852 -20.141 -4.047 1 92.94 107 TYR B N 1
ATOM 2599 C CA . TYR B 1 107 ? 2.551 -20.438 -2.801 1 92.94 107 TYR B CA 1
ATOM 2600 C C . TYR B 1 107 ? 4.031 -20.703 -3.055 1 92.94 107 TYR B C 1
ATOM 2602 O O . TYR B 1 107 ? 4.406 -21.234 -4.105 1 92.94 107 TYR B O 1
ATOM 2610 N N . ILE B 1 108 ? 4.742 -20.297 -2.146 1 93.69 108 ILE B N 1
ATOM 2611 C CA . ILE B 1 108 ? 6.164 -20.609 -2.057 1 93.69 108 ILE B CA 1
ATOM 2612 C C . ILE B 1 108 ? 6.383 -21.719 -1.032 1 93.69 108 ILE B C 1
ATOM 2614 O O . ILE B 1 108 ? 5.93 -21.609 0.111 1 93.69 108 ILE B O 1
ATOM 2618 N N . SER B 1 109 ? 6.918 -22.797 -1.501 1 84.56 109 SER B N 1
ATOM 2619 C CA . SER B 1 109 ? 7.262 -23.922 -0.646 1 84.56 109 SER B CA 1
ATOM 2620 C C . SER B 1 109 ? 8.531 -24.609 -1.129 1 84.56 109 SER B C 1
ATOM 2622 O O . SER B 1 109 ? 8.742 -24.766 -2.334 1 84.56 109 SER B O 1
ATOM 2624 N N . ASN B 1 110 ? 9.344 -25.078 -0.156 1 81.75 110 ASN B N 1
ATOM 2625 C CA . ASN B 1 110 ? 10.562 -25.812 -0.487 1 81.75 110 ASN B CA 1
ATOM 2626 C C . ASN B 1 110 ? 11.406 -25.062 -1.517 1 81.75 110 ASN B C 1
ATOM 2628 O O . ASN B 1 110 ? 11.852 -25.656 -2.504 1 81.75 110 ASN B O 1
ATOM 2632 N N . GLN B 1 111 ? 11.5 -23.75 -1.394 1 82.88 111 GLN B N 1
ATOM 2633 C CA . GLN B 1 111 ? 12.344 -22.859 -2.189 1 82.88 111 GLN B CA 1
ATOM 2634 C C . GLN B 1 111 ? 11.859 -22.797 -3.635 1 82.88 111 GLN B C 1
ATOM 2636 O O . GLN B 1 111 ? 12.656 -22.609 -4.555 1 82.88 111 GLN B O 1
ATOM 2641 N N . GLN B 1 112 ? 10.656 -23.125 -3.77 1 88.25 112 GLN B N 1
ATOM 2642 C CA . GLN B 1 112 ? 10.055 -22.984 -5.094 1 88.25 112 GLN B CA 1
ATOM 2643 C C . GLN B 1 112 ? 8.766 -22.172 -5.031 1 88.25 112 GLN B C 1
ATOM 2645 O O . GLN B 1 112 ? 8.016 -22.266 -4.055 1 88.25 112 GLN B O 1
ATOM 2650 N N . ALA B 1 113 ? 8.594 -21.453 -6.125 1 95.25 113 ALA B N 1
ATOM 2651 C CA . ALA B 1 113 ? 7.336 -20.734 -6.285 1 95.25 113 ALA B CA 1
ATOM 2652 C C . ALA B 1 113 ? 6.41 -21.453 -7.262 1 95.25 113 ALA B C 1
ATOM 2654 O O . ALA B 1 113 ? 6.844 -21.906 -8.328 1 95.25 113 ALA B O 1
ATOM 2655 N N . VAL B 1 114 ? 5.184 -21.578 -6.863 1 95.25 114 VAL B N 1
ATOM 2656 C CA . VAL B 1 114 ? 4.246 -22.359 -7.676 1 95.25 114 VAL B CA 1
ATOM 2657 C C . VAL B 1 114 ? 2.93 -21.594 -7.812 1 95.25 114 VAL B C 1
ATOM 2659 O O . VAL B 1 114 ? 2.416 -21.047 -6.828 1 95.25 114 VAL B O 1
ATOM 2662 N N . LEU B 1 115 ? 2.535 -21.469 -8.961 1 95.94 115 LEU B N 1
ATOM 2663 C CA . LEU B 1 115 ? 1.169 -21.047 -9.227 1 95.94 115 LEU B CA 1
ATOM 2664 C C . LEU B 1 115 ? 0.277 -22.234 -9.57 1 95.94 115 LEU B C 1
ATOM 2666 O O . LEU B 1 115 ? 0.555 -22.953 -10.523 1 95.94 115 LEU B O 1
ATOM 2670 N N . GLU B 1 116 ? -0.687 -22.422 -8.812 1 94.5 116 GLU B N 1
ATOM 2671 C CA . GLU B 1 116 ? -1.74 -23.391 -9.102 1 94.5 116 GLU B CA 1
ATOM 2672 C C . GLU B 1 116 ? -2.969 -22.703 -9.695 1 94.5 116 GLU B C 1
ATOM 2674 O O . GLU B 1 116 ? -3.541 -21.797 -9.078 1 94.5 116 GLU B O 1
ATOM 2679 N N . ALA B 1 117 ? -3.275 -23.141 -10.852 1 93 117 ALA B N 1
ATOM 2680 C CA . ALA B 1 117 ? -4.477 -22.625 -11.508 1 93 117 ALA B CA 1
ATOM 2681 C C . ALA B 1 117 ? -5.41 -23.766 -11.898 1 93 117 ALA B C 1
ATOM 2683 O O . ALA B 1 117 ? -4.996 -24.922 -11.961 1 93 117 ALA B O 1
ATOM 2684 N N . SER B 1 118 ? -6.645 -23.438 -11.961 1 91.81 118 SER B N 1
ATOM 2685 C CA . SER B 1 118 ? -7.613 -24.391 -12.477 1 91.81 118 SER B CA 1
ATOM 2686 C C . SER B 1 118 ? -8.531 -23.766 -13.516 1 91.81 118 SER B C 1
ATOM 2688 O O . SER B 1 118 ? -8.977 -22.625 -13.336 1 91.81 118 SER B O 1
ATOM 2690 N N . TYR B 1 119 ? -8.672 -24.453 -14.562 1 87.94 119 TYR B N 1
ATOM 2691 C CA . TYR B 1 119 ? -9.539 -24 -15.641 1 87.94 119 TYR B CA 1
ATOM 2692 C C . TYR B 1 119 ? -10.648 -25 -15.906 1 87.94 119 TYR B C 1
ATOM 2694 O O . TYR B 1 119 ? -10.406 -26.219 -15.938 1 87.94 119 TYR B O 1
ATOM 2702 N N . LYS B 1 120 ? -11.828 -24.547 -15.969 1 88.56 120 LYS B N 1
ATOM 2703 C CA . LYS B 1 120 ? -12.961 -25.422 -16.281 1 88.56 120 LYS B CA 1
ATOM 2704 C C . LYS B 1 120 ? -13.164 -25.516 -17.797 1 88.56 120 LYS B C 1
ATOM 2706 O O . LYS B 1 120 ? -13.578 -24.562 -18.438 1 88.56 120 LYS B O 1
ATOM 2711 N N . LEU B 1 121 ? -12.797 -26.656 -18.312 1 83.12 121 LEU B N 1
ATOM 2712 C CA . LEU B 1 121 ? -12.969 -26.969 -19.734 1 83.12 121 LEU B CA 1
ATOM 2713 C C . LEU B 1 121 ? -14 -28.078 -19.922 1 83.12 121 LEU B C 1
ATOM 2715 O O . LEU B 1 121 ? -13.828 -29.188 -19.422 1 83.12 121 LEU B O 1
ATOM 2719 N N . PHE B 1 122 ? -15.148 -27.766 -20.578 1 85.5 122 PHE B N 1
ATOM 2720 C CA . PHE B 1 122 ? -16.234 -28.703 -20.844 1 85.5 122 PHE B CA 1
ATOM 2721 C C . PHE B 1 122 ? -16.781 -29.297 -19.547 1 85.5 122 PHE B C 1
ATOM 2723 O O . PHE B 1 122 ? -16.984 -30.5 -19.453 1 85.5 122 PHE B O 1
ATOM 2730 N N . GLY B 1 123 ? -16.828 -28.484 -18.547 1 84.06 123 GLY B N 1
ATOM 2731 C CA . GLY B 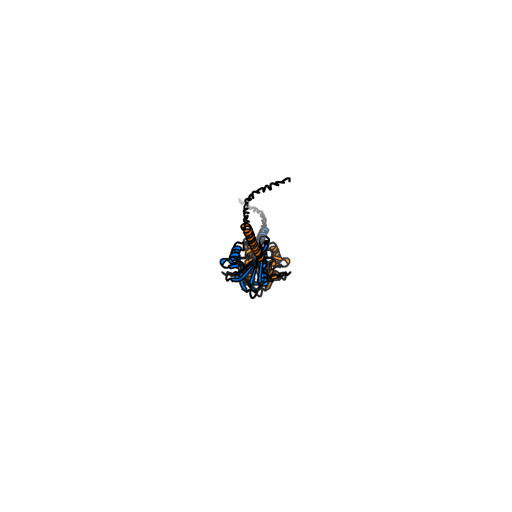1 123 ? -17.406 -28.891 -17.281 1 84.06 123 GLY B CA 1
ATOM 2732 C C . GLY B 1 123 ? -16.422 -29.562 -16.359 1 84.06 123 GLY B C 1
ATOM 2733 O O . GLY B 1 123 ? -16.719 -29.844 -15.195 1 84.06 123 GLY B O 1
ATOM 2734 N N . THR B 1 124 ? -15.305 -29.875 -16.953 1 87.25 124 THR B N 1
ATOM 2735 C CA . THR B 1 124 ? -14.297 -30.562 -16.156 1 87.25 124 THR B CA 1
ATOM 2736 C C . THR B 1 124 ? -13.211 -29.594 -15.695 1 87.25 124 THR B C 1
ATOM 2738 O O . THR B 1 124 ? -12.719 -28.781 -16.484 1 87.25 124 THR B O 1
ATOM 2741 N N . LYS B 1 125 ? -12.844 -29.688 -14.469 1 89.25 125 LYS B N 1
ATOM 2742 C CA . LYS B 1 125 ? -11.797 -28.844 -13.922 1 89.25 125 LYS B CA 1
ATOM 2743 C C . LYS B 1 125 ? -10.414 -29.406 -14.234 1 89.25 125 LYS B C 1
ATOM 2745 O O . LYS B 1 125 ? -10.125 -30.562 -13.93 1 89.25 125 LYS B O 1
ATOM 2750 N N . ILE B 1 126 ? -9.586 -28.625 -14.859 1 89.38 126 ILE B N 1
ATOM 2751 C CA . ILE B 1 126 ? -8.227 -29.016 -15.211 1 89.38 126 ILE B CA 1
ATOM 2752 C C . ILE B 1 126 ? -7.223 -28.266 -14.336 1 89.38 126 ILE B C 1
ATOM 2754 O O . ILE B 1 126 ? -7.047 -27.062 -14.492 1 89.38 126 ILE B O 1
ATOM 2758 N N . PRO B 1 127 ? -6.543 -28.984 -13.5 1 92.5 127 PRO B N 1
ATOM 2759 C CA . PRO B 1 127 ? -5.523 -28.297 -12.695 1 92.5 127 PRO B CA 1
ATOM 2760 C C . PRO B 1 127 ? -4.242 -28.031 -13.477 1 92.5 127 PRO B C 1
ATOM 2762 O O . PRO B 1 127 ? -3.738 -28.906 -14.18 1 92.5 127 PRO B O 1
ATOM 2765 N N . LEU B 1 128 ? -3.838 -26.812 -13.391 1 93.94 128 LEU B N 1
ATOM 2766 C CA . LEU B 1 128 ? -2.59 -26.359 -14.008 1 93.94 128 LEU B CA 1
ATOM 2767 C C . LEU B 1 128 ? -1.564 -26 -12.938 1 93.94 128 LEU B C 1
ATOM 2769 O O . LEU B 1 128 ? -1.9 -25.344 -11.945 1 93.94 128 LEU B O 1
ATOM 2773 N N . TYR B 1 129 ? -0.374 -26.391 -13.125 1 93.75 129 TYR B N 1
ATOM 2774 C CA . TYR B 1 129 ? 0.727 -26.062 -12.227 1 93.75 129 TYR B CA 1
ATOM 2775 C C . TYR B 1 129 ? 1.874 -25.406 -12.977 1 93.75 129 TYR B C 1
ATOM 2777 O O . TYR B 1 129 ? 2.369 -25.938 -13.969 1 93.75 129 TYR B O 1
ATOM 2785 N N . ILE B 1 130 ? 2.25 -24.312 -12.477 1 96.06 130 ILE B N 1
ATOM 2786 C CA . ILE B 1 130 ? 3.393 -23.594 -13.047 1 96.06 130 ILE B CA 1
ATOM 2787 C C . ILE B 1 130 ? 4.461 -23.391 -11.977 1 96.06 130 ILE B C 1
ATOM 2789 O O . ILE B 1 130 ? 4.191 -22.812 -10.922 1 96.06 130 ILE B O 1
ATOM 2793 N N . TYR B 1 131 ? 5.605 -23.812 -12.25 1 94.81 131 TYR B N 1
ATOM 2794 C CA . TYR B 1 131 ? 6.727 -23.703 -11.328 1 94.81 131 TYR B CA 1
ATOM 2795 C C . TYR B 1 131 ? 7.691 -22.609 -11.766 1 94.81 131 TYR B C 1
ATOM 2797 O O . TYR B 1 131 ? 8.125 -22.578 -12.922 1 94.81 131 TYR B O 1
ATOM 2805 N N . PHE B 1 132 ? 8.039 -21.719 -10.727 1 96.06 132 PHE B N 1
ATOM 2806 C CA . PHE B 1 132 ? 8.867 -20.562 -11.047 1 96.06 132 PHE B CA 1
ATOM 2807 C C . PHE B 1 132 ? 10.109 -20.516 -10.156 1 96.06 132 PHE B C 1
ATOM 2809 O O . PHE B 1 132 ? 10.086 -21.031 -9.039 1 96.06 132 PHE B O 1
ATOM 2816 N N . GLU B 1 133 ? 11.07 -19.875 -10.695 1 94.56 133 GLU B N 1
ATOM 2817 C CA . GLU B 1 133 ? 12.188 -19.359 -9.914 1 94.56 133 GLU B CA 1
ATOM 2818 C C . GLU B 1 133 ? 12.203 -17.828 -9.914 1 94.56 133 GLU B C 1
ATOM 2820 O O . GLU B 1 133 ? 12.555 -17.203 -10.922 1 94.56 133 GLU B O 1
ATOM 2825 N N . PRO B 1 134 ? 11.867 -17.25 -8.844 1 95.62 134 PRO B N 1
ATOM 2826 C CA . PRO B 1 134 ? 11.789 -15.797 -8.812 1 95.62 134 PRO B CA 1
ATOM 2827 C C . PRO B 1 134 ? 13.148 -15.133 -8.586 1 95.62 134 PRO B C 1
ATOM 2829 O O . PRO B 1 134 ? 13.992 -15.688 -7.867 1 95.62 134 PRO B O 1
ATOM 2832 N N . LEU B 1 135 ? 13.344 -13.984 -9.164 1 95.44 135 LEU B N 1
ATOM 2833 C CA . LEU B 1 135 ? 14.539 -13.164 -9 1 95.44 135 LEU B CA 1
ATOM 2834 C C . LEU B 1 135 ? 14.188 -11.688 -9.008 1 95.44 135 LEU B C 1
ATOM 2836 O O . LEU B 1 135 ? 13.422 -11.227 -9.859 1 95.44 135 LEU B O 1
ATOM 2840 N N . ALA B 1 136 ? 14.734 -10.992 -8.016 1 97.56 136 ALA B N 1
ATOM 2841 C CA . ALA B 1 136 ? 14.594 -9.539 -8.023 1 97.56 136 ALA B CA 1
ATOM 2842 C C . ALA B 1 136 ? 15.547 -8.898 -9.031 1 97.56 136 ALA B C 1
ATOM 2844 O O . ALA B 1 136 ? 16.75 -9.141 -8.992 1 97.56 136 ALA B O 1
ATOM 2845 N N . LEU B 1 137 ? 15.008 -8.094 -9.898 1 97.12 137 LEU B N 1
ATOM 2846 C CA . LEU B 1 137 ? 15.828 -7.418 -10.898 1 97.12 137 LEU B CA 1
ATOM 2847 C C . LEU B 1 137 ? 16.312 -6.066 -10.391 1 97.12 137 LEU B C 1
ATOM 2849 O O . LEU B 1 137 ? 15.773 -5.539 -9.414 1 97.12 137 LEU B O 1
ATOM 2853 N N . SER B 1 138 ? 17.266 -5.445 -11.102 1 95.12 138 SER B N 1
ATOM 2854 C CA . SER B 1 138 ? 17.891 -4.195 -10.664 1 95.12 138 SER B CA 1
ATOM 2855 C C . SER B 1 138 ? 16.906 -3.031 -10.758 1 95.12 138 SER B C 1
ATOM 2857 O O . SER B 1 138 ? 17.016 -2.055 -10.016 1 95.12 138 SER B O 1
ATOM 2859 N N . ASP B 1 139 ? 15.969 -3.174 -11.609 1 95.62 139 ASP B N 1
ATOM 2860 C CA . ASP B 1 139 ? 15.023 -2.074 -11.797 1 95.62 139 ASP B CA 1
ATOM 2861 C C . ASP B 1 139 ? 13.859 -2.186 -10.82 1 95.62 139 ASP B C 1
ATOM 2863 O O . ASP B 1 139 ? 12.938 -1.364 -10.844 1 95.62 139 ASP B O 1
ATOM 2867 N N . GLY B 1 140 ? 13.867 -3.205 -10.016 1 97.62 140 GLY B N 1
ATOM 2868 C CA . GLY B 1 140 ? 12.844 -3.348 -8.984 1 97.62 140 GLY B CA 1
ATOM 2869 C C . GLY B 1 140 ? 11.742 -4.32 -9.367 1 97.62 140 GLY B C 1
ATOM 2870 O O . GLY B 1 140 ? 10.875 -4.629 -8.555 1 97.62 140 GLY B O 1
ATOM 2871 N N . SER B 1 141 ? 11.758 -4.82 -10.602 1 98.31 141 SER B N 1
ATOM 2872 C CA . SER B 1 141 ? 10.797 -5.824 -11.047 1 98.31 141 SER B CA 1
ATOM 2873 C C . SER B 1 141 ? 11.188 -7.219 -10.57 1 98.31 141 SER B C 1
ATOM 2875 O O . SER B 1 141 ? 12.289 -7.41 -10.039 1 98.31 141 SER B O 1
ATOM 2877 N N . ILE B 1 142 ? 10.234 -8.094 -10.703 1 98.31 142 ILE B N 1
ATOM 2878 C CA . ILE B 1 142 ? 10.5 -9.492 -10.367 1 98.31 142 ILE B CA 1
ATOM 2879 C C . ILE B 1 142 ? 10.438 -10.352 -11.625 1 98.31 142 ILE B C 1
ATOM 2881 O O . ILE B 1 142 ? 9.461 -10.289 -12.375 1 98.31 142 ILE B O 1
ATOM 2885 N N . SER B 1 143 ? 11.445 -11.047 -11.852 1 97.75 143 SER B N 1
ATOM 2886 C CA . SER B 1 143 ? 11.438 -12.031 -12.93 1 97.75 143 SER B CA 1
ATOM 2887 C C . SER B 1 143 ? 11.094 -13.422 -12.414 1 97.75 143 SER B C 1
ATOM 2889 O O . SER B 1 143 ? 11.719 -13.906 -11.477 1 97.75 143 SER B O 1
ATOM 2891 N N . LEU B 1 144 ? 10.102 -13.977 -12.953 1 97.75 144 LEU B N 1
ATOM 2892 C CA . LEU B 1 144 ? 9.719 -15.359 -12.68 1 97.75 144 LEU B CA 1
ATOM 2893 C C . LEU B 1 144 ? 10.125 -16.281 -13.828 1 97.75 144 LEU B C 1
ATOM 2895 O O . LEU B 1 144 ? 9.414 -16.375 -14.828 1 97.75 144 LEU B O 1
ATOM 2899 N N . SER B 1 145 ? 11.219 -16.938 -13.68 1 96.88 145 SER B N 1
ATOM 2900 C CA . SER B 1 145 ? 11.633 -17.922 -14.664 1 96.88 145 SER B CA 1
ATOM 2901 C C . SER B 1 145 ? 10.82 -19.203 -14.539 1 96.88 145 SER B C 1
ATOM 2903 O O . SER B 1 145 ? 10.797 -19.828 -13.477 1 96.88 145 SER B O 1
ATOM 2905 N N . VAL B 1 146 ? 10.234 -19.594 -15.625 1 97.25 146 VAL B N 1
ATOM 2906 C CA . VAL B 1 146 ? 9.375 -20.781 -15.594 1 97.25 146 VAL B CA 1
ATOM 2907 C C . VAL B 1 146 ? 10.219 -22.031 -15.758 1 97.25 146 VAL B C 1
ATOM 2909 O O . VAL B 1 146 ? 10.93 -22.188 -16.75 1 97.25 146 VAL B O 1
ATOM 2912 N N . GLN B 1 147 ? 10.086 -22.906 -14.844 1 95.44 147 GLN B N 1
ATOM 2913 C CA . GLN B 1 147 ? 10.836 -24.156 -14.875 1 95.44 147 GLN B CA 1
ATOM 2914 C C . GLN B 1 147 ? 10.047 -25.266 -15.57 1 95.44 147 GLN B C 1
ATOM 2916 O O . GLN B 1 147 ? 10.602 -26.016 -16.375 1 95.44 147 GLN B O 1
ATOM 2921 N N . ASN B 1 148 ? 8.836 -25.328 -15.281 1 95.06 148 ASN B N 1
ATOM 2922 C CA . ASN B 1 148 ? 7.965 -26.297 -15.922 1 95.06 148 ASN B CA 1
ATOM 2923 C C . ASN B 1 148 ? 6.492 -25.953 -15.719 1 95.06 148 ASN B C 1
ATOM 2925 O O . ASN B 1 148 ? 6.152 -25.172 -14.82 1 95.06 148 ASN B O 1
ATOM 2929 N N . ILE B 1 149 ? 5.703 -26.484 -16.594 1 95.56 149 ILE B N 1
ATOM 2930 C CA . ILE B 1 149 ? 4.25 -26.344 -16.547 1 95.56 149 ILE B CA 1
ATOM 2931 C C . ILE B 1 149 ? 3.6 -27.719 -16.703 1 95.56 149 ILE B C 1
ATOM 2933 O O . ILE B 1 149 ? 4.035 -28.531 -17.531 1 95.56 149 ILE B O 1
ATOM 2937 N N . SER B 1 150 ? 2.562 -27.953 -15.914 1 93.5 150 SER B N 1
ATOM 2938 C CA . SER B 1 150 ? 1.85 -29.219 -16.062 1 93.5 150 SER B CA 1
ATOM 2939 C C . SER B 1 150 ? 0.343 -29.031 -15.922 1 93.5 150 SER B C 1
ATOM 2941 O O . SER B 1 150 ? -0.115 -28.219 -15.125 1 93.5 150 SER B O 1
ATOM 2943 N N . ALA B 1 151 ? -0.37 -29.719 -16.734 1 91.38 151 ALA B N 1
ATOM 2944 C CA . ALA B 1 151 ? -1.805 -29.922 -16.547 1 91.38 151 ALA B CA 1
ATOM 2945 C C . ALA B 1 151 ? -2.09 -31.266 -15.867 1 91.38 151 ALA B C 1
ATOM 2947 O O . ALA B 1 151 ? -1.948 -32.312 -16.484 1 91.38 151 ALA B O 1
ATOM 2948 N N . GLY B 1 152 ? -2.428 -31.109 -14.648 1 88.81 152 GLY B N 1
ATOM 2949 C CA . GLY B 1 152 ? -2.418 -32.344 -13.898 1 88.81 152 GLY B CA 1
ATOM 2950 C C . GLY B 1 152 ? -1.056 -33.031 -13.859 1 88.81 152 GLY B C 1
ATOM 2951 O O . GLY B 1 152 ? -0.07 -32.406 -13.445 1 88.81 152 GLY B O 1
ATOM 2952 N N . SER B 1 153 ? -1.077 -34.219 -14.406 1 87.5 153 SER B N 1
ATOM 2953 C CA . SER B 1 153 ? 0.186 -34.938 -14.43 1 87.5 153 SER B CA 1
ATOM 2954 C C . SER B 1 153 ? 0.859 -34.812 -15.797 1 87.5 153 SER B C 1
ATOM 2956 O O . SER B 1 153 ? 1.966 -35.344 -15.992 1 87.5 153 SER B O 1
ATOM 2958 N N . LEU B 1 154 ? 0.268 -34.062 -16.656 1 89.38 154 LEU B N 1
ATOM 2959 C CA . LEU B 1 154 ? 0.799 -33.938 -18 1 89.38 154 LEU B CA 1
ATOM 2960 C C . LEU B 1 154 ? 1.738 -32.719 -18.109 1 89.38 154 LEU B C 1
ATOM 2962 O O . LEU B 1 154 ? 1.335 -31.594 -17.844 1 89.38 154 LEU B O 1
ATOM 2966 N N . SER B 1 155 ? 2.859 -32.969 -18.594 1 92.38 155 SER B N 1
ATOM 2967 C CA . SER B 1 155 ? 3.822 -31.906 -18.812 1 92.38 155 SER B CA 1
ATOM 2968 C C . SER B 1 155 ? 3.547 -31.172 -20.109 1 92.38 155 SER B C 1
ATOM 2970 O O . SER B 1 155 ? 3.322 -31.797 -21.156 1 92.38 155 SER B O 1
ATOM 2972 N N . LEU B 1 156 ? 3.541 -29.906 -19.969 1 94.69 156 LEU B N 1
ATOM 2973 C CA . LEU B 1 156 ? 3.256 -29.078 -21.1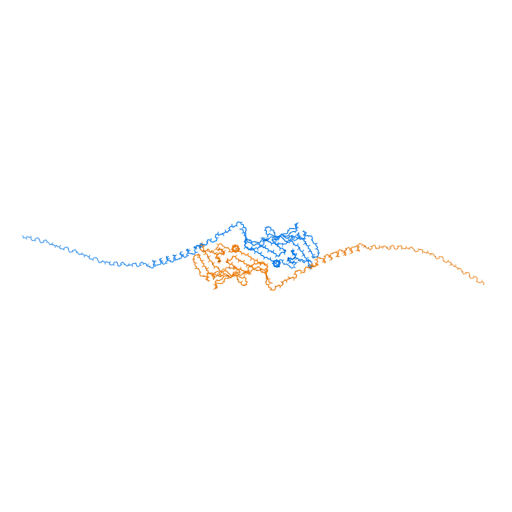41 1 94.69 156 LEU B CA 1
ATOM 2974 C C . LEU B 1 156 ? 4.484 -28.266 -21.547 1 94.69 156 LEU B C 1
ATOM 2976 O O . LEU B 1 156 ? 5.277 -27.875 -20.688 1 94.69 156 LEU B O 1
ATOM 2980 N N . PRO B 1 157 ? 4.531 -28 -22.891 1 94.12 157 PRO B N 1
ATOM 2981 C CA . PRO B 1 157 ? 5.621 -27.125 -23.344 1 94.12 157 PRO B CA 1
ATOM 2982 C C . PRO B 1 157 ? 5.477 -25.688 -22.828 1 94.12 157 PRO B C 1
ATOM 2984 O O . PRO B 1 157 ? 4.465 -25.031 -23.094 1 94.12 157 PRO B O 1
ATOM 2987 N N . THR B 1 158 ? 6.465 -25.219 -22.234 1 96.12 158 THR B N 1
ATOM 2988 C CA . THR B 1 158 ? 6.434 -23.953 -21.516 1 96.12 158 THR B CA 1
ATOM 2989 C C . THR B 1 158 ? 6.164 -22.781 -22.453 1 96.12 158 THR B C 1
ATOM 2991 O O . THR B 1 158 ? 5.242 -22 -22.234 1 96.12 158 THR B O 1
ATOM 2994 N N . SER B 1 159 ? 6.926 -22.688 -23.484 1 95.5 159 SER B N 1
ATOM 2995 C CA . SER B 1 159 ? 6.824 -21.547 -24.406 1 95.5 159 SER B CA 1
ATOM 2996 C C . SER B 1 159 ? 5.438 -21.469 -25.031 1 95.5 159 SER B C 1
ATOM 2998 O O . SER B 1 159 ? 4.883 -20.391 -25.203 1 95.5 159 SER B O 1
ATOM 3000 N N . GLU B 1 160 ? 4.871 -22.641 -25.344 1 94.44 160 GLU B N 1
ATOM 3001 C CA . GLU B 1 160 ? 3.553 -22.688 -25.969 1 94.44 160 GLU B CA 1
ATOM 3002 C C . GLU B 1 160 ? 2.469 -22.234 -24.984 1 94.44 160 GLU B C 1
ATOM 3004 O O . GLU B 1 160 ? 1.591 -21.453 -25.344 1 94.44 160 GLU B O 1
ATOM 3009 N N . VAL B 1 161 ? 2.588 -22.766 -23.828 1 95.38 161 VAL B N 1
ATOM 3010 C CA . VAL B 1 161 ? 1.598 -22.391 -22.828 1 95.38 161 VAL B CA 1
ATOM 3011 C C . VAL B 1 161 ? 1.684 -20.891 -22.547 1 95.38 161 VAL B C 1
ATOM 3013 O O . VAL B 1 161 ? 0.661 -20.203 -22.484 1 95.38 161 VAL B O 1
ATOM 3016 N N . LEU B 1 162 ? 2.869 -20.297 -22.406 1 97.25 162 LEU B N 1
ATOM 3017 C CA . LEU B 1 162 ? 3.053 -18.875 -22.125 1 97.25 162 LEU B CA 1
ATOM 3018 C C . LEU B 1 162 ? 2.533 -18.031 -23.281 1 97.25 162 LEU B C 1
ATOM 3020 O O . LEU B 1 162 ? 2.023 -16.922 -23.062 1 97.25 162 LEU B O 1
ATOM 3024 N N . GLN B 1 163 ? 2.637 -18.562 -24.469 1 95.88 163 GLN B N 1
ATOM 3025 C CA . GLN B 1 163 ? 2.092 -17.859 -25.625 1 95.88 163 GLN B CA 1
ATOM 3026 C C . GLN B 1 163 ? 0.575 -17.734 -25.531 1 95.88 163 GLN B C 1
ATOM 3028 O O . GLN B 1 163 ? 0.005 -16.703 -25.891 1 95.88 163 GLN B O 1
ATOM 3033 N N . ILE B 1 164 ? -0.036 -18.781 -25.062 1 93.25 164 ILE B N 1
ATOM 3034 C CA . ILE B 1 164 ? -1.481 -18.781 -24.859 1 93.25 164 ILE B CA 1
ATOM 3035 C C . ILE B 1 164 ? -1.846 -17.797 -23.75 1 93.25 164 ILE B C 1
ATOM 3037 O O . ILE B 1 164 ? -2.764 -16.984 -23.891 1 93.25 164 ILE B O 1
ATOM 3041 N N . VAL B 1 165 ? -1.125 -17.797 -22.672 1 92.75 165 VAL B N 1
ATOM 3042 C CA . VAL B 1 165 ? -1.359 -16.938 -21.516 1 92.75 165 VAL B CA 1
ATOM 3043 C C . VAL B 1 165 ? -1.251 -15.477 -21.906 1 92.75 165 VAL B C 1
ATOM 3045 O O . VAL B 1 165 ? -2.021 -14.633 -21.438 1 92.75 165 VAL B O 1
ATOM 3048 N N . LYS B 1 166 ? -0.283 -15.25 -22.719 1 93.69 166 LYS B N 1
ATOM 3049 C CA . LYS B 1 166 ? -0.039 -13.891 -23.188 1 93.69 166 LYS B CA 1
ATOM 3050 C C . LYS B 1 166 ? -1.285 -13.297 -23.844 1 93.69 166 LYS B C 1
ATOM 3052 O O . LYS B 1 166 ? -1.474 -12.078 -23.844 1 93.69 166 LYS B O 1
ATOM 3057 N N . ALA B 1 167 ? -2.145 -14.109 -24.359 1 91.44 167 ALA B N 1
ATOM 3058 C CA . ALA B 1 167 ? -3.326 -13.672 -25.094 1 91.44 167 ALA B CA 1
ATOM 3059 C C . ALA B 1 167 ? -4.465 -13.312 -24.141 1 91.44 167 ALA B C 1
ATOM 3061 O O . ALA B 1 167 ? -5.441 -12.68 -24.547 1 91.44 167 ALA B O 1
ATOM 3062 N N . TYR B 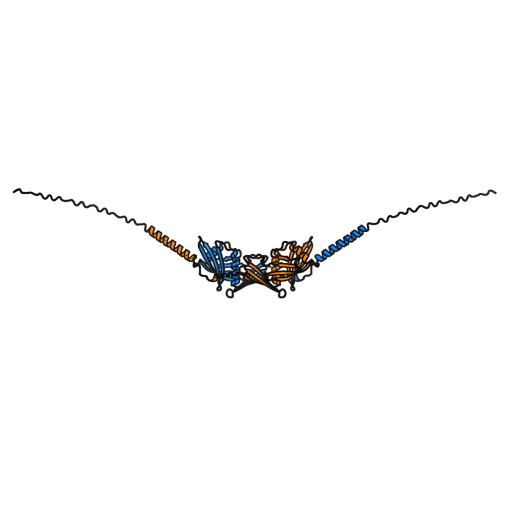1 168 ? -4.359 -13.633 -22.922 1 88.56 168 TYR B N 1
ATOM 3063 C CA . TYR B 1 168 ? -5.375 -13.32 -21.922 1 88.56 168 TYR B CA 1
ATOM 3064 C C . TYR B 1 168 ? -5.223 -11.891 -21.422 1 88.56 168 TYR B C 1
ATOM 3066 O O . TYR B 1 168 ? -4.18 -11.258 -21.609 1 88.56 168 TYR B O 1
ATOM 3074 N N . ASP B 1 169 ? -6.355 -11.445 -20.891 1 89.56 169 ASP B N 1
ATOM 3075 C CA . ASP B 1 169 ? -6.336 -10.094 -20.328 1 89.56 169 ASP B CA 1
ATOM 3076 C C . ASP B 1 169 ? -5.602 -10.078 -18.984 1 89.56 169 ASP B C 1
ATOM 3078 O O . ASP B 1 169 ? -6.223 -10.227 -17.938 1 89.56 169 ASP B O 1
ATOM 3082 N N . LEU B 1 170 ? -4.355 -9.82 -19.016 1 93.56 170 LEU B N 1
ATOM 3083 C CA . LEU B 1 170 ? -3.531 -9.773 -17.812 1 93.56 170 LEU B CA 1
ATOM 3084 C C . LEU B 1 170 ? -3.414 -8.352 -17.281 1 93.56 170 LEU B C 1
ATOM 3086 O O . LEU B 1 170 ? -3.531 -7.391 -18.047 1 93.56 170 LEU B O 1
ATOM 3090 N N . PRO B 1 171 ? -3.18 -8.234 -16.047 1 92 171 PRO B N 1
ATOM 3091 C CA . PRO B 1 171 ? -2.938 -6.887 -15.523 1 92 171 PRO B CA 1
ATOM 3092 C C . PRO B 1 171 ? -1.692 -6.234 -16.125 1 92 171 PRO B C 1
ATOM 3094 O O . PRO B 1 171 ? -0.746 -6.934 -16.5 1 92 171 PRO B O 1
ATOM 3097 N N . ASP B 1 172 ? -1.639 -4.871 -16.047 1 93.94 172 ASP B N 1
ATOM 3098 C CA . ASP B 1 172 ? -0.569 -4.102 -16.672 1 93.94 172 ASP B CA 1
ATOM 3099 C C . ASP B 1 172 ? 0.79 -4.457 -16.078 1 93.94 172 ASP B C 1
ATOM 3101 O O . ASP B 1 172 ? 1.814 -4.379 -16.75 1 93.94 172 ASP B O 1
ATOM 3105 N N . PHE B 1 173 ? 0.754 -4.859 -14.898 1 96.06 173 PHE B N 1
ATOM 3106 C CA . PHE B 1 173 ? 2.029 -5.078 -14.227 1 96.06 173 PHE B CA 1
ATOM 3107 C C . PHE B 1 173 ? 2.561 -6.477 -14.516 1 96.06 173 PHE B C 1
ATOM 3109 O O . PHE B 1 173 ? 3.654 -6.832 -14.07 1 96.06 173 PHE B O 1
ATOM 3116 N N . VAL B 1 174 ? 1.869 -7.273 -15.242 1 97.25 174 VAL B N 1
ATOM 3117 C CA . VAL B 1 174 ? 2.311 -8.617 -15.602 1 97.25 174 VAL B CA 1
ATOM 3118 C C . VAL B 1 174 ? 2.732 -8.656 -17.062 1 97.25 174 VAL B C 1
ATOM 3120 O O . VAL B 1 174 ? 1.928 -8.375 -17.953 1 97.25 174 VAL B O 1
ATOM 3123 N N . GLN B 1 175 ? 3.943 -9.023 -17.312 1 97.62 175 GLN B N 1
ATOM 3124 C CA . GLN B 1 175 ? 4.484 -9.156 -18.656 1 97.62 175 GLN B CA 1
ATOM 3125 C C . GLN B 1 175 ? 4.957 -10.586 -18.922 1 97.62 175 GLN B C 1
ATOM 3127 O O . GLN B 1 175 ? 5.828 -11.094 -18.219 1 97.62 175 GLN B O 1
ATOM 3132 N N . VAL B 1 176 ? 4.43 -11.156 -19.953 1 97.94 176 VAL B N 1
ATOM 3133 C CA . VAL B 1 176 ? 4.785 -12.531 -20.297 1 97.94 176 VAL B CA 1
ATOM 3134 C C . VAL B 1 176 ? 5.805 -12.539 -21.422 1 97.94 176 VAL B C 1
ATOM 3136 O O . VAL B 1 176 ? 5.566 -11.945 -22.484 1 97.94 176 VAL B O 1
ATOM 3139 N N . GLU B 1 177 ? 6.895 -13.125 -21.156 1 97 177 GLU B N 1
ATOM 3140 C CA . GLU B 1 177 ? 7.934 -13.344 -22.156 1 97 177 GLU B CA 1
ATOM 3141 C C . GLU B 1 177 ? 8.023 -14.82 -22.531 1 97 177 GLU B C 1
ATOM 3143 O O . GLU B 1 177 ? 8.914 -15.531 -22.078 1 97 177 GLU B O 1
ATOM 3148 N N . SER B 1 178 ? 7.223 -15.273 -23.469 1 96.56 178 SER B N 1
ATOM 3149 C CA . SER B 1 178 ? 7.062 -16.688 -23.797 1 96.56 178 SER B CA 1
ATOM 3150 C C . SER B 1 178 ? 8.344 -17.25 -24.406 1 96.56 178 SER B C 1
ATOM 3152 O O . SER B 1 178 ? 8.703 -18.406 -24.125 1 96.56 178 SER B O 1
ATOM 3154 N N . LYS B 1 179 ? 9.102 -16.422 -25.219 1 95.31 179 LYS B N 1
ATOM 3155 C CA . LYS B 1 179 ? 10.32 -16.906 -25.875 1 95.31 179 LYS B CA 1
ATOM 3156 C C . LYS B 1 179 ? 11.438 -17.125 -24.859 1 95.31 179 LYS B C 1
ATOM 3158 O O . LYS B 1 179 ? 12.32 -17.969 -25.078 1 95.31 179 LYS B O 1
ATOM 3163 N N . LYS B 1 180 ? 11.344 -16.406 -23.812 1 96.75 180 LYS B N 1
ATOM 3164 C CA . LYS B 1 180 ? 12.375 -16.516 -22.797 1 96.75 180 LYS B CA 1
ATOM 3165 C C . LYS B 1 180 ? 11.914 -17.406 -21.641 1 96.75 180 LYS B C 1
ATOM 3167 O O . LYS B 1 180 ? 12.625 -17.547 -20.641 1 96.75 180 LYS B O 1
ATOM 3172 N N . ASN B 1 181 ? 10.68 -17.938 -21.688 1 97.44 181 ASN B N 1
ATOM 3173 C CA . ASN B 1 181 ? 10.07 -18.734 -20.625 1 97.44 181 ASN B CA 1
ATOM 3174 C C . ASN B 1 181 ? 10.062 -17.984 -19.297 1 97.44 181 ASN B C 1
ATOM 3176 O O . ASN B 1 181 ? 10.453 -18.531 -18.266 1 97.44 181 ASN B O 1
ATOM 3180 N N . GLN B 1 182 ? 9.594 -16.719 -19.406 1 97.69 182 GLN B N 1
ATOM 3181 C CA . GLN B 1 182 ? 9.609 -15.883 -18.203 1 97.69 182 GLN B CA 1
ATOM 3182 C C . GLN B 1 182 ? 8.336 -15.055 -18.094 1 97.69 182 GLN B C 1
ATOM 3184 O O . GLN B 1 182 ? 7.715 -14.727 -19.109 1 97.69 182 GLN B O 1
ATOM 3189 N N . VAL B 1 183 ? 7.957 -14.82 -16.859 1 97.94 183 VAL B N 1
ATOM 3190 C CA . VAL B 1 183 ? 6.938 -13.836 -16.531 1 97.94 183 VAL B CA 1
ATOM 3191 C C . VAL B 1 183 ? 7.551 -12.727 -15.68 1 97.94 183 VAL B C 1
ATOM 3193 O O . VAL B 1 183 ? 8.227 -13 -14.688 1 97.94 183 VAL B O 1
ATOM 3196 N N . VAL B 1 184 ? 7.359 -11.5 -16.109 1 98.31 184 VAL B N 1
ATOM 3197 C CA . VAL B 1 184 ? 7.93 -10.375 -15.367 1 98.31 184 VAL B CA 1
ATOM 3198 C C . VAL B 1 184 ? 6.816 -9.602 -14.672 1 98.31 184 VAL B C 1
ATOM 3200 O O . VAL B 1 184 ? 5.836 -9.203 -15.312 1 98.31 184 VAL B O 1
ATOM 3203 N N . ILE B 1 185 ? 7.016 -9.453 -13.383 1 98.19 185 ILE B N 1
ATOM 3204 C CA . ILE B 1 185 ? 6.102 -8.633 -12.594 1 98.19 185 ILE B CA 1
ATOM 3205 C C . ILE B 1 185 ? 6.688 -7.23 -12.422 1 98.19 185 ILE B C 1
ATOM 3207 O O . ILE B 1 185 ? 7.637 -7.035 -11.664 1 98.19 185 ILE B O 1
ATOM 3211 N N . ASN B 1 186 ? 6.07 -6.316 -13.094 1 98.12 186 ASN B N 1
ATOM 3212 C CA . ASN B 1 186 ? 6.477 -4.922 -12.961 1 98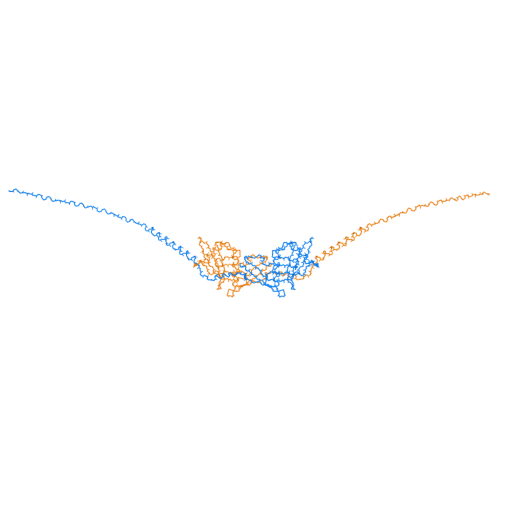.12 186 ASN B CA 1
ATOM 3213 C C . ASN B 1 186 ? 5.777 -4.242 -11.789 1 98.12 186 ASN B C 1
ATOM 3215 O O . ASN B 1 186 ? 4.742 -3.596 -11.969 1 98.12 186 ASN B O 1
ATOM 3219 N N . LEU B 1 187 ? 6.371 -4.258 -10.711 1 97.81 187 LEU B N 1
ATOM 3220 C CA . LEU B 1 187 ? 5.75 -3.781 -9.477 1 97.81 187 LEU B CA 1
ATOM 3221 C C . LEU B 1 187 ? 5.457 -2.287 -9.555 1 97.81 187 LEU B C 1
ATOM 3223 O O . LEU B 1 187 ? 4.484 -1.807 -8.969 1 97.81 187 LEU B O 1
ATOM 3227 N N . SER B 1 188 ? 6.277 -1.55 -10.289 1 96.19 188 SER B N 1
ATOM 3228 C CA . SER B 1 188 ? 6.129 -0.102 -10.398 1 96.19 188 SER B CA 1
ATOM 3229 C C . SER B 1 188 ? 4.828 0.272 -11.102 1 96.19 188 SER B C 1
ATOM 3231 O O . SER B 1 188 ? 4.402 1.428 -11.055 1 96.19 188 SER B O 1
ATOM 3233 N N . LYS B 1 189 ? 4.227 -0.687 -11.719 1 95.44 189 LYS B N 1
ATOM 3234 C CA . LYS B 1 189 ? 3.002 -0.424 -12.469 1 95.44 189 LYS B CA 1
ATOM 3235 C C . LYS B 1 189 ? 1.767 -0.715 -11.625 1 95.44 189 LYS B C 1
ATOM 3237 O O . LYS B 1 189 ? 0.637 -0.503 -12.07 1 95.44 189 LYS B O 1
ATOM 3242 N N . ILE B 1 190 ? 1.959 -1.268 -10.438 1 92.31 190 ILE B N 1
ATOM 3243 C CA . ILE B 1 190 ? 0.835 -1.422 -9.516 1 92.31 190 ILE B CA 1
ATOM 3244 C C . ILE B 1 190 ? 0.328 -0.047 -9.086 1 92.31 190 ILE B C 1
ATOM 3246 O O . ILE B 1 190 ? 1.119 0.833 -8.734 1 92.31 190 ILE B O 1
ATOM 3250 N N . ASN B 1 191 ? -0.965 0.083 -9.062 1 83.88 191 ASN B N 1
ATOM 3251 C CA . ASN B 1 191 ? -1.565 1.383 -8.781 1 83.88 191 ASN B CA 1
ATOM 3252 C C . ASN B 1 191 ? -1.554 1.693 -7.289 1 83.88 191 ASN B C 1
ATOM 3254 O O . ASN B 1 191 ? -2.277 1.066 -6.516 1 83.88 191 ASN B O 1
ATOM 3258 N N . VAL B 1 192 ? -0.736 2.539 -6.984 1 84.88 192 VAL B N 1
ATOM 3259 C CA . VAL B 1 192 ? -0.672 3.082 -5.633 1 84.88 192 VAL B CA 1
ATOM 3260 C C . VAL B 1 192 ? -0.929 4.586 -5.664 1 84.88 192 VAL B C 1
ATOM 3262 O O . VAL B 1 192 ? -0.604 5.258 -6.648 1 84.88 192 VAL B O 1
ATOM 3265 N N . SER B 1 193 ? -1.589 5.082 -4.738 1 81.38 193 SER B N 1
ATOM 3266 C CA . SER B 1 193 ? -1.904 6.504 -4.715 1 81.38 193 SER B CA 1
ATOM 3267 C C . SER B 1 193 ? -0.647 7.348 -4.523 1 81.38 193 SER B C 1
ATOM 3269 O O . SER B 1 193 ? 0.301 6.914 -3.865 1 81.38 193 SER B O 1
ATOM 3271 N N . GLY B 1 194 ? -0.843 8.469 -5.207 1 81.62 194 GLY B N 1
ATOM 3272 C CA . GLY B 1 194 ? 0.268 9.398 -5.082 1 81.62 194 GLY B CA 1
ATOM 3273 C C . GLY B 1 194 ? 1.439 9.055 -5.98 1 81.62 194 GLY B C 1
ATOM 3274 O O . GLY B 1 194 ? 1.302 8.25 -6.906 1 81.62 194 GLY B O 1
ATOM 3275 N N . ASN B 1 195 ? 2.518 9.812 -6.168 1 89.38 195 ASN B N 1
ATOM 3276 C CA . ASN B 1 195 ? 3.736 9.57 -6.934 1 89.38 195 ASN B CA 1
ATOM 3277 C C . ASN B 1 195 ? 4.59 8.477 -6.297 1 89.38 195 ASN B C 1
ATOM 3279 O O . ASN B 1 195 ? 5.809 8.617 -6.188 1 89.38 195 ASN B O 1
ATOM 3283 N N . LEU B 1 196 ? 3.846 7.398 -5.812 1 93.31 196 LEU B N 1
ATOM 3284 C CA . LEU B 1 196 ? 4.52 6.309 -5.113 1 93.31 196 LEU B CA 1
ATOM 3285 C C . LEU B 1 196 ? 4.512 5.035 -5.953 1 93.31 196 LEU B C 1
ATOM 3287 O O . LEU B 1 196 ? 3.641 4.855 -6.805 1 93.31 196 LEU B O 1
ATOM 3291 N N . TYR B 1 197 ? 5.512 4.172 -5.77 1 95.06 197 TYR B N 1
ATOM 3292 C CA . TYR B 1 197 ? 5.547 2.867 -6.418 1 95.06 197 TYR B CA 1
ATOM 3293 C C . TYR B 1 197 ? 6.387 1.88 -5.613 1 95.06 197 TYR B C 1
ATOM 3295 O O . TYR B 1 197 ? 7.09 2.27 -4.68 1 95.06 197 TYR B O 1
ATOM 3303 N N . ILE B 1 198 ? 6.332 0.595 -5.926 1 97 198 ILE B N 1
ATOM 3304 C CA . ILE B 1 198 ? 6.992 -0.467 -5.172 1 97 198 ILE B CA 1
ATOM 3305 C C . ILE B 1 198 ? 8.125 -1.058 -6 1 97 198 ILE B C 1
ATOM 3307 O O . ILE B 1 198 ? 8 -1.219 -7.215 1 97 198 ILE B O 1
ATOM 3311 N N . LYS B 1 199 ? 9.211 -1.361 -5.348 1 97.44 199 LYS B N 1
ATOM 3312 C CA . LYS B 1 199 ? 10.352 -2.051 -5.934 1 97.44 199 LYS B CA 1
ATOM 3313 C C . LYS B 1 199 ? 10.727 -3.287 -5.121 1 97.44 199 LYS B C 1
ATOM 3315 O O . LYS B 1 199 ? 10.711 -3.254 -3.889 1 97.44 199 LYS B O 1
ATOM 3320 N N . ALA B 1 200 ? 11.07 -4.305 -5.855 1 98.12 200 ALA B N 1
ATOM 3321 C CA . ALA B 1 200 ? 11.648 -5.457 -5.168 1 98.12 200 ALA B CA 1
ATOM 3322 C C . ALA B 1 200 ? 13.117 -5.207 -4.816 1 98.12 200 ALA B C 1
ATOM 3324 O O . ALA B 1 200 ? 13.891 -4.73 -5.652 1 98.12 200 ALA B O 1
ATOM 3325 N N . ASN B 1 201 ? 13.445 -5.477 -3.607 1 97.44 201 ASN B N 1
ATOM 3326 C CA . ASN B 1 201 ? 14.82 -5.316 -3.152 1 97.44 201 ASN B CA 1
ATOM 3327 C C . ASN B 1 201 ? 15.516 -6.668 -2.992 1 97.44 201 ASN B C 1
ATOM 3329 O O . ASN B 1 201 ? 16.562 -6.914 -3.609 1 97.44 201 ASN B O 1
ATOM 3333 N N . GLN B 1 202 ? 14.867 -7.52 -2.254 1 97.06 202 GLN B N 1
ATOM 3334 C CA . GLN B 1 202 ? 15.477 -8.82 -1.978 1 97.06 202 GLN B CA 1
ATOM 3335 C C . GLN B 1 202 ? 14.43 -9.93 -2.002 1 97.06 202 GLN B C 1
ATOM 3337 O O . GLN B 1 202 ? 13.359 -9.797 -1.393 1 97.06 202 GLN B O 1
ATOM 3342 N N . ILE B 1 203 ? 14.781 -10.961 -2.695 1 96.81 203 ILE B N 1
ATOM 3343 C CA . ILE B 1 203 ? 14 -12.188 -2.713 1 96.81 203 ILE B CA 1
ATOM 3344 C C . ILE B 1 203 ? 14.891 -13.375 -2.346 1 96.81 203 ILE B C 1
ATOM 3346 O O . ILE B 1 203 ? 15.758 -13.773 -3.129 1 96.81 203 ILE B O 1
ATOM 3350 N N . ASP B 1 204 ? 14.742 -13.836 -1.164 1 95.56 204 ASP B N 1
ATOM 3351 C CA . ASP B 1 204 ? 15.484 -15 -0.692 1 95.56 204 ASP B CA 1
ATOM 3352 C C . ASP B 1 204 ? 14.531 -16.141 -0.306 1 95.56 204 ASP B C 1
ATOM 3354 O O . ASP B 1 204 ? 14.047 -16.188 0.826 1 95.56 204 ASP B O 1
ATOM 3358 N N . LEU B 1 205 ? 14.391 -17.062 -1.177 1 95.06 205 LEU B N 1
ATOM 3359 C CA . LEU B 1 205 ? 13.438 -18.141 -0.953 1 95.06 205 LEU B CA 1
ATOM 3360 C C . LEU B 1 205 ? 13.922 -19.078 0.148 1 95.06 205 LEU B C 1
ATOM 3362 O O . LEU B 1 205 ? 13.125 -19.578 0.94 1 95.06 205 LEU B O 1
ATOM 3366 N N . ALA B 1 206 ? 15.172 -19.312 0.167 1 92.88 206 ALA B N 1
ATOM 3367 C CA . ALA B 1 206 ? 15.766 -20.25 1.112 1 92.88 206 ALA B CA 1
ATOM 3368 C C . ALA B 1 206 ? 15.57 -19.781 2.551 1 92.88 206 ALA B C 1
ATOM 3370 O O . ALA B 1 206 ? 15.211 -20.578 3.426 1 92.88 206 ALA B O 1
ATOM 3371 N N . LYS B 1 207 ? 15.695 -18.531 2.754 1 94.5 207 LYS B N 1
ATOM 3372 C CA . LYS B 1 207 ? 15.609 -17.969 4.105 1 94.5 207 LYS B CA 1
ATOM 3373 C C . LYS B 1 207 ? 14.195 -17.5 4.414 1 94.5 207 LYS B C 1
ATOM 3375 O O . LYS B 1 207 ? 13.867 -17.219 5.57 1 94.5 207 LYS B O 1
ATOM 3380 N N . GLY B 1 208 ? 13.422 -17.406 3.35 1 94.62 208 GLY B N 1
ATOM 3381 C CA . GLY B 1 208 ? 12.078 -16.891 3.547 1 94.62 208 GLY B CA 1
ATOM 3382 C C . GLY B 1 208 ? 12.062 -15.398 3.873 1 94.62 208 GLY B C 1
ATOM 3383 O O . GLY B 1 208 ? 11.352 -14.969 4.785 1 94.62 208 GLY B O 1
ATOM 3384 N N . ASN B 1 209 ? 12.938 -14.727 3.236 1 96.19 209 ASN B N 1
ATOM 3385 C CA . ASN B 1 209 ? 13.078 -13.289 3.463 1 96.19 209 ASN B CA 1
ATOM 3386 C C . ASN B 1 209 ? 12.797 -12.492 2.195 1 96.19 209 ASN B C 1
ATOM 3388 O O . ASN B 1 209 ? 13.477 -12.656 1.182 1 96.19 209 ASN B O 1
ATOM 3392 N N . PHE B 1 210 ? 11.844 -11.672 2.289 1 98 210 PHE B N 1
ATOM 3393 C CA . PHE B 1 210 ? 11.406 -10.844 1.172 1 98 210 PHE B CA 1
ATOM 3394 C C . PHE B 1 210 ? 11.367 -9.375 1.574 1 98 210 PHE B C 1
ATOM 3396 O O . PHE B 1 210 ? 10.703 -9.008 2.545 1 98 210 PHE B O 1
ATOM 3403 N N . VAL B 1 211 ? 12.062 -8.531 0.827 1 98.25 211 VAL B N 1
ATOM 3404 C CA . VAL B 1 211 ? 12.156 -7.105 1.139 1 98.25 211 VAL B CA 1
ATOM 3405 C C . VAL B 1 211 ? 11.758 -6.281 -0.081 1 98.25 211 VAL B C 1
ATOM 3407 O O . VAL B 1 211 ? 12.219 -6.543 -1.194 1 98.25 211 VAL B O 1
ATOM 3410 N N . PHE B 1 212 ? 10.914 -5.383 0.113 1 98.44 212 PHE B N 1
ATOM 3411 C CA . PHE B 1 212 ? 10.469 -4.449 -0.916 1 98.44 212 PHE B CA 1
ATOM 3412 C C . PHE B 1 212 ? 10.648 -3.008 -0.452 1 98.44 212 PHE B C 1
ATOM 3414 O O . PHE B 1 212 ? 10.578 -2.723 0.746 1 98.44 212 PHE B O 1
ATOM 3421 N N . ASP B 1 213 ? 10.828 -2.135 -1.381 1 97.81 213 ASP B N 1
ATOM 3422 C CA . ASP B 1 213 ? 10.961 -0.709 -1.095 1 97.81 213 ASP B CA 1
ATOM 3423 C C . ASP B 1 213 ? 9.781 0.077 -1.65 1 97.81 213 ASP B C 1
ATOM 3425 O O . ASP B 1 213 ? 9.359 -0.146 -2.787 1 97.81 213 ASP B O 1
ATOM 3429 N N . PHE B 1 214 ? 9.305 0.848 -0.763 1 97.06 214 PHE B N 1
ATOM 3430 C CA . PHE B 1 214 ? 8.312 1.823 -1.195 1 97.06 214 PHE B CA 1
ATOM 3431 C C . PHE B 1 214 ? 8.977 3.129 -1.61 1 97.06 214 PHE B C 1
ATOM 3433 O O . PHE B 1 214 ? 9.688 3.752 -0.815 1 97.06 214 PHE B O 1
ATOM 3440 N N . MET B 1 215 ? 8.766 3.48 -2.898 1 96.19 215 MET B N 1
ATOM 3441 C CA . MET B 1 215 ? 9.523 4.582 -3.484 1 96.19 215 MET B CA 1
ATOM 3442 C C . MET B 1 215 ? 8.609 5.758 -3.816 1 96.19 215 MET B C 1
ATOM 3444 O O . MET B 1 215 ? 7.438 5.562 -4.145 1 96.19 215 MET B O 1
ATOM 3448 N N . LYS B 1 216 ? 9.094 6.895 -3.693 1 94.94 216 LYS B N 1
ATOM 3449 C CA . LYS B 1 216 ? 8.469 8.117 -4.191 1 94.94 216 LYS B CA 1
ATOM 3450 C C . LYS B 1 216 ? 9.188 8.641 -5.43 1 94.94 216 LYS B C 1
ATOM 3452 O O . LYS B 1 216 ? 10.414 8.789 -5.422 1 94.94 216 LYS B O 1
ATOM 3457 N N . LYS B 1 217 ? 8.453 8.891 -6.371 1 91 217 LYS B N 1
ATOM 3458 C CA . LYS B 1 217 ? 9.039 9.422 -7.598 1 91 217 LYS B CA 1
ATOM 3459 C C . LYS B 1 217 ? 9.531 10.859 -7.402 1 91 217 LYS B C 1
ATOM 3461 O O . LYS B 1 217 ? 8.93 11.617 -6.645 1 91 217 LYS B O 1
ATOM 3466 N N . ALA B 1 218 ? 10.57 11.25 -8.102 1 84.56 218 ALA B N 1
ATOM 3467 C CA . ALA B 1 218 ? 11.117 12.594 -8.031 1 84.56 218 ALA B CA 1
ATOM 3468 C C . ALA B 1 218 ? 10.148 13.617 -8.609 1 84.56 218 ALA B C 1
ATOM 3470 O O . ALA B 1 218 ? 9.367 13.305 -9.516 1 84.56 218 ALA B O 1
#

Organism: Lactococcus lactis subsp. lactis (strain IL1403) (NCBI:txid272623)

pLDDT: mean 82.57, std 20.89, range [25.58, 98.44]

Sequence (436 aa):
MENNENQTRKSKTKNSTKPKTEKEEGLKKRPIWKWLFIILLALNIAGVVFIAIRVTSPRDQTVLNQKSTNSSDQKVAQITSTTSQLNELINSYLETYQTKEMTYKFYISNQQAVLEASYKLFGTKIPLYIYFEPLALSDGSISLSVQNISAGSLSLPTSEVLQIVKAYDLPDFVQVESKKNQVVINLSKINVSGNLYIKANQIDLAKGNFVFDFMKKAMENNENQTRKSKTKNSTKPKTEKEEGLKKRPIWKWLFIILLALNIAGVVFIAIRVTSPRDQTVLNQKSTNSSDQKVAQITSTTSQLNELINSYLETYQTKEMTYKFYISNQQAVLEASYKLFGTKIPLYIYFEPLALSDGSISLSVQNISAGSLSLPTSEVLQIVKAYDLPDFVQVESKKNQVVINLSKINVSGNLYIKANQIDLAKGNFVFDFMKKA

Foldseek 3Di:
DDDPVPCPPDPPPPPPPPPPPPCPVPPPPPPVVVVVVVVVVVVVVVVVVVVVVVVPDDDPPVPPVPPVPPPFKDFDDKDKFFQVGVQVVVQVVCVVVDDPFKDWGWHFDPQKIKIWMWGQDPNDIWIKIWIWHWDFDPVQKIKTATDWMATVPHTDDQLVVLVVVQPDDDDPQWDGDSVRRIIIGNQQPPDDPDQKTKGWDDDDSPRRMTMMTIIHGD/DPPPCVPPPPPPPPPPPPPPPPCPVVPPPPPVVVVVVVVVVVVVVVVVVVVVVVVPDDDPPVPPVPPVPPQFKDFDDKDKFFQVGVQVVVQVVCVVVDDPFKDWGWHFDPQKIKIWMWGQDPNDIWIKIWIWHWDFDPVQKIKTATDWMATVVHTDDQLVVLVVVQPDDDDPQWDGDSVRRIIIGNQQPPDDPDQKTKGWDDDDSPRRMTMMTIIHGD

Radius of gyration: 51.22 Å; Cα contacts (8 Å, |Δi|>4): 759; chains: 2; bounding box: 62×278×98 Å

InterPro domains:
  IPR018672 Protein of unknown function DUF2140 [PF09911] (32-215)

=== Feature glossary ===
Key to the feature types in this record:

pLDDT. pLDDT is the predicted lDDT-Cα score: AlphaFold's confidence that the local environment of each residue (all inter-atomic distances within 15 Å) is correctly placed. It is a per-residue number between 0 and 100, with higher meaning more reliable.

Radius of gyration, Cα contacts, bounding box. The geometric summary reports three shape descriptors. Rg (radius of gyration) measures how spread out the Cα atoms are about their centre of mass; compact globular proteins have small Rg, elongated or unfolded ones large. Cα contacts (<8 Å, |i−j|>4) count long-range residue pairs in spatial proximity — high for tightly packed folds, near zero for rods or random coil. The bounding-box extents give the protein's footprint along x, y, z in Å.

Backbone torsions (φ/ψ). Backbone dihedral angles. Every residue except chain termini has a φ (preceding-C → N → Cα → C) and a ψ (N → Cα → C → next-N). They are reported in degrees following the IUPAC sign convention. Secondary structure is essentially a statement about which (φ, ψ) basin each residue occupies.

Contact-map, Ramachandran, and PAE plots. Plot images: a contact map (which residues are close in 3D, as an N×N binary image), a Ramachandran scatter (backbone torsion angles, revealing secondary-structure composition at a glance), and — for AlphaFold structures — a PAE heatmap (pairwise prediction confidence).

Predicted aligned error. Predicted Aligned Error (PAE) is an AlphaFold confidence matrix: entry (i, j) is the expected error in the position of residue j, in ångströms, when the prediction is superimposed on the true structure at residue i. Low PAE within a block of residues means that block is internally rigid and well-predicted; high PAE between two blocks means their relative placement is uncertain even if each block individually is confident.

Secondary structure (3-state, P-SEA). Three-state secondary structure (P-SEA) collapses the eight DSSP classes into helix (a), strand (b), and coil (c). P-SEA assigns these from Cα geometry alone — distances and angles — without requiring backbone oxygens, so it works on any Cα trace.

Solvent-accessible surface area. Solvent-accessible surface area (SASA) is the area in Å² traced out by the centre of a 1.4 Å probe sphere (a water molecule) rolled over the protein's van der Waals surface (Shrake–Rupley / Lee–Richards construction). Buried residues have near-zero SASA; fully exposed residues can exceed 200 Å². The total SASA scales roughly with the number of surface residues.

Foldseek 3Di. The Foldseek 3Di string encodes local tertiary geometry as a 20-letter alphabet — one character per residue — derived from the relative positions of nearby Cα atoms. Unlike the amino-acid sequence, 3Di is a direct function of the 3D structure, so two proteins with the same fold have similar 3Di strings even at low sequence identity.

B-factor. For experimental (PDB) structures, the B-factor (temperature factor) quantifies the positional spread of each atom in the crystal — a combination of thermal vibration and static disorder — in units of Å². High B-factors mark flexible loops or poorly resolved regions; low B-factors mark the rigid, well-ordered core.

mmCIF coordinates. The mmCIF block holds the 3D Cartesian coordinates of each backbone atom (N, Cα, C, O) in ångströms. mmCIF is the PDB's canonical archive format — a tagged-loop text representation of the atomic model.

InterPro / GO / CATH / organism. Functional annotations link the protein to curated databases. InterPro entries identify conserved domains and families by matching the sequence against member-database signatures (Pfam, PROSITE, CDD, …). Gene Ontology (GO) terms describe molecular function, biological process, and cellular component in a controlled vocabulary. CATH places the structure in a hierarchical fold classification (Class/Architecture/Topology/Homologous-superfamily). The organism is the source species.

Rendered structure images. Structure images are PyMOL renders from 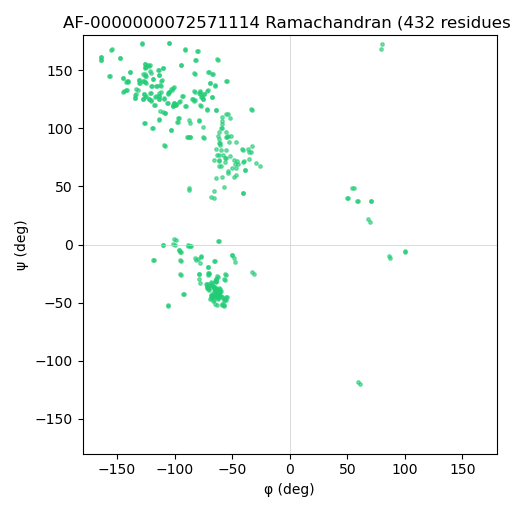six orthogonal camera directions. Cartoon representation draws helices as coils and strands as arrows; sticks shows the backbone as bonds; surface shows the solvent-excluded envelope. Rainbow coloring maps sequence position to hue (blue→red, N→C); chain coloring assigns a distinct color per polypeptide.

Sequence. This is the polypeptide sequence — one letter per residue, N-terminus first. Length ranges from a few dozen residues for small domains to over a thousand for large multi-domain proteins.

Secondary structure (8-state, DSSP). The SS8 string is DSSP's per-residue secondary-structure call. α-helix (H) means an i→i+4 H-bond ladder; β-strand (E) means the residue participates in a β-sheet; 3₁₀ (G) and π (I) are tighter and wider helices; T/S are turns/bends; '-' is loop.

Nearest PDB structures. Structural nearest neighbors (via Foldseek easy-search vs the PDB). Reported per hit: target PDB id, E-value, and alignment TM-score. A TM-score above ~0.5 is the conventional threshold for 'same fold'.